Protein AF-0000000081815401 (afdb_homodimer)

Nearest PDB structures (foldseek):
  4md8-assembly1_A  TM=9.647E-01  e=1.479E-28  Homo sapiens
  4md8-assembly2_C  TM=9.637E-01  e=6.693E-28  Homo sapiens
  3eed-assembly1_A  TM=9.705E-01  e=3.605E-27  Homo sapiens
  4md9-assembly1_A  TM=9.638E-01  e=4.049E-27  Homo sapiens
  2r6m-assembly1_B-2  TM=9.805E-01  e=1.025E-26  Rattus norvegicus

Radius of gyration: 31.46 Å; Cα contacts (8 Å, |Δi|>4): 644; chains: 2; bounding box: 138×84×77 Å

InterPro domains:
  IPR000704 Casein kinase II, regulatory subunit [PF01214] (8-193)
  IPR000704 Casein kinase II, regulatory subunit [PR00472] (8-24)
  IPR000704 Casein kinase II, regulatory subunit [PR00472] (25-39)
  IPR000704 Casein kinase II, regulatory subunit [PR00472] (82-103)
  IPR000704 Casein kinase II, regulatory subunit [PR00472] (107-128)
  IPR000704 Casein kinase II, regulatory subunit [PR00472] (129-150)
  IPR000704 Casein kinase II, regulatory subunit [PR00472] (157-174)
  IPR000704 Casein kinase II, regulatory subunit [PS01101] (111-142)
  IPR000704 Casein kinase II, regulatory subunit [PTHR11740] (3-205)
  IPR000704 Casein kinase II, regulatory subunit [SM01085] (8-193)
  IPR016149 Casein kinase II, regulatory subunit, N-terminal [G3DSA:1.10.1820.10] (1-107)
  IPR035991 Casein kinase II subunit beta-like [SSF57798] (7-201)

Foldseek 3Di:
DPPPPDQAPQNVQCVDQQNVQFDRDDPVLLPDVVLQPPVCVQLDDLQVVLSCSNNVNPDPPPPDPPDPVVVVSNPVSNLVSLLLSRQSRCLDDVNVVVSVVCQVVLSQWFDPDVQLPGARWHWAAPALRWPPAFIWTAGLQQRDTHHRPDPSNRPHTRNSNYHCNVVSSCVVVVVSRDYHGPDDDFDDDPRHTDDPCNVVVVVVVVVPPPPVVPDDPPVPPPPDPDDD/DPPPPDQQPQNVQCVDQQNVQFDRDDPVLLPDVVLQPPVCVQLDDLQVVLSCSNNVNPPPPPPDPPPPVVVVSNPVSNLVSLLLSRQSRCLDDVNVVVSVVCQVVLSQWFDPDVQLPGARWHWAAPALRWPPAFIWTAGLQQRDIHHRPDPSNRPHTRNSNYHCNVVSSCVVVVVSRDYHGPDDDFDDDPRHTDDPCNVVVVVVVVVPPDPVPPDDPPVPPPPPPPDD

pLDDT: mean 85.78, std 21.87, range [18.64, 98.88]

Solvent-accessible surface area (backbone atoms only — not comparable to full-atom values): 26194 Å² total; per-residue (Å²): 128,84,74,78,76,70,79,48,47,52,59,47,54,40,65,34,93,50,28,68,80,53,75,84,74,54,64,71,57,70,68,36,62,77,73,48,66,74,47,53,74,75,60,39,92,40,35,68,62,12,51,31,50,56,66,63,44,74,75,65,79,76,65,72,78,62,50,71,64,55,49,51,52,32,52,51,39,25,51,51,49,50,29,50,45,42,25,54,40,41,72,35,74,69,36,35,51,56,49,49,55,39,40,76,68,37,67,65,33,54,38,52,42,52,59,48,70,60,36,54,23,35,62,27,10,88,39,69,51,78,86,73,42,46,35,30,30,35,25,66,41,77,63,41,50,27,54,61,82,53,72,61,42,60,75,38,53,3,20,33,36,16,50,24,37,55,57,51,50,40,67,77,38,49,86,75,57,55,71,62,56,89,59,74,81,76,63,29,50,90,85,36,74,59,57,86,58,52,60,58,50,48,44,52,50,58,69,61,49,73,81,62,84,67,70,73,86,65,78,78,77,82,83,82,81,77,95,126,129,83,75,78,76,72,78,47,49,51,58,46,54,40,66,34,92,50,28,68,81,53,74,81,73,56,64,71,58,70,68,35,63,76,72,48,65,74,46,53,74,75,60,38,92,42,35,68,62,12,50,31,49,57,68,63,44,76,75,65,79,78,65,71,78,63,51,70,64,56,51,50,52,33,51,51,39,26,53,52,50,50,28,50,45,42,26,53,41,42,71,35,73,69,38,35,50,54,49,47,54,38,39,75,68,36,67,66,34,54,37,51,43,53,57,49,70,59,35,53,22,36,61,25,10,87,41,69,50,80,87,73,44,46,35,28,29,34,26,66,40,78,62,42,50,27,52,62,83,54,72,61,40,59,75,39,53,4,21,32,37,16,51,26,37,55,56,51,50,41,67,77,38,50,86,75,58,56,69,62,55,87,58,73,80,76,63,30,49,90,86,36,74,59,57,86,57,51,59,59,51,48,46,54,49,59,70,62,50,72,80,65,83,68,68,73,85,62,79,72,76,77,76,81,82,69,88,124

Organism: Hyalella azteca (NCBI:txid294128)

Secondary structure (DSSP, 8-state):
--------HHHHHHHSTT-TT--PPPHHHHH-GGGGTTHHHHH-TTHHHHHHHHTTPPP-S------HHHHHHHHHHHHHHHHHHHHHHTTSHHHHHHHHHHHHTTTT-B--BGGGTT-B-EEE-S-SSTTS-B-EEEETTTTEEE--SSGGGGGSBGGGTTTTHHHHHHHH-GGGPPPPPS-----EETTEEPPTTHHHHHHHHHHHS--GGG--------------/--------HHHHHHHSTT-TT--PPPHHHHH-GGGGTTHHHHH-TTHHHHHHHHTTPPP-S------HHHHHHHHHHHHHHHHHHHHHHTTSHHHHHHHHHHHHTTTT-B--BGGGTT-B-EEE-S-SSTTS-B-EEEETTTTEEE--SSGGGGGSBGGGTTTTHHHHHHHH-GGGPPPPPS-----EETTEEPPTTHHHHHHHHHHHS--GGG--------------

Sequence (456 aa):
MSSSEGVSWISWFCGARGNEFFCEVDEEYIQDKFNLTGLSEIIGCHYRKALEIILDMEPDDTEGSEDKQQGAMIEKAAVMLYGLIHARYILASKGILEMSVKFNKADFGTCPRVFCDGQHVLPIGLLDVPGEAMVKLYCPKCCDVYTPKSTRHHHIDGSYFGTSFPHMFFMVFPEHRPKPPEKQFVATLYGFKIHPSAYNRQLAAAAALPNNRTSNCRPSISTNSNIAMSSSEGVSWISWFCGARGNEFFCEVDEEYIQDKFNLTGLSEIIGCHYRKALEIILDMEPDDTEGSEDKQQGAMIEKAAVMLYGLIHARYILASKGILEMSVKFNKADFGTCPRVFCDGQHVLPIGLLDVPGEAMVKLYCPKCCDVYTPKSTRHHHIDGSYFGTSFPHMFFMVFPEHRPKPPEKQFVATLYGFKIHPSAYNRQLAAAAALPNNRTSNCRPSISTNSNIA

Structure (mmCIF, N/CA/C/O backbone):
data_AF-0000000081815401-model_v1
#
loop_
_entity.id
_entity.type
_entity.pdbx_description
1 polymer 'Casein kinase II subunit beta'
#
loop_
_atom_site.group_PDB
_atom_site.id
_atom_site.type_symbol
_atom_site.label_atom_id
_atom_site.label_alt_id
_atom_site.label_comp_id
_atom_site.label_asym_id
_atom_site.label_entity_id
_atom_site.label_seq_id
_atom_site.pdbx_PDB_ins_code
_atom_site.Cartn_x
_atom_site.Cartn_y
_atom_site.Cartn_z
_atom_site.occupancy
_atom_site.B_iso_or_equiv
_atom_site.auth_seq_id
_atom_site.auth_comp_id
_atom_site.auth_asym_id
_atom_site.auth_atom_id
_atom_site.pdbx_PDB_model_num
ATOM 1 N N . MET A 1 1 ? -23.109 43.188 -14 1 25.3 1 MET A N 1
ATOM 2 C CA . MET A 1 1 ? -21.703 42.75 -14.078 1 25.3 1 MET A CA 1
ATOM 3 C C . MET A 1 1 ? -21.469 41.5 -13.25 1 25.3 1 MET A C 1
ATOM 5 O O . MET A 1 1 ? -21.688 41.5 -12.039 1 25.3 1 MET A O 1
ATOM 9 N N . SER A 1 2 ? -21.922 40.344 -13.68 1 34.34 2 SER A N 1
ATOM 10 C CA . SER A 1 2 ? -21.734 39.031 -13.062 1 34.34 2 SER A CA 1
ATOM 11 C C . SER A 1 2 ? -20.312 38.844 -12.539 1 34.34 2 SER A C 1
ATOM 13 O O . SER A 1 2 ? -19.359 38.906 -13.312 1 34.34 2 SER A O 1
ATOM 15 N N . SER A 1 3 ? -19.828 39.594 -11.516 1 38.31 3 SER A N 1
ATOM 16 C CA . SER A 1 3 ? -18.531 39.5 -10.836 1 38.31 3 SER A CA 1
ATOM 17 C C . SER A 1 3 ? -17.984 38.094 -10.836 1 38.31 3 SER A C 1
ATOM 19 O O . SER A 1 3 ? -18.609 37.188 -10.266 1 38.31 3 SER A O 1
ATOM 21 N N . SER A 1 4 ? -17.469 37.469 -11.828 1 44.75 4 SER A N 1
ATOM 22 C CA . SER A 1 4 ? -16.828 36.188 -12.047 1 44.75 4 SER A CA 1
ATOM 23 C C . SER A 1 4 ? -15.953 35.781 -10.867 1 44.75 4 SER A C 1
ATOM 25 O O . SER A 1 4 ? -14.883 36.375 -10.656 1 44.75 4 SER A O 1
ATOM 27 N N . GLU A 1 5 ? -16.281 35.812 -9.594 1 54.06 5 GLU A N 1
ATOM 28 C CA . GLU A 1 5 ? -15.727 35.5 -8.273 1 54.06 5 GLU A CA 1
ATOM 29 C C . GLU A 1 5 ? -14.703 34.375 -8.336 1 54.06 5 GLU A C 1
ATOM 31 O O . GLU A 1 5 ? -15.039 33.25 -8.672 1 54.06 5 GLU A O 1
ATOM 36 N N . GLY A 1 6 ? -13.461 34.656 -8.844 1 73.75 6 GLY A N 1
ATOM 37 C CA . GLY A 1 6 ? -12.344 33.75 -9.031 1 73.75 6 GLY A CA 1
ATOM 38 C C . GLY A 1 6 ? -12.188 32.75 -7.898 1 73.75 6 GLY A C 1
ATOM 39 O O . GLY A 1 6 ? -12.734 32.938 -6.809 1 73.75 6 GLY A O 1
ATOM 40 N N . VAL A 1 7 ? -11.719 31.5 -8.188 1 89.75 7 VAL A N 1
ATOM 41 C CA . VAL A 1 7 ? -11.438 30.422 -7.23 1 89.75 7 VAL A CA 1
ATOM 42 C C . VAL A 1 7 ? -10.406 30.906 -6.207 1 89.75 7 VAL A C 1
ATOM 44 O O . VAL A 1 7 ? -9.414 31.547 -6.566 1 89.75 7 VAL A O 1
ATOM 47 N N . SER A 1 8 ? -10.828 30.938 -4.945 1 95.56 8 SER A N 1
ATOM 48 C CA . SER A 1 8 ? -9.906 31.344 -3.885 1 95.56 8 SER A CA 1
ATOM 49 C C . SER A 1 8 ? -8.617 30.531 -3.932 1 95.56 8 SER A C 1
ATOM 51 O O . SER A 1 8 ? -8.578 29.453 -4.508 1 95.56 8 SER A O 1
ATOM 53 N N . TRP A 1 9 ? -7.582 31.141 -3.42 1 97 9 TRP A N 1
ATOM 54 C CA . TRP A 1 9 ? -6.312 30.422 -3.346 1 97 9 TRP A CA 1
ATOM 55 C C . TRP A 1 9 ? -6.484 29.094 -2.613 1 97 9 TRP A C 1
ATOM 57 O O . TRP A 1 9 ? -5.945 28.062 -3.039 1 97 9 TRP A O 1
ATOM 67 N N . ILE A 1 10 ? -7.234 29.141 -1.526 1 98.25 10 ILE A N 1
ATOM 68 C CA . ILE A 1 10 ? -7.445 27.938 -0.714 1 98.25 10 ILE A CA 1
ATOM 69 C C . ILE A 1 10 ? -8.133 26.859 -1.548 1 98.25 10 ILE A C 1
ATOM 71 O O . ILE A 1 10 ? -7.691 25.703 -1.565 1 98.25 10 ILE A O 1
ATOM 75 N N . SER A 1 11 ? -9.18 27.25 -2.195 1 97.69 11 SER A N 1
ATOM 76 C CA . SER A 1 11 ? -9.922 26.297 -3.029 1 97.69 11 SER A CA 1
ATOM 77 C C . SER A 1 11 ? -9.055 25.766 -4.168 1 97.69 11 SER A C 1
ATOM 79 O O . SER A 1 11 ? -9.109 24.594 -4.5 1 97.69 11 SER A O 1
ATOM 81 N N . TRP A 1 12 ? -8.32 26.625 -4.695 1 97.25 12 TRP A N 1
ATOM 82 C CA . TRP A 1 12 ? -7.398 26.234 -5.754 1 97.25 12 TRP A CA 1
ATOM 83 C C . TRP A 1 12 ? -6.383 25.219 -5.238 1 97.25 12 TRP A C 1
ATOM 85 O O . TRP A 1 12 ? -6.18 24.156 -5.855 1 97.25 12 TRP A O 1
ATOM 95 N N . PHE A 1 13 ? -5.754 25.578 -4.168 1 97.75 13 PHE A N 1
ATOM 96 C CA . PHE A 1 13 ? -4.727 24.734 -3.58 1 97.75 13 PHE A CA 1
ATOM 97 C C . PHE A 1 13 ? -5.293 23.359 -3.225 1 97.75 13 PHE A C 1
ATOM 99 O O . PHE A 1 13 ? -4.719 22.328 -3.58 1 97.75 13 PHE A O 1
ATOM 106 N N . CYS A 1 14 ? -6.445 23.328 -2.541 1 97.75 14 CYS A N 1
ATOM 107 C CA . CYS A 1 14 ? -7.035 22.078 -2.066 1 97.75 14 CYS A CA 1
ATOM 108 C C . CYS A 1 14 ? -7.59 21.266 -3.229 1 97.75 14 CYS A C 1
ATOM 110 O O . CYS A 1 14 ? -7.742 20.047 -3.121 1 97.75 14 CYS A O 1
ATOM 112 N N . GLY A 1 15 ? -7.887 21.922 -4.273 1 96.69 15 GLY A N 1
ATOM 113 C CA . GLY A 1 15 ? -8.43 21.234 -5.441 1 96.69 15 GLY A CA 1
ATOM 114 C C . GLY A 1 15 ? -7.363 20.703 -6.375 1 96.69 15 GLY A C 1
ATOM 115 O O . GLY A 1 15 ? -7.664 19.953 -7.301 1 96.69 15 GLY A O 1
ATOM 116 N N . ALA A 1 16 ? -6.129 21.078 -6.129 1 96.31 16 ALA A N 1
ATOM 117 C CA . ALA A 1 16 ? -5.023 20.641 -6.98 1 96.31 16 ALA A CA 1
ATOM 118 C C . ALA A 1 16 ? -4.77 19.141 -6.82 1 96.31 16 ALA A C 1
ATOM 120 O O . ALA A 1 16 ? -4.902 18.594 -5.719 1 96.31 16 ALA A O 1
ATOM 121 N N . ARG A 1 17 ? -4.355 18.469 -7.965 1 96 17 ARG A N 1
ATOM 122 C CA . ARG A 1 17 ? -4.016 17.047 -7.914 1 96 17 ARG A CA 1
ATOM 123 C C . ARG A 1 17 ? -2.912 16.781 -6.895 1 96 17 ARG A C 1
ATOM 125 O O . ARG A 1 17 ? -1.883 17.469 -6.898 1 96 17 ARG A O 1
ATOM 132 N N . GLY A 1 18 ? -3.176 15.891 -5.996 1 96.81 18 GLY A N 1
ATOM 133 C CA . GLY A 1 18 ? -2.201 15.57 -4.965 1 96.81 18 GLY A CA 1
ATOM 134 C C . GLY A 1 18 ? -2.543 16.172 -3.615 1 96.81 18 GLY A C 1
ATOM 135 O O . GLY A 1 18 ? -1.973 15.781 -2.594 1 96.81 18 GLY A O 1
ATOM 136 N N . ASN A 1 19 ? -3.432 17.109 -3.637 1 97.75 19 ASN A N 1
ATOM 137 C CA . ASN A 1 19 ? -3.787 17.797 -2.396 1 97.75 19 ASN A CA 1
ATOM 138 C C . ASN A 1 19 ? -5.148 17.344 -1.877 1 97.75 19 ASN A C 1
ATOM 140 O O . ASN A 1 19 ? -5.777 18.047 -1.079 1 97.75 19 ASN A O 1
ATOM 144 N N . GLU A 1 20 ? -5.547 16.156 -2.318 1 97 20 GLU A N 1
ATOM 145 C CA . GLU A 1 20 ? -6.883 15.641 -2.023 1 97 20 GLU A CA 1
ATOM 146 C C . GLU A 1 20 ? -7.059 15.391 -0.53 1 97 20 GLU A C 1
ATOM 148 O O . GLU A 1 20 ? -8.188 15.352 -0.03 1 97 20 GLU A O 1
ATOM 153 N N . PHE A 1 21 ? -5.953 15.281 0.18 1 98.56 21 PHE A N 1
ATOM 154 C CA . PHE A 1 21 ? -6.047 14.953 1.598 1 98.56 21 PHE A CA 1
ATOM 155 C C . PHE A 1 21 ? -6.445 16.188 2.41 1 98.56 21 PHE A C 1
ATOM 157 O O . PHE A 1 21 ? -6.926 16.062 3.539 1 98.56 21 PHE A O 1
ATOM 164 N N . PHE A 1 22 ? -6.242 17.375 1.886 1 98.81 22 PHE A N 1
ATOM 165 C CA . PHE A 1 22 ? -6.496 18.609 2.625 1 98.81 22 PHE A CA 1
ATOM 166 C C . PHE A 1 22 ? -7.988 18.906 2.688 1 98.81 22 PHE A C 1
ATOM 168 O O . PHE A 1 22 ? -8.742 18.5 1.801 1 98.81 22 PHE A O 1
ATOM 175 N N . CYS A 1 23 ? -8.391 19.453 3.691 1 98.62 23 CYS A N 1
ATOM 176 C CA . CYS A 1 23 ? -9.664 20.156 3.707 1 98.62 23 CYS A CA 1
ATOM 177 C C . CYS A 1 23 ? -9.461 21.672 3.68 1 98.62 23 CYS A C 1
ATOM 179 O O . CYS A 1 23 ? -8.344 22.141 3.867 1 98.62 23 CYS A O 1
ATOM 181 N N . GLU A 1 24 ? -10.477 22.359 3.354 1 98.69 24 GLU A N 1
ATOM 182 C CA . GLU A 1 24 ? -10.383 23.812 3.275 1 98.69 24 GLU A CA 1
ATOM 183 C C . GLU A 1 24 ? -10.523 24.438 4.656 1 98.69 24 GLU A C 1
ATOM 185 O O . GLU A 1 24 ? -11.523 24.234 5.34 1 98.69 24 GLU A O 1
ATOM 190 N N . VAL A 1 25 ? -9.492 25.188 5.016 1 98.75 25 VAL A N 1
ATOM 191 C CA . VAL A 1 25 ? -9.547 25.906 6.285 1 98.75 25 VAL A CA 1
ATOM 192 C C . VAL A 1 25 ? -10.422 27.141 6.145 1 98.75 25 VAL A C 1
ATOM 194 O O . VAL A 1 25 ? -10.281 27.906 5.18 1 98.75 25 VAL A O 1
ATOM 197 N N . ASP A 1 26 ? -11.25 27.344 7.148 1 97.88 26 ASP A N 1
ATOM 198 C CA . ASP A 1 26 ? -12.078 28.547 7.152 1 97.88 26 ASP A CA 1
ATOM 199 C C . ASP A 1 26 ? -11.219 29.812 7.246 1 97.88 26 ASP A C 1
ATOM 201 O O . ASP A 1 26 ? -10.312 29.891 8.07 1 97.88 26 ASP A O 1
ATOM 205 N N . GLU A 1 27 ? -11.633 30.75 6.48 1 96.69 27 GLU A N 1
ATOM 206 C CA . GLU A 1 27 ? -10.883 32 6.512 1 96.69 27 GLU A CA 1
ATOM 207 C C . GLU A 1 27 ? -10.93 32.625 7.898 1 96.69 27 GLU A C 1
ATOM 209 O O . GLU A 1 27 ? -9.961 33.25 8.336 1 96.69 27 GLU A O 1
ATOM 214 N N . GLU A 1 28 ? -12.078 32.531 8.5 1 97.38 28 GLU A N 1
ATOM 215 C CA . GLU A 1 28 ? -12.219 33.094 9.836 1 97.38 28 GLU A CA 1
ATOM 216 C C . GLU A 1 28 ? -11.203 32.469 10.797 1 97.38 28 GLU A C 1
ATOM 218 O O . GLU A 1 28 ? -10.688 33.156 11.688 1 97.38 28 GLU A O 1
ATOM 223 N N . TYR A 1 29 ? -10.953 31.266 10.625 1 98.44 29 TYR A N 1
ATOM 224 C CA . TYR A 1 29 ? -9.969 30.578 11.453 1 98.44 29 TYR A CA 1
ATOM 225 C C . TYR A 1 29 ? -8.57 31.141 11.227 1 98.44 29 TYR A C 1
ATOM 227 O O . TYR A 1 29 ? -7.812 31.359 12.172 1 98.44 29 TYR A O 1
ATOM 235 N N . ILE A 1 30 ? -8.258 31.438 10 1 98.38 30 ILE A N 1
ATOM 236 C CA . ILE A 1 30 ? -6.934 31.906 9.617 1 98.38 30 ILE A CA 1
ATOM 237 C C . ILE A 1 30 ? -6.766 33.375 10.055 1 98.38 30 ILE A C 1
ATOM 239 O O . ILE A 1 30 ? -5.66 33.781 10.383 1 98.38 30 ILE A O 1
ATOM 243 N N . GLN A 1 31 ? -7.828 34.062 10.133 1 97.19 31 GLN A N 1
ATOM 244 C CA . GLN A 1 31 ? -7.762 35.469 10.492 1 97.19 31 GLN A CA 1
ATOM 245 C C . GLN A 1 31 ? -7.574 35.656 11.992 1 97.19 31 GLN A C 1
ATOM 247 O O . GLN A 1 31 ? -7.199 36.719 12.453 1 97.19 31 GLN A O 1
ATOM 252 N N . ASP A 1 32 ? -7.875 34.625 12.742 1 97.31 32 ASP A N 1
ATOM 253 C CA . ASP A 1 32 ? -7.66 34.688 14.188 1 97.31 32 ASP A CA 1
ATOM 254 C C . ASP A 1 32 ? -6.184 34.5 14.523 1 97.31 32 ASP A C 1
ATOM 256 O O . ASP A 1 32 ? -5.656 33.375 14.422 1 97.31 32 ASP A O 1
ATOM 260 N N . LYS A 1 33 ? -5.559 35.469 15.055 1 95.81 33 LYS A N 1
ATOM 261 C CA . LYS A 1 33 ? -4.129 35.5 15.344 1 95.81 33 LYS A CA 1
ATOM 262 C C . LYS A 1 33 ? -3.764 34.406 16.375 1 95.81 33 LYS A C 1
ATOM 264 O O . LYS A 1 33 ? -2.646 33.906 16.359 1 95.81 33 LYS A O 1
ATOM 269 N N . PHE A 1 34 ? -4.707 34.094 17.156 1 97 34 PHE A N 1
ATOM 270 C CA . PHE A 1 34 ? -4.461 33.094 18.188 1 97 34 PHE A CA 1
ATOM 271 C C . PHE A 1 34 ? -4.125 31.75 17.547 1 97 34 PHE A C 1
ATOM 273 O O . PHE A 1 34 ? -3.244 31.031 18.016 1 97 34 PHE A O 1
ATOM 280 N N . ASN A 1 35 ? -4.824 31.5 16.5 1 97.56 35 ASN A N 1
ATOM 281 C CA . ASN A 1 35 ? -4.637 30.219 15.828 1 97.56 35 ASN A CA 1
ATOM 282 C C . ASN A 1 35 ? -3.312 30.172 15.078 1 97.56 35 ASN A C 1
ATOM 284 O O . ASN A 1 35 ? -2.865 29.094 14.672 1 97.56 35 ASN A O 1
ATOM 288 N N . LEU A 1 36 ? -2.594 31.281 14.922 1 98.12 36 LEU A N 1
ATOM 289 C CA . LEU A 1 36 ? -1.387 31.344 14.102 1 98.12 36 LEU A CA 1
ATOM 290 C C . LEU A 1 36 ? -0.152 31.547 14.977 1 98.12 36 LEU A C 1
ATOM 292 O O . LEU A 1 36 ? 0.959 31.688 14.461 1 98.12 36 LEU A O 1
ATOM 296 N N . THR A 1 37 ? -0.371 31.531 16.219 1 97.62 37 THR A N 1
ATOM 297 C CA . THR A 1 37 ? 0.715 31.797 17.156 1 97.62 37 THR A CA 1
ATOM 298 C C . THR A 1 37 ? 1.912 30.906 16.875 1 97.62 37 THR A C 1
ATOM 300 O O . THR A 1 37 ? 1.756 29.688 16.688 1 97.62 37 THR A O 1
ATOM 303 N N . GLY A 1 38 ? 3.117 31.547 16.797 1 97.12 38 GLY A N 1
ATOM 304 C CA . GLY A 1 38 ? 4.363 30.812 16.641 1 97.12 38 GLY A CA 1
ATOM 305 C C . GLY A 1 38 ? 4.691 30.484 15.195 1 97.12 38 GLY A C 1
ATOM 306 O O . GLY A 1 38 ? 5.816 30.078 14.891 1 97.12 38 GLY A O 1
ATOM 307 N N . LEU A 1 39 ? 3.797 30.625 14.227 1 98.12 39 LEU A N 1
ATOM 308 C CA . LEU A 1 39 ? 4.008 30.219 12.844 1 98.12 39 LEU A CA 1
ATOM 309 C C . LEU A 1 39 ? 4.883 31.219 12.102 1 98.12 39 LEU A C 1
ATOM 311 O O . LEU A 1 39 ? 5.602 30.844 11.164 1 98.12 39 LEU A O 1
ATOM 315 N N . SER A 1 40 ? 4.84 32.469 12.555 1 97.62 40 SER A N 1
ATOM 316 C CA . SER A 1 40 ? 5.676 33.5 11.922 1 97.62 40 SER A CA 1
ATOM 317 C C . SER A 1 40 ? 7.156 33.156 12.047 1 97.62 40 SER A C 1
ATOM 319 O O . SER A 1 40 ? 7.934 33.375 11.117 1 97.62 40 SER A O 1
ATOM 321 N N . GLU A 1 41 ? 7.512 32.594 13.188 1 97.06 41 GLU A N 1
ATOM 322 C CA . GLU A 1 41 ? 8.906 32.219 13.414 1 97.06 41 GLU A CA 1
ATOM 323 C C . GLU A 1 41 ? 9.305 31.047 12.523 1 97.06 41 GLU A C 1
ATOM 325 O O . GLU A 1 41 ? 10.445 30.969 12.062 1 97.06 41 GLU A O 1
ATOM 330 N N . ILE A 1 42 ? 8.453 30.141 12.281 1 97 42 ILE A N 1
ATOM 331 C CA . ILE A 1 42 ? 8.727 28.953 11.492 1 97 42 ILE A CA 1
ATOM 332 C C . ILE A 1 42 ? 8.828 29.328 10.008 1 97 42 ILE A C 1
ATOM 334 O O . ILE A 1 42 ? 9.734 28.875 9.312 1 97 42 ILE A O 1
ATOM 338 N N . ILE A 1 43 ? 7.988 30.219 9.539 1 97.75 43 ILE A N 1
ATOM 339 C CA . ILE A 1 43 ? 7.887 30.562 8.125 1 97.75 43 ILE A CA 1
ATOM 340 C C . ILE A 1 43 ? 8.984 31.562 7.762 1 97.75 43 ILE A C 1
ATOM 342 O O . ILE A 1 43 ? 9.562 31.484 6.672 1 97.75 43 ILE A O 1
ATOM 346 N N . GLY A 1 44 ? 9.188 32.469 8.594 1 95.31 44 GLY A N 1
ATOM 347 C CA . GLY A 1 44 ? 10.258 33.406 8.367 1 95.31 44 GLY A CA 1
ATOM 348 C C . GLY A 1 44 ? 9.797 34.656 7.637 1 95.31 44 GLY A C 1
ATOM 349 O O . GLY A 1 44 ? 8.695 35.156 7.875 1 95.31 44 GLY A O 1
ATOM 350 N N . CYS A 1 45 ? 10.625 35.156 6.738 1 93.19 45 CYS A N 1
ATOM 351 C CA . CYS A 1 45 ? 10.523 36.531 6.238 1 93.19 45 CYS A CA 1
ATOM 352 C C . CYS A 1 45 ? 9.344 36.688 5.285 1 93.19 45 CYS A C 1
ATOM 354 O O . CYS A 1 45 ? 8.812 37.781 5.109 1 93.19 45 CYS A O 1
ATOM 356 N N . HIS A 1 46 ? 8.906 35.594 4.844 1 94.81 46 HIS A N 1
ATOM 357 C CA . HIS A 1 46 ? 7.84 35.719 3.848 1 94.81 46 HIS A CA 1
ATOM 358 C C . HIS A 1 46 ? 6.473 35.469 4.473 1 94.81 46 HIS A C 1
ATOM 360 O O . HIS A 1 46 ? 5.48 35.281 3.76 1 94.81 46 HIS A O 1
ATOM 366 N N . TYR A 1 47 ? 6.398 35.5 5.773 1 97.25 47 TYR A N 1
ATOM 367 C CA . TYR A 1 47 ? 5.176 35.188 6.5 1 97.25 47 TYR A CA 1
ATOM 368 C C . TYR A 1 47 ? 4.027 36.094 6.074 1 97.25 47 TYR A C 1
ATOM 370 O O . TYR A 1 47 ? 2.949 35.594 5.715 1 97.25 47 TYR A O 1
ATOM 378 N N . ARG A 1 48 ? 4.207 37.375 6.098 1 95.81 48 ARG A N 1
ATOM 379 C CA . ARG A 1 48 ? 3.148 38.312 5.809 1 95.81 48 ARG A CA 1
ATOM 380 C C . ARG A 1 48 ? 2.643 38.156 4.379 1 95.81 48 ARG A C 1
ATOM 382 O O . ARG A 1 48 ? 1.433 38.125 4.145 1 95.81 48 ARG A O 1
ATOM 389 N N . LYS A 1 49 ? 3.557 38.062 3.465 1 95.31 49 LYS A N 1
ATOM 390 C CA . LYS A 1 49 ? 3.174 37.906 2.062 1 95.31 49 LYS A CA 1
ATOM 391 C C . LYS A 1 49 ? 2.455 36.594 1.825 1 95.31 49 LYS A C 1
ATOM 393 O O . LYS A 1 49 ? 1.498 36.531 1.052 1 95.31 49 LYS A O 1
ATOM 398 N N . ALA A 1 50 ? 2.898 35.562 2.475 1 97.31 50 ALA A N 1
ATOM 399 C CA . ALA A 1 50 ? 2.258 34.281 2.375 1 97.31 50 ALA A CA 1
ATOM 400 C C . ALA A 1 50 ? 0.818 34.312 2.877 1 97.31 50 ALA A C 1
ATOM 402 O O . ALA A 1 50 ? -0.091 33.781 2.229 1 97.31 50 ALA A O 1
ATOM 403 N N . LEU A 1 51 ? 0.679 34.969 3.988 1 97.69 51 LEU A N 1
ATOM 404 C CA . LEU A 1 51 ? -0.653 35.094 4.574 1 97.69 51 LEU A CA 1
ATOM 405 C C . LEU A 1 51 ? -1.584 35.875 3.648 1 97.69 51 LEU A C 1
ATOM 407 O O . LEU A 1 51 ? -2.752 35.5 3.492 1 97.69 51 LEU A O 1
ATOM 411 N N . GLU A 1 52 ? -1.087 36.875 3.014 1 95.88 52 GLU A N 1
ATOM 412 C CA . GLU A 1 52 ? -1.869 37.656 2.078 1 95.88 52 GLU A CA 1
ATOM 413 C C . GLU A 1 52 ? -2.324 36.844 0.884 1 95.88 52 GLU A C 1
ATOM 415 O O . GLU A 1 52 ? -3.465 36.969 0.432 1 95.88 52 GLU A O 1
ATOM 420 N N . ILE A 1 53 ? -1.439 36 0.416 1 95.56 53 ILE A N 1
ATOM 421 C CA . ILE A 1 53 ? -1.757 35.125 -0.711 1 95.56 53 ILE A CA 1
ATOM 422 C C . ILE A 1 53 ? -2.873 34.156 -0.32 1 95.56 53 ILE A C 1
ATOM 424 O O . ILE A 1 53 ? -3.844 33.969 -1.062 1 95.56 53 ILE A O 1
ATOM 428 N N . ILE A 1 54 ? -2.777 33.594 0.866 1 97.56 54 ILE A N 1
ATOM 429 C CA . ILE A 1 54 ? -3.736 32.625 1.333 1 97.56 54 ILE A CA 1
ATOM 430 C C . ILE A 1 54 ? -5.117 33.25 1.477 1 97.56 54 ILE A C 1
ATOM 432 O O . ILE A 1 54 ? -6.129 32.625 1.147 1 97.56 54 ILE A O 1
ATOM 436 N N . LEU A 1 55 ? -5.094 34.469 1.906 1 96.81 55 LEU A N 1
ATOM 437 C CA . LEU A 1 55 ? -6.352 35.156 2.189 1 96.81 55 LEU A CA 1
ATOM 438 C C . LEU A 1 55 ? -6.812 35.969 0.985 1 96.81 55 LEU A C 1
ATOM 440 O O . LEU A 1 55 ? -7.777 36.719 1.079 1 96.81 55 LEU A O 1
ATOM 444 N N . ASP A 1 56 ? -6.145 35.781 -0.157 1 94.25 56 ASP A N 1
ATOM 445 C CA . ASP A 1 56 ? -6.477 36.438 -1.416 1 94.25 56 ASP A CA 1
ATOM 446 C C . ASP A 1 56 ? -6.484 37.938 -1.254 1 94.25 56 ASP A C 1
ATOM 448 O O . ASP A 1 56 ? -7.402 38.625 -1.727 1 94.25 56 ASP A O 1
ATOM 452 N N . MET A 1 57 ? -5.555 38.375 -0.5 1 85.38 57 MET A N 1
ATOM 453 C CA . MET A 1 57 ? -5.449 39.812 -0.338 1 85.38 57 MET A CA 1
ATOM 454 C C . MET A 1 57 ? -4.586 40.438 -1.439 1 85.38 57 MET A C 1
ATOM 456 O O . MET A 1 57 ? -3.611 39.812 -1.88 1 85.38 57 MET A O 1
ATOM 460 N N . GLU A 1 58 ? -5.133 41.344 -2.102 1 72.19 58 GLU A N 1
ATOM 461 C CA . GLU A 1 58 ? -4.41 42.031 -3.168 1 72.19 58 GLU A CA 1
ATOM 462 C C . GLU A 1 58 ? -3.084 42.594 -2.662 1 72.19 58 GLU A C 1
ATOM 464 O O . GLU A 1 58 ? -3.016 43.156 -1.559 1 72.19 58 GLU A O 1
ATOM 469 N N . PRO A 1 59 ? -1.986 42.094 -3.389 1 63.5 59 PRO A N 1
ATOM 470 C CA . PRO A 1 59 ? -0.713 42.656 -2.955 1 63.5 59 PRO A CA 1
ATOM 471 C C . PRO A 1 59 ? -0.76 44.188 -2.865 1 63.5 59 PRO A C 1
ATOM 473 O O . PRO A 1 59 ? -1.492 44.844 -3.621 1 63.5 59 PRO A O 1
ATOM 476 N N . ASP A 1 60 ? -0.548 44.75 -1.706 1 58.12 60 ASP A N 1
ATOM 477 C CA . ASP A 1 60 ? -0.352 46.219 -1.742 1 58.12 60 ASP A CA 1
ATOM 478 C C . ASP A 1 60 ? 0.485 46.625 -2.953 1 58.12 60 ASP A C 1
ATOM 480 O O . ASP A 1 60 ? 1.265 45.812 -3.475 1 58.12 60 ASP A O 1
ATOM 484 N N . ASP A 1 61 ? 0.112 47.719 -3.615 1 51.34 61 ASP A N 1
ATOM 485 C CA . ASP A 1 61 ? 0.74 48.375 -4.754 1 51.34 61 ASP A CA 1
ATOM 486 C C . ASP A 1 61 ? 2.248 48.125 -4.77 1 51.34 61 ASP A C 1
ATOM 488 O O . ASP A 1 61 ? 2.98 48.781 -5.504 1 51.34 61 ASP A O 1
ATOM 492 N N . THR A 1 62 ? 2.779 47.656 -3.66 1 50.28 62 THR A N 1
ATOM 493 C CA . THR A 1 62 ? 4.223 47.688 -3.879 1 50.28 62 THR A CA 1
ATOM 494 C C . THR A 1 62 ? 4.602 46.781 -5.047 1 50.28 62 THR A C 1
ATOM 496 O O . THR A 1 62 ? 4.465 45.562 -4.965 1 50.28 62 THR A O 1
ATOM 499 N N . GLU A 1 63 ? 4.355 47.219 -6.246 1 46.53 63 GLU A N 1
ATOM 500 C CA . GLU A 1 63 ? 4.539 46.938 -7.664 1 46.53 63 GLU A CA 1
ATOM 501 C C . GLU A 1 63 ? 5.746 46.031 -7.887 1 46.53 63 GLU A C 1
ATOM 503 O O . GLU A 1 63 ? 6.121 45.75 -9.031 1 46.53 63 GLU A O 1
ATOM 508 N N . GLY A 1 64 ? 6.883 46.094 -7.094 1 48.78 64 GLY A N 1
ATOM 509 C CA . GLY A 1 64 ? 8.047 45.688 -7.859 1 48.78 64 GLY A CA 1
ATOM 510 C C . GLY A 1 64 ? 7.93 44.281 -8.414 1 48.78 64 GLY A C 1
ATOM 511 O O . GLY A 1 64 ? 7.121 43.5 -7.93 1 48.78 64 GLY A O 1
ATOM 512 N N . SER A 1 65 ? 8.102 44.062 -9.703 1 53.94 65 SER A N 1
ATOM 513 C CA . SER A 1 65 ? 8.391 42.844 -10.445 1 53.94 65 SER A CA 1
ATOM 514 C C . SER A 1 65 ? 9.078 41.812 -9.555 1 53.94 65 SER A C 1
ATOM 516 O O . SER A 1 65 ? 10.281 41.875 -9.32 1 53.94 65 SER A O 1
ATOM 518 N N . GLU A 1 66 ? 8.359 41.375 -8.492 1 62.03 66 GLU A N 1
ATOM 519 C CA . GLU A 1 66 ? 9.094 40.281 -7.828 1 62.03 66 GLU A CA 1
ATOM 520 C C . GLU A 1 66 ? 9.734 39.344 -8.844 1 62.03 66 GLU A C 1
ATOM 522 O O . GLU A 1 66 ? 9.102 38.969 -9.828 1 62.03 66 GLU A O 1
ATOM 527 N N . ASP A 1 67 ? 10.992 39.375 -8.781 1 78.25 67 ASP A N 1
ATOM 528 C CA . ASP A 1 67 ? 11.719 38.406 -9.602 1 78.25 67 ASP A CA 1
ATOM 529 C C . ASP A 1 67 ? 11.117 37 -9.469 1 78.25 67 ASP A C 1
ATOM 531 O O . ASP A 1 67 ? 10.484 36.688 -8.461 1 78.25 67 ASP A O 1
ATOM 535 N N . LYS A 1 68 ? 10.852 36.531 -10.43 1 82.5 68 LYS A N 1
ATOM 536 C CA . LYS A 1 68 ? 10.32 35.156 -10.555 1 82.5 68 LYS A CA 1
ATOM 537 C C . LYS A 1 68 ? 10.797 34.281 -9.398 1 82.5 68 LYS A C 1
ATOM 539 O O . LYS A 1 68 ? 10.031 33.469 -8.867 1 82.5 68 LYS A O 1
ATOM 544 N N . GLN A 1 69 ? 11.961 34.625 -8.938 1 88.69 69 GLN A N 1
ATOM 545 C CA . GLN A 1 69 ? 12.531 33.812 -7.887 1 88.69 69 GLN A CA 1
ATOM 546 C C . GLN A 1 69 ? 11.875 34.094 -6.539 1 88.69 69 GLN A C 1
ATOM 548 O O . GLN A 1 69 ? 11.555 33.156 -5.793 1 88.69 69 GLN A O 1
ATOM 553 N N . GLN A 1 70 ? 11.664 35.281 -6.289 1 88.5 70 GLN A N 1
ATOM 554 C CA . GLN A 1 70 ? 11.023 35.656 -5.031 1 88.5 70 GLN A CA 1
ATOM 555 C C . GLN A 1 70 ? 9.578 35.188 -4.984 1 88.5 70 GLN A C 1
ATOM 557 O O . GLN A 1 70 ? 9.094 34.75 -3.936 1 88.5 70 GLN A O 1
ATOM 562 N N . GLY A 1 71 ? 8.945 35.25 -6.055 1 89.75 71 GLY A N 1
ATOM 563 C CA . GLY A 1 71 ? 7.582 34.75 -6.156 1 89.75 71 GLY A CA 1
ATOM 564 C C . GLY A 1 71 ? 7.457 33.281 -5.824 1 89.75 71 GLY A C 1
ATOM 565 O O . GLY A 1 71 ? 6.531 32.875 -5.125 1 89.75 71 GLY A O 1
ATOM 566 N N . ALA A 1 72 ? 8.461 32.625 -6.301 1 93.44 72 ALA A N 1
ATOM 567 C CA . ALA A 1 72 ? 8.461 31.188 -6.035 1 93.44 72 ALA A CA 1
ATOM 568 C C . ALA A 1 72 ? 8.672 30.906 -4.547 1 93.44 72 ALA A C 1
ATOM 570 O O . ALA A 1 72 ? 8.055 29.984 -3.99 1 93.44 72 ALA A O 1
ATOM 571 N N . MET A 1 73 ? 9.453 31.672 -3.977 1 94.56 73 MET A N 1
ATOM 572 C CA . MET A 1 73 ? 9.727 31.5 -2.553 1 94.56 73 MET A CA 1
ATOM 573 C C . MET A 1 73 ? 8.492 31.828 -1.717 1 94.56 73 MET A C 1
ATOM 575 O O . MET A 1 73 ? 8.203 31.141 -0.735 1 94.56 73 MET A O 1
ATOM 579 N N . ILE A 1 74 ? 7.832 32.812 -2.115 1 94.69 74 ILE A N 1
ATOM 580 C CA . ILE A 1 74 ? 6.637 33.25 -1.396 1 94.69 74 ILE A CA 1
ATOM 581 C C . ILE A 1 74 ? 5.543 32.188 -1.541 1 94.69 74 ILE A C 1
ATOM 583 O O . ILE A 1 74 ? 4.82 31.906 -0.583 1 94.69 74 ILE A O 1
ATOM 587 N N . GLU A 1 75 ? 5.453 31.672 -2.727 1 95.19 75 GLU A N 1
ATOM 588 C CA . GLU A 1 75 ? 4.473 30.609 -2.947 1 95.19 75 GLU A CA 1
ATOM 589 C C . GLU A 1 75 ? 4.77 29.391 -2.074 1 95.19 75 GLU A C 1
ATOM 591 O O . GLU A 1 75 ? 3.857 28.797 -1.496 1 95.19 75 GLU A O 1
ATOM 596 N N . LYS A 1 76 ? 5.992 29.109 -1.99 1 96.38 76 LYS A N 1
ATOM 597 C CA . LYS A 1 76 ? 6.402 28 -1.132 1 96.38 76 LYS A CA 1
ATOM 598 C C . LYS A 1 76 ? 6.07 28.281 0.33 1 96.38 76 LYS A C 1
ATOM 600 O O . LYS A 1 76 ? 5.617 27.391 1.055 1 96.38 76 LYS A O 1
ATOM 605 N N . ALA A 1 77 ? 6.301 29.453 0.689 1 97.56 77 ALA A N 1
ATOM 606 C CA . ALA A 1 77 ? 5.984 29.875 2.053 1 97.56 77 ALA A CA 1
ATOM 607 C C . ALA A 1 77 ? 4.48 29.797 2.314 1 97.56 77 ALA A C 1
ATOM 609 O O . ALA A 1 77 ? 4.055 29.406 3.404 1 97.56 77 ALA A O 1
ATOM 610 N N . ALA A 1 78 ? 3.723 30.188 1.34 1 98 78 ALA A N 1
ATOM 611 C CA . ALA A 1 78 ? 2.27 30.125 1.478 1 98 78 ALA A CA 1
ATOM 612 C C . ALA A 1 78 ? 1.79 28.688 1.666 1 98 78 ALA A C 1
ATOM 614 O O . ALA A 1 78 ? 0.933 28.422 2.51 1 98 78 ALA A O 1
ATOM 615 N N . VAL A 1 79 ? 2.363 27.828 0.931 1 98.19 79 VAL A N 1
ATOM 616 C CA . VAL A 1 79 ? 2.01 26.422 1.029 1 98.19 79 VAL A CA 1
ATOM 617 C C . VAL A 1 79 ? 2.359 25.891 2.42 1 98.19 79 VAL A C 1
ATOM 619 O O . VAL A 1 79 ? 1.539 25.234 3.068 1 98.19 79 VAL A O 1
ATOM 622 N N . MET A 1 80 ? 3.504 26.219 2.84 1 98.56 80 MET A N 1
ATOM 623 C CA . MET A 1 80 ? 3.945 25.766 4.152 1 98.56 80 MET A CA 1
ATOM 624 C C . MET A 1 80 ? 3.064 26.344 5.254 1 98.56 80 MET A C 1
ATOM 626 O O . MET A 1 80 ? 2.648 25.625 6.164 1 98.56 80 MET A O 1
ATOM 630 N N . LEU A 1 81 ? 2.826 27.594 5.148 1 98.69 81 LEU A N 1
ATOM 631 C CA . LEU A 1 81 ? 1.989 28.25 6.148 1 98.69 81 LEU A CA 1
ATOM 632 C C . LEU A 1 81 ? 0.597 27.625 6.18 1 98.69 81 LEU A C 1
ATOM 634 O O . LEU A 1 81 ? 0.085 27.297 7.25 1 98.69 81 LEU A O 1
ATOM 638 N N . TYR A 1 82 ? 0.023 27.5 5.031 1 98.81 82 TYR A N 1
ATOM 639 C CA . TYR A 1 82 ? -1.302 26.891 4.977 1 98.81 82 TYR A CA 1
ATOM 640 C C . TYR A 1 82 ? -1.285 25.484 5.582 1 98.81 82 TYR A C 1
ATOM 642 O O . TYR A 1 82 ? -2.195 25.125 6.328 1 98.81 82 TYR A O 1
ATOM 650 N N . GLY A 1 83 ? -0.26 24.719 5.25 1 98.88 83 GLY A N 1
ATOM 651 C CA . GLY A 1 83 ? -0.124 23.375 5.797 1 98.88 83 GLY A CA 1
ATOM 652 C C . GLY A 1 83 ? -0.096 23.359 7.312 1 98.88 83 GLY A C 1
ATOM 653 O O . GLY A 1 83 ? -0.791 22.547 7.938 1 98.88 83 GLY A O 1
ATOM 654 N N . LEU A 1 84 ? 0.664 24.203 7.836 1 98.81 84 LEU A N 1
ATOM 655 C CA . LEU A 1 84 ? 0.814 24.234 9.289 1 98.81 84 LEU A CA 1
ATOM 656 C C . LEU A 1 84 ? -0.464 24.734 9.953 1 98.81 84 LEU A C 1
ATOM 658 O O . LEU A 1 84 ? -0.823 24.266 11.039 1 98.81 84 LEU A O 1
ATOM 662 N N . ILE A 1 85 ? -1.153 25.641 9.297 1 98.81 85 ILE A N 1
ATOM 663 C CA . ILE A 1 85 ? -2.451 26.078 9.797 1 98.81 85 ILE A CA 1
ATOM 664 C C . ILE A 1 85 ? -3.449 24.922 9.727 1 98.81 85 ILE A C 1
ATOM 666 O O . ILE A 1 85 ? -4.219 24.703 10.672 1 98.81 85 ILE A O 1
ATOM 670 N N . HIS A 1 86 ? -3.4 24.281 8.625 1 98.88 86 HIS A N 1
ATOM 671 C CA . HIS A 1 86 ? -4.277 23.125 8.398 1 98.88 86 HIS A CA 1
ATOM 672 C C . HIS A 1 86 ? -4.121 22.094 9.492 1 98.88 86 HIS A C 1
ATOM 674 O O . HIS A 1 86 ? -5.113 21.547 9.992 1 98.88 86 HIS A O 1
ATOM 680 N N . ALA A 1 87 ? -2.932 21.812 9.922 1 98.81 87 ALA A N 1
ATOM 681 C CA . ALA A 1 87 ? -2.633 20.828 10.961 1 98.81 87 ALA A CA 1
ATOM 682 C C . ALA A 1 87 ? -3.328 21.188 12.273 1 98.81 87 ALA A C 1
ATOM 684 O O . ALA A 1 87 ? -3.758 20.297 13.016 1 98.81 87 ALA A O 1
ATOM 685 N N . ARG A 1 88 ? -3.396 22.391 12.516 1 98.62 88 ARG A N 1
ATOM 686 C CA . ARG A 1 88 ? -4.078 22.844 13.727 1 98.62 88 ARG A CA 1
ATOM 687 C C . ARG A 1 88 ? -5.59 22.812 13.539 1 98.62 88 ARG A C 1
ATOM 689 O O . ARG A 1 88 ? -6.324 22.422 14.453 1 98.62 88 ARG A O 1
ATOM 696 N N . TYR A 1 89 ? -6.004 23.234 12.422 1 98.88 89 TYR A N 1
ATOM 697 C CA . TYR A 1 89 ? -7.422 23.375 12.117 1 98.88 89 TYR A CA 1
ATOM 698 C C . TYR A 1 89 ? -8.141 22.031 12.227 1 98.88 89 TYR A C 1
ATOM 700 O O . TYR A 1 89 ? -9.258 21.953 12.734 1 98.88 89 TYR A O 1
ATOM 708 N N . ILE A 1 90 ? -7.508 20.938 11.828 1 98.75 90 ILE A N 1
ATOM 709 C CA . ILE A 1 90 ? -8.164 19.641 11.781 1 98.75 90 ILE A CA 1
ATOM 710 C C . ILE A 1 90 ? -8.25 19.047 13.188 1 98.75 90 ILE A C 1
ATOM 712 O O . ILE A 1 90 ? -8.859 18 13.391 1 98.75 90 ILE A O 1
ATOM 716 N N . LEU A 1 91 ? -7.652 19.688 14.148 1 98.12 91 LEU A N 1
ATOM 717 C CA . LEU A 1 91 ? -7.82 19.297 15.539 1 98.12 91 LEU A CA 1
ATOM 718 C C . LEU A 1 91 ? -8.953 20.078 16.188 1 98.12 91 LEU A C 1
ATOM 720 O O . LEU A 1 91 ? -9.398 19.734 17.297 1 98.12 91 LEU A O 1
ATOM 724 N N . ALA A 1 92 ? -9.398 21.094 15.508 1 97.62 92 ALA A N 1
ATOM 725 C CA . ALA A 1 92 ? -10.539 21.859 15.984 1 97.62 92 ALA A CA 1
ATOM 726 C C . ALA A 1 92 ? -11.859 21.234 15.547 1 97.62 92 ALA A C 1
ATOM 728 O O . ALA A 1 92 ? -11.867 20.312 14.734 1 97.62 92 ALA A O 1
ATOM 729 N N . SER A 1 93 ? -12.898 21.781 16.047 1 97.56 93 SER A N 1
ATOM 730 C CA . SER A 1 93 ? -14.219 21.156 15.906 1 97.56 93 SER A CA 1
ATOM 731 C C . SER A 1 93 ? -14.648 21.109 14.445 1 97.56 93 SER A C 1
ATOM 733 O O . SER A 1 93 ? -15.055 20.062 13.953 1 97.56 93 SER A O 1
ATOM 735 N N . LYS A 1 94 ? -14.57 22.234 13.828 1 98.06 94 LYS A N 1
ATOM 736 C CA . LYS A 1 94 ? -15.055 22.281 12.445 1 98.06 94 LYS A CA 1
ATOM 737 C C . LYS A 1 94 ? -14.148 21.469 11.523 1 98.06 94 LYS A C 1
ATOM 739 O O . LYS A 1 94 ? -14.641 20.703 10.68 1 98.06 94 LYS A O 1
ATOM 744 N N . GLY A 1 95 ? -12.859 21.625 11.664 1 98.62 95 GLY A N 1
ATOM 745 C CA . GLY A 1 95 ? -11.906 20.922 10.828 1 98.62 95 GLY A CA 1
ATOM 746 C C . GLY A 1 95 ? -12 19.406 10.969 1 98.62 95 GLY A C 1
ATOM 747 O O . GLY A 1 95 ? -11.969 18.688 9.969 1 98.62 95 GLY A O 1
ATOM 748 N N . ILE A 1 96 ? -12.102 18.938 12.18 1 98.56 96 ILE A N 1
ATOM 749 C CA . ILE A 1 96 ? -12.125 17.5 12.414 1 98.56 96 ILE A CA 1
ATOM 750 C C . ILE A 1 96 ? -13.414 16.906 11.859 1 98.56 96 ILE A C 1
ATOM 752 O O . ILE A 1 96 ? -13.43 15.773 11.367 1 98.56 96 ILE A O 1
ATOM 756 N N . LEU A 1 97 ? -14.484 17.688 11.938 1 98.5 97 LEU A N 1
ATOM 757 C CA . LEU A 1 97 ? -15.75 17.25 11.359 1 98.5 97 LEU A CA 1
ATOM 758 C C . LEU A 1 97 ? -15.633 17.125 9.844 1 98.5 97 LEU A C 1
ATOM 760 O O . LEU A 1 97 ? -16.125 16.156 9.258 1 98.5 97 LEU A O 1
ATOM 764 N N . GLU A 1 98 ? -14.992 18.062 9.234 1 98.56 98 GLU A N 1
ATOM 765 C CA . GLU A 1 98 ? -14.781 17.984 7.789 1 98.56 98 GLU A CA 1
ATOM 766 C C . GLU A 1 98 ? -13.945 16.766 7.41 1 98.56 98 GLU A C 1
ATOM 768 O O . GLU A 1 98 ? -14.227 16.109 6.402 1 98.56 98 GLU A O 1
ATOM 773 N N . MET A 1 99 ? -12.984 16.453 8.203 1 98.69 99 MET A N 1
ATOM 774 C CA . MET A 1 99 ? -12.125 15.305 7.953 1 98.69 99 MET A CA 1
ATOM 775 C C . MET A 1 99 ? -12.891 14 8.164 1 98.69 99 MET A C 1
ATOM 777 O O . MET A 1 99 ? -12.586 12.992 7.52 1 98.69 99 MET A O 1
ATOM 781 N N . SER A 1 100 ? -13.898 14.055 9.062 1 98.56 100 SER A N 1
ATOM 782 C CA . SER A 1 100 ? -14.727 12.867 9.273 1 98.56 100 SER A CA 1
ATOM 783 C C . SER A 1 100 ? -15.523 12.523 8.023 1 98.56 100 SER A C 1
ATOM 785 O O . SER A 1 100 ? -15.711 11.352 7.703 1 98.56 100 SER A O 1
ATOM 787 N N . VAL A 1 101 ? -15.977 13.508 7.332 1 98.5 101 VAL A N 1
ATOM 788 C CA . VAL A 1 101 ? -16.703 13.297 6.082 1 98.5 101 VAL A CA 1
ATOM 789 C C . VAL A 1 101 ? -15.781 12.641 5.055 1 98.5 101 VAL A C 1
ATOM 791 O O . VAL A 1 101 ? -16.156 11.664 4.402 1 98.5 101 VAL A O 1
ATOM 794 N N . LYS A 1 102 ? -14.594 13.117 4.965 1 98.56 102 LYS A N 1
ATOM 795 C CA . LYS A 1 102 ? -13.617 12.555 4.039 1 98.56 102 LYS A CA 1
ATOM 796 C C . LYS A 1 102 ? -13.273 11.117 4.398 1 98.56 102 LYS A C 1
ATOM 798 O O . LYS A 1 102 ? -13.148 10.258 3.52 1 98.56 102 LYS A O 1
ATOM 803 N N . PHE A 1 103 ? -13.117 10.859 5.68 1 98.69 103 PHE A N 1
ATOM 804 C CA . PHE A 1 103 ? -12.82 9.523 6.176 1 98.69 103 PHE A CA 1
ATOM 805 C C . PHE A 1 103 ? -13.922 8.547 5.781 1 98.69 103 PHE A C 1
ATOM 807 O O . PHE A 1 103 ? -13.641 7.449 5.289 1 98.69 103 PHE A O 1
ATOM 814 N N . ASN A 1 104 ? -15.109 8.961 5.957 1 98.38 104 ASN A N 1
ATOM 815 C CA . ASN A 1 104 ? -16.25 8.102 5.695 1 98.38 104 ASN A CA 1
ATOM 816 C C . ASN A 1 104 ? -16.406 7.809 4.207 1 98.38 104 ASN A C 1
ATOM 818 O O . ASN A 1 104 ? -16.891 6.742 3.826 1 98.38 104 ASN A O 1
ATOM 822 N N . LYS A 1 105 ? -15.914 8.727 3.408 1 98.12 105 LYS A N 1
ATOM 823 C CA . LYS A 1 105 ? -15.977 8.547 1.961 1 98.12 105 LYS A CA 1
ATOM 824 C C . LYS A 1 105 ? -14.75 7.797 1.448 1 98.12 105 LYS A C 1
ATOM 826 O O . LYS A 1 105 ? -14.609 7.57 0.245 1 98.12 105 LYS A O 1
ATOM 831 N N . ALA A 1 106 ? -13.812 7.473 2.334 1 98.06 106 ALA A N 1
ATOM 832 C CA . ALA A 1 106 ? -12.555 6.805 1.994 1 98.06 106 ALA A CA 1
ATOM 833 C C . ALA A 1 106 ? -11.719 7.66 1.053 1 98.06 106 ALA A C 1
ATOM 835 O O . ALA A 1 106 ? -11.039 7.133 0.166 1 98.06 106 ALA A O 1
ATOM 836 N N . ASP A 1 107 ? -11.82 8.992 1.265 1 97.94 107 ASP A N 1
ATOM 837 C CA . ASP A 1 107 ? -11.055 9.906 0.427 1 97.94 107 ASP A CA 1
ATOM 838 C C . ASP A 1 107 ? -9.555 9.703 0.628 1 97.94 107 ASP A C 1
ATOM 840 O O . ASP A 1 107 ? -8.75 10.023 -0.256 1 97.94 107 ASP A O 1
ATOM 844 N N . PHE A 1 108 ? -9.133 9.141 1.741 1 98.44 108 PHE A N 1
ATOM 845 C CA . PHE A 1 108 ? -7.723 8.977 2.053 1 98.44 108 PHE A CA 1
ATOM 846 C C . PHE A 1 108 ? -7.227 7.605 1.615 1 98.44 108 PHE A C 1
ATOM 848 O O . PHE A 1 108 ? -6.027 7.324 1.678 1 98.44 108 PHE A O 1
ATOM 855 N N . GLY A 1 109 ? -8.195 6.766 1.291 1 97.75 109 GLY A N 1
ATOM 856 C CA . GLY A 1 109 ? -7.836 5.426 0.857 1 97.75 109 GLY A CA 1
ATOM 857 C C . GLY A 1 109 ? -8.141 4.359 1.895 1 97.75 109 GLY A C 1
ATOM 858 O O . GLY A 1 109 ? -8.883 4.609 2.85 1 97.75 109 GLY A O 1
ATOM 859 N N . THR A 1 110 ? -7.578 3.16 1.586 1 98.12 110 THR A N 1
ATOM 860 C CA . THR A 1 110 ? -7.812 2.01 2.453 1 98.12 110 THR A CA 1
ATOM 861 C C . THR A 1 110 ? -6.496 1.338 2.828 1 98.12 110 THR A C 1
ATOM 863 O O . THR A 1 110 ? -5.488 1.503 2.137 1 98.12 110 THR A O 1
ATOM 866 N N . CYS A 1 111 ? -6.516 0.622 3.932 1 98.25 111 CYS A N 1
ATOM 867 C CA . CYS A 1 111 ? -5.336 -0.085 4.414 1 98.25 111 CYS A CA 1
ATOM 868 C C . CYS A 1 111 ? -4.906 -1.163 3.424 1 98.25 111 CYS A C 1
ATOM 870 O O . CYS A 1 111 ? -5.73 -1.953 2.963 1 98.25 111 CYS A O 1
ATOM 872 N N . PRO A 1 112 ? -3.615 -1.18 3.07 1 97.94 112 PRO A N 1
ATOM 873 C CA . PRO A 1 112 ? -3.133 -2.191 2.127 1 97.94 112 PRO A CA 1
ATOM 874 C C . PRO A 1 112 ? -3.02 -3.578 2.756 1 97.94 112 PRO A C 1
ATOM 876 O O . PRO A 1 112 ? -2.857 -4.574 2.045 1 97.94 112 PRO A O 1
ATOM 879 N N . ARG A 1 113 ? -2.98 -3.668 4.055 1 97.56 113 ARG A N 1
ATOM 880 C CA . ARG A 1 113 ? -2.879 -4.953 4.738 1 97.56 113 ARG A CA 1
ATOM 881 C C . ARG A 1 113 ? -4.102 -5.82 4.457 1 97.56 113 ARG A C 1
ATOM 883 O O . ARG A 1 113 ? -5.234 -5.406 4.715 1 97.56 113 ARG A O 1
ATOM 890 N N . VAL A 1 114 ? -3.922 -7.027 4.035 1 97.75 114 VAL A N 1
ATOM 891 C CA . VAL A 1 114 ? -4.996 -7.902 3.574 1 97.75 114 VAL A CA 1
ATOM 892 C C . VAL A 1 114 ? -6.02 -8.094 4.691 1 97.75 114 VAL A C 1
ATOM 894 O O . VAL A 1 114 ? -7.227 -7.977 4.465 1 97.75 114 VAL A O 1
ATOM 897 N N . PHE A 1 115 ? -5.617 -8.266 5.832 1 96.5 115 PHE A N 1
ATOM 898 C CA . PHE A 1 115 ? -6.523 -8.703 6.883 1 96.5 115 PHE A CA 1
ATOM 899 C C . PHE A 1 115 ? -7.141 -7.512 7.605 1 96.5 115 PHE A C 1
ATOM 901 O O . PHE A 1 115 ? -7.852 -7.68 8.594 1 96.5 115 PHE A O 1
ATOM 908 N N . CYS A 1 116 ? -6.855 -6.32 7.16 1 97.06 116 CYS A N 1
ATOM 909 C CA . CYS A 1 116 ? -7.594 -5.141 7.605 1 97.06 116 CYS A CA 1
ATOM 910 C C . CYS A 1 116 ? -8.852 -4.934 6.77 1 97.06 116 CYS A C 1
ATOM 912 O O . CYS A 1 116 ? -9.656 -4.055 7.066 1 97.06 116 CYS A O 1
ATOM 914 N N . ASP A 1 117 ? -8.93 -5.738 5.742 1 95.62 117 ASP A N 1
ATOM 915 C CA . ASP A 1 117 ? -10.156 -5.883 4.965 1 95.62 117 ASP A CA 1
ATOM 916 C C . ASP A 1 117 ? -10.656 -4.527 4.465 1 95.62 117 ASP A C 1
ATOM 918 O O . ASP A 1 117 ? -11.82 -4.172 4.668 1 95.62 117 ASP A O 1
ATOM 922 N N . GLY A 1 118 ? -9.797 -3.713 3.988 1 96.88 118 GLY A N 1
ATOM 923 C CA . GLY A 1 118 ? -10.172 -2.469 3.332 1 96.88 118 GLY A CA 1
ATOM 924 C C . GLY A 1 118 ? -10.562 -1.375 4.305 1 96.88 118 GLY A C 1
ATOM 925 O O . GLY A 1 118 ? -11.391 -0.518 3.982 1 96.88 118 GLY A O 1
ATOM 926 N N . GLN A 1 119 ? -9.953 -1.366 5.461 1 97.88 119 GLN A N 1
ATOM 927 C CA . GLN A 1 119 ? -10.219 -0.343 6.465 1 97.88 119 GLN A CA 1
ATOM 928 C C . GLN A 1 119 ? -9.82 1.041 5.957 1 97.88 119 GLN A C 1
ATOM 930 O O . GLN A 1 119 ? -8.742 1.216 5.391 1 97.88 119 GLN A O 1
ATOM 935 N N . HIS A 1 120 ? -10.773 2.025 6.137 1 98.62 120 HIS A N 1
ATOM 936 C CA . HIS A 1 120 ? -10.445 3.404 5.793 1 98.62 120 HIS A CA 1
ATOM 937 C C . HIS A 1 120 ? -9.305 3.932 6.66 1 98.62 120 HIS A C 1
ATOM 939 O O . HIS A 1 120 ? -9.258 3.662 7.863 1 98.62 120 HIS A O 1
ATOM 945 N N . VAL A 1 121 ? -8.43 4.734 6.043 1 98.81 121 VAL A N 1
ATOM 946 C CA . VAL A 1 121 ? -7.242 5.199 6.754 1 98.81 121 VAL A CA 1
ATOM 947 C C . VAL A 1 121 ? -7.281 6.719 6.883 1 98.81 121 VAL A C 1
ATOM 949 O O . VAL A 1 121 ? -8.133 7.379 6.285 1 98.81 121 VAL A O 1
ATOM 952 N N . LEU A 1 122 ? -6.395 7.254 7.711 1 98.88 122 LEU A N 1
ATOM 953 C CA . LEU A 1 122 ? -6.254 8.688 7.938 1 98.88 122 LEU A CA 1
ATOM 954 C C . LEU A 1 122 ? -4.82 9.141 7.672 1 98.88 122 LEU A C 1
ATOM 956 O O . LEU A 1 122 ? -3.871 8.414 7.973 1 98.88 122 LEU A O 1
ATOM 960 N N . PRO A 1 123 ? -4.68 10.375 7.094 1 98.88 123 PRO A N 1
ATOM 961 C CA . PRO A 1 123 ? -3.322 10.906 6.961 1 98.88 123 PRO A CA 1
ATOM 962 C C . PRO A 1 123 ? -2.678 11.227 8.305 1 98.88 123 PRO A C 1
ATOM 964 O O . PRO A 1 123 ? -3.371 11.617 9.25 1 98.88 123 PRO A O 1
ATOM 967 N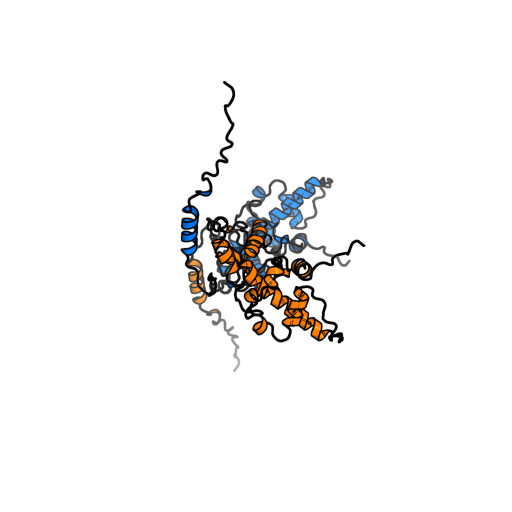 N . ILE A 1 124 ? -1.334 11.031 8.367 1 98.81 124 ILE A N 1
ATOM 968 C CA . ILE A 1 124 ? -0.604 11.289 9.602 1 98.81 124 ILE A CA 1
ATOM 969 C C . ILE A 1 124 ? 0.821 11.727 9.281 1 98.81 124 ILE A C 1
ATOM 971 O O . ILE A 1 124 ? 1.386 11.328 8.258 1 98.81 124 ILE A O 1
ATOM 975 N N . GLY A 1 125 ? 1.286 12.625 10.078 1 98.44 125 GLY A N 1
ATOM 976 C CA . GLY A 1 125 ? 2.715 12.898 10.086 1 98.44 125 GLY A CA 1
ATOM 977 C C . GLY A 1 125 ? 3.475 12.078 11.109 1 98.44 125 GLY A C 1
ATOM 978 O O . GLY A 1 125 ? 2.979 11.828 12.211 1 98.44 125 GLY A O 1
ATOM 979 N N . LEU A 1 126 ? 4.68 11.68 10.711 1 96.69 126 LEU A N 1
ATOM 980 C CA . LEU A 1 126 ? 5.535 10.984 11.664 1 96.69 126 LEU A CA 1
ATOM 981 C C . LEU A 1 126 ? 6.227 11.984 12.594 1 96.69 126 LEU A C 1
ATOM 983 O O . LEU A 1 126 ? 6.625 11.625 13.703 1 96.69 126 LEU A O 1
ATOM 987 N N . LEU A 1 127 ? 6.363 13.164 12.109 1 95.38 127 LEU A N 1
ATOM 988 C CA . LEU A 1 127 ? 6.934 14.289 12.836 1 95.38 127 LEU A CA 1
ATOM 989 C C . LEU A 1 127 ? 6.102 15.547 12.625 1 95.38 127 LEU A C 1
ATOM 991 O O . LEU A 1 127 ? 5.387 15.664 11.625 1 95.38 127 LEU A O 1
ATOM 995 N N . ASP A 1 128 ? 6.27 16.469 13.57 1 96.44 128 ASP A N 1
ATOM 996 C CA . ASP A 1 128 ? 5.512 17.719 13.469 1 96.44 128 ASP A CA 1
ATOM 997 C C . ASP A 1 128 ? 6.371 18.844 12.898 1 96.44 128 ASP A C 1
ATOM 999 O O . ASP A 1 128 ? 5.926 19.984 12.812 1 96.44 128 ASP A O 1
ATOM 1003 N N . VAL A 1 129 ? 7.547 18.531 12.461 1 95.81 129 VAL A N 1
ATOM 1004 C CA . VAL A 1 129 ? 8.484 19.516 11.93 1 95.81 129 VAL A CA 1
ATOM 1005 C C . VAL A 1 129 ? 8.43 19.5 10.406 1 95.81 129 VAL A C 1
ATOM 1007 O O . VAL A 1 129 ? 8.672 18.469 9.781 1 95.81 129 VAL A O 1
ATOM 1010 N N . PRO A 1 130 ? 8.172 20.703 9.797 1 96.81 130 PRO A N 1
ATOM 1011 C CA . PRO A 1 130 ? 8.102 20.734 8.336 1 96.81 130 PRO A CA 1
ATOM 1012 C C . PRO A 1 130 ? 9.414 20.312 7.668 1 96.81 130 PRO A C 1
ATOM 1014 O O . PRO A 1 130 ? 10.492 20.656 8.164 1 96.81 130 PRO A O 1
ATOM 1017 N N . GLY A 1 131 ? 9.305 19.609 6.59 1 96.44 131 GLY A N 1
ATOM 1018 C CA . GLY A 1 131 ? 10.453 19.266 5.773 1 96.44 131 GLY A CA 1
ATOM 1019 C C . GLY A 1 131 ? 11.148 18 6.238 1 96.44 131 GLY A C 1
ATOM 1020 O O . GLY A 1 131 ? 12.133 17.562 5.637 1 96.44 131 GLY A O 1
ATOM 1021 N N . GLU A 1 132 ? 10.672 17.344 7.242 1 96.12 132 GLU A N 1
ATOM 1022 C CA . GLU A 1 132 ? 11.391 16.219 7.84 1 96.12 132 GLU A CA 1
ATOM 1023 C C . GLU A 1 132 ? 10.867 14.891 7.309 1 96.12 132 GLU A C 1
ATOM 1025 O O . GLU A 1 132 ? 11.641 13.945 7.105 1 96.12 132 GLU A O 1
ATOM 1030 N N . ALA A 1 133 ? 9.578 14.781 7.188 1 97.56 133 ALA A N 1
ATOM 1031 C CA . ALA A 1 133 ? 8.945 13.547 6.727 1 97.56 133 ALA A CA 1
ATOM 1032 C C . ALA A 1 133 ? 7.691 13.844 5.914 1 97.56 133 ALA A C 1
ATOM 1034 O O . ALA A 1 133 ? 7.008 14.836 6.164 1 97.56 133 ALA A O 1
ATOM 1035 N N . MET A 1 134 ? 7.426 12.992 4.984 1 98.5 134 MET A N 1
ATOM 1036 C CA . MET A 1 134 ? 6.219 13.133 4.168 1 98.5 134 MET A CA 1
ATOM 1037 C C . MET A 1 134 ? 5.039 12.422 4.816 1 98.5 134 MET A C 1
ATOM 1039 O O . MET A 1 134 ? 5.219 11.648 5.762 1 98.5 134 MET A O 1
ATOM 1043 N N . VAL A 1 135 ? 3.922 12.695 4.273 1 98.81 135 VAL A N 1
ATOM 1044 C CA . VAL A 1 135 ? 2.68 12.211 4.867 1 98.81 135 VAL A CA 1
ATOM 1045 C C . VAL A 1 135 ? 2.607 10.688 4.746 1 98.81 135 VAL A C 1
ATOM 1047 O O . VAL A 1 135 ? 3.061 10.117 3.754 1 98.81 135 VAL A O 1
ATOM 1050 N N . LYS A 1 136 ? 2.105 10.047 5.762 1 98.75 136 LYS A N 1
ATOM 1051 C CA . LYS A 1 136 ? 1.785 8.617 5.785 1 98.75 136 LYS A CA 1
ATOM 1052 C C . LYS A 1 136 ? 0.306 8.391 6.086 1 98.75 136 LYS A C 1
ATOM 1054 O O . LYS A 1 136 ? -0.46 9.352 6.215 1 98.75 136 LYS A O 1
ATOM 1059 N N . LEU A 1 137 ? -0.084 7.168 6.031 1 98.81 137 LEU A N 1
ATOM 1060 C CA . LEU A 1 137 ? -1.471 6.797 6.289 1 98.81 137 LEU A CA 1
ATOM 1061 C C . LEU A 1 137 ? -1.573 5.902 7.523 1 98.81 137 LEU A C 1
ATOM 1063 O O . LEU A 1 137 ? -0.823 4.934 7.656 1 98.81 137 LEU A O 1
ATOM 1067 N N . TYR A 1 138 ? -2.424 6.27 8.438 1 98.69 138 TYR A N 1
ATOM 1068 C CA . TYR A 1 138 ? -2.664 5.52 9.664 1 98.69 138 TYR A CA 1
ATOM 1069 C C . TYR A 1 138 ? -3.895 4.629 9.531 1 98.69 138 TYR A C 1
ATOM 1071 O O . TYR A 1 138 ? -4.973 5.105 9.156 1 98.69 138 TYR A O 1
ATOM 1079 N N . CYS A 1 139 ? -3.736 3.316 9.797 1 98.25 139 CYS A N 1
ATOM 1080 C CA . CYS A 1 139 ? -4.871 2.402 9.859 1 98.25 139 CYS A CA 1
ATOM 1081 C C . CYS A 1 139 ? -5.324 2.189 11.297 1 98.25 139 CYS A C 1
ATOM 1083 O O . CYS A 1 139 ? -4.566 1.675 12.125 1 98.25 139 CYS A O 1
ATOM 1085 N N . PRO A 1 140 ? -6.543 2.525 11.578 1 96.69 140 PRO A N 1
ATOM 1086 C CA . PRO A 1 140 ? -7.031 2.359 12.953 1 96.69 140 PRO A CA 1
ATOM 1087 C C . PRO A 1 140 ? -7.336 0.904 13.297 1 96.69 140 PRO A C 1
ATOM 1089 O O . PRO A 1 140 ? -7.555 0.576 14.469 1 96.69 140 PRO A O 1
ATOM 1092 N N . LYS A 1 141 ? -7.395 0.042 12.336 1 96.06 141 LYS A N 1
ATOM 1093 C CA . LYS A 1 141 ? -7.695 -1.364 12.586 1 96.06 141 LYS A CA 1
ATOM 1094 C C . LYS A 1 141 ? -6.453 -2.111 13.07 1 96.06 141 LYS A C 1
ATOM 1096 O O . LYS A 1 141 ? -6.496 -2.805 14.094 1 96.06 141 LYS A O 1
ATOM 1101 N N . CYS A 1 142 ? -5.406 -1.938 12.352 1 95.19 142 CYS A N 1
ATOM 1102 C CA . CYS A 1 142 ? -4.176 -2.611 12.758 1 95.19 142 CYS A CA 1
ATOM 1103 C C . CYS A 1 142 ? -3.273 -1.671 13.547 1 95.19 142 CYS A C 1
ATOM 1105 O O . CYS A 1 142 ? -2.23 -2.086 14.055 1 95.19 142 CYS A O 1
ATOM 1107 N N . CYS A 1 143 ? -3.586 -0.4 13.625 1 94.75 143 CYS A N 1
ATOM 1108 C CA . CYS A 1 143 ? -2.869 0.623 14.383 1 94.75 143 CYS A CA 1
ATOM 1109 C C . CYS A 1 143 ? -1.431 0.751 13.898 1 94.75 143 CYS A C 1
ATOM 1111 O O . CYS A 1 143 ? -0.5 0.789 14.703 1 94.75 143 CYS A O 1
ATOM 1113 N N . ASP A 1 144 ? -1.317 0.771 12.633 1 96.75 144 ASP A N 1
ATOM 1114 C CA . ASP A 1 144 ? -0.013 0.918 12 1 96.75 144 ASP A CA 1
ATOM 1115 C C . ASP A 1 144 ? -0.054 1.984 10.906 1 96.75 144 ASP A C 1
ATOM 1117 O O . ASP A 1 144 ? -1.103 2.58 10.648 1 96.75 144 ASP A O 1
ATOM 1121 N N . VAL A 1 145 ? 1.192 2.307 10.336 1 98.38 145 VAL A N 1
ATOM 1122 C CA . VAL A 1 145 ? 1.281 3.402 9.375 1 98.38 145 VAL A CA 1
ATOM 1123 C C . VAL A 1 145 ? 1.854 2.889 8.062 1 98.38 145 VAL A C 1
ATOM 1125 O O . VAL A 1 145 ? 2.762 2.051 8.055 1 98.38 145 VAL A O 1
ATOM 1128 N N . TYR A 1 146 ? 1.339 3.443 6.957 1 98.56 146 TYR A N 1
ATOM 1129 C CA . TYR A 1 146 ? 1.674 2.963 5.621 1 98.56 146 TYR A CA 1
ATOM 1130 C C . TYR A 1 146 ? 1.979 4.125 4.688 1 98.56 146 TYR A C 1
ATOM 1132 O O . TYR A 1 146 ? 1.5 5.242 4.898 1 98.56 146 TYR A O 1
ATOM 1140 N N . THR A 1 147 ? 2.775 3.834 3.678 1 98.12 147 THR A N 1
ATOM 1141 C CA . THR A 1 147 ? 3.035 4.793 2.609 1 98.12 147 THR A CA 1
ATOM 1142 C C . THR A 1 147 ? 1.843 4.883 1.661 1 98.12 147 THR A C 1
ATOM 1144 O O . THR A 1 147 ? 1.27 3.859 1.28 1 98.12 147 THR A O 1
ATOM 1147 N N . PRO A 1 148 ? 1.469 6.109 1.3 1 97.44 148 PRO A N 1
ATOM 1148 C CA . PRO A 1 148 ? 0.345 6.246 0.371 1 97.44 148 PRO A CA 1
ATOM 1149 C C . PRO A 1 148 ? 0.56 5.48 -0.933 1 97.44 148 PRO A C 1
ATOM 1151 O O . PRO A 1 148 ? 1.679 5.438 -1.45 1 97.44 148 PRO A O 1
ATOM 1154 N N . LYS A 1 149 ? -0.553 4.973 -1.404 1 95.06 149 LYS A N 1
ATOM 1155 C CA . LYS A 1 149 ? -0.521 4.18 -2.629 1 95.06 149 LYS A CA 1
ATOM 1156 C C . LYS A 1 149 ? -0.127 5.035 -3.83 1 95.06 149 LYS A C 1
ATOM 1158 O O . LYS A 1 149 ? 0.75 4.652 -4.609 1 95.06 149 LYS A O 1
ATOM 1163 N N . SER A 1 150 ? -0.78 6.172 -3.939 1 93.94 150 SER A N 1
ATOM 1164 C CA . SER A 1 150 ? -0.519 7.059 -5.07 1 93.94 150 SER A CA 1
ATOM 1165 C C . SER A 1 150 ? 0.752 7.871 -4.852 1 93.94 150 SER A C 1
ATOM 1167 O O . SER A 1 150 ? 0.937 8.469 -3.791 1 93.94 150 SER A O 1
ATOM 1169 N N . THR A 1 151 ? 1.548 8 -5.863 1 94.06 151 THR A N 1
ATOM 1170 C CA . THR A 1 151 ? 2.781 8.773 -5.789 1 94.06 151 THR A CA 1
ATOM 1171 C C . THR A 1 151 ? 2.479 10.266 -5.68 1 94.06 151 THR A C 1
ATOM 1173 O O . THR A 1 151 ? 3.328 11.047 -5.25 1 94.06 151 THR A O 1
ATOM 1176 N N . ARG A 1 152 ? 1.321 10.625 -6.098 1 95.31 152 ARG A N 1
ATOM 1177 C CA . ARG A 1 152 ? 0.922 12.023 -6.051 1 95.31 152 ARG A CA 1
ATOM 1178 C C . ARG A 1 152 ? 0.931 12.547 -4.621 1 95.31 152 ARG A C 1
ATOM 1180 O O . ARG A 1 152 ? 1.168 13.734 -4.391 1 95.31 152 ARG A O 1
ATOM 1187 N N . HIS A 1 153 ? 0.747 11.664 -3.729 1 96.69 153 HIS A N 1
ATOM 1188 C CA . HIS A 1 153 ? 0.628 12.078 -2.334 1 96.69 153 HIS A CA 1
ATOM 1189 C C . HIS A 1 153 ? 1.979 12.031 -1.629 1 96.69 153 HIS A C 1
ATOM 1191 O O . HIS A 1 153 ? 2.098 12.453 -0.478 1 96.69 153 HIS A O 1
ATOM 1197 N N . HIS A 1 154 ? 3.008 11.57 -2.266 1 95.5 154 HIS A N 1
ATOM 1198 C CA . HIS A 1 154 ? 4.316 11.359 -1.656 1 95.5 154 HIS A CA 1
ATOM 1199 C C . HIS A 1 154 ? 5.012 12.688 -1.386 1 95.5 154 HIS A C 1
ATOM 1201 O O . HIS A 1 154 ? 6.012 12.734 -0.667 1 95.5 154 HIS A O 1
ATOM 1207 N N . HIS A 1 155 ? 4.5 13.734 -1.845 1 94.88 155 HIS A N 1
ATOM 1208 C CA . HIS A 1 155 ? 5.188 15.016 -1.727 1 94.88 155 HIS A CA 1
ATOM 1209 C C . HIS A 1 155 ? 4.508 15.906 -0.697 1 94.88 155 HIS A C 1
ATOM 1211 O O . HIS A 1 155 ? 4.945 17.047 -0.467 1 94.88 155 HIS A O 1
ATOM 1217 N N . ILE A 1 156 ? 3.496 15.422 -0.167 1 97.94 156 ILE A N 1
ATOM 1218 C CA . ILE A 1 156 ? 2.805 16.172 0.876 1 97.94 156 ILE A CA 1
ATOM 1219 C C . ILE A 1 156 ? 3.572 16.062 2.191 1 97.94 156 ILE A C 1
ATOM 1221 O O . ILE A 1 156 ? 3.896 14.953 2.631 1 97.94 156 ILE A O 1
ATOM 1225 N N . ASP A 1 157 ? 3.863 17.219 2.809 1 98.62 157 ASP A N 1
ATOM 1226 C CA . ASP A 1 157 ? 4.555 17.219 4.094 1 98.62 157 ASP A CA 1
ATOM 1227 C C . ASP A 1 157 ? 3.656 16.656 5.199 1 98.62 157 ASP A C 1
ATOM 1229 O O . ASP A 1 157 ? 2.51 17.094 5.344 1 98.62 157 ASP A O 1
ATOM 1233 N N . GLY A 1 158 ? 4.203 15.734 5.98 1 98.75 158 GLY A N 1
ATOM 1234 C CA . GLY A 1 158 ? 3.424 15.094 7.027 1 98.75 158 GLY A CA 1
ATOM 1235 C C . GLY A 1 158 ? 3.023 16.047 8.141 1 98.75 158 GLY A C 1
ATOM 1236 O O . GLY A 1 158 ? 1.993 15.852 8.789 1 98.75 158 GLY A O 1
ATOM 1237 N N . SER A 1 159 ? 3.809 17.109 8.352 1 98.62 159 SER A N 1
ATOM 1238 C CA . SER A 1 159 ? 3.529 18.062 9.422 1 98.62 159 SER A CA 1
ATOM 1239 C C . SER A 1 159 ? 2.246 18.844 9.156 1 98.62 159 SER A C 1
ATOM 1241 O O . SER A 1 159 ? 1.708 19.484 10.055 1 98.62 159 SER A O 1
ATOM 1243 N N . TYR A 1 160 ? 1.74 18.766 7.953 1 98.81 160 TYR A N 1
ATOM 1244 C CA . TYR A 1 160 ? 0.507 19.469 7.602 1 98.81 160 TYR A CA 1
ATOM 1245 C C . TYR A 1 160 ? -0.709 18.734 8.156 1 98.81 160 TYR A C 1
ATOM 1247 O O . TYR A 1 160 ? -1.823 19.266 8.133 1 98.81 160 TYR A O 1
ATOM 1255 N N . PHE A 1 161 ? -0.504 17.547 8.688 1 98.75 161 PHE A N 1
ATOM 1256 C CA . PHE A 1 161 ? -1.543 16.781 9.352 1 98.75 161 PHE A CA 1
ATOM 1257 C C . PHE A 1 161 ? -1.169 16.516 10.805 1 98.75 161 PHE A C 1
ATOM 1259 O O . PHE A 1 161 ? -2.045 16.375 11.664 1 98.75 161 PHE A O 1
ATOM 1266 N N . GLY A 1 162 ? 0.151 16.5 11.023 1 98.06 162 GLY A N 1
ATOM 1267 C CA . GLY A 1 162 ? 0.648 16.328 12.383 1 98.06 162 GLY A CA 1
ATOM 1268 C C . GLY A 1 162 ? 0.611 14.891 12.852 1 98.06 162 GLY A C 1
ATOM 1269 O O . GLY A 1 162 ? 0.042 14.023 12.188 1 98.06 162 GLY A O 1
ATOM 1270 N N . THR A 1 163 ? 1.169 14.633 14.023 1 97.88 163 THR A N 1
ATOM 1271 C CA . THR A 1 163 ? 1.268 13.297 14.617 1 97.88 163 THR A CA 1
ATOM 1272 C C . THR A 1 163 ? 0.021 12.977 15.438 1 97.88 163 THR A C 1
ATOM 1274 O O . THR A 1 163 ? -0.208 11.828 15.805 1 97.88 163 THR A O 1
ATOM 1277 N N . SER A 1 164 ? -0.88 13.93 15.625 1 97.81 164 SER A N 1
ATOM 1278 C CA . SER A 1 164 ? -1.962 13.789 16.594 1 97.81 164 SER A CA 1
ATOM 1279 C C . SER A 1 164 ? -3.291 13.5 15.906 1 97.81 164 SER A C 1
ATOM 1281 O O . SER A 1 164 ? -4.199 12.922 16.5 1 97.81 164 SER A O 1
ATOM 1283 N N . PHE A 1 165 ? -3.439 13.828 14.656 1 98.38 165 PHE A N 1
ATOM 1284 C CA . PHE A 1 165 ? -4.73 13.977 13.992 1 98.38 165 PHE A CA 1
ATOM 1285 C C . PHE A 1 165 ? -5.531 12.68 14.078 1 98.38 165 PHE A C 1
ATOM 1287 O O . PHE A 1 165 ? -6.66 12.672 14.562 1 98.38 165 PHE A O 1
ATOM 1294 N N . PRO A 1 166 ? -4.926 11.547 13.68 1 97.94 166 PRO A N 1
ATOM 1295 C CA . PRO A 1 166 ? -5.754 10.344 13.727 1 97.94 166 PRO A CA 1
ATOM 1296 C C . PRO A 1 166 ? -6.223 10 15.141 1 97.94 166 PRO A C 1
ATOM 1298 O O . PRO A 1 166 ? -7.352 9.539 15.32 1 97.94 166 PRO A O 1
ATOM 1301 N N . HIS A 1 167 ? -5.402 10.242 16 1 96.12 167 HIS A N 1
ATOM 1302 C CA . HIS A 1 167 ? -5.727 9.883 17.375 1 96.12 167 HIS A CA 1
ATOM 1303 C C . HIS A 1 167 ? -6.785 10.82 17.953 1 96.12 167 HIS A C 1
ATOM 1305 O O . HIS A 1 167 ? -7.691 10.367 18.656 1 96.12 167 HIS A O 1
ATOM 1311 N N . MET A 1 168 ? -6.668 12.078 17.688 1 96.75 168 MET A N 1
ATOM 1312 C CA . MET A 1 168 ? -7.715 13.016 18.062 1 96.75 168 MET A CA 1
ATOM 1313 C C . MET A 1 168 ? -9.031 12.672 17.375 1 96.75 168 MET A C 1
ATOM 1315 O O . MET A 1 168 ? -10.094 12.758 18 1 96.75 168 MET A O 1
ATOM 1319 N N . PHE A 1 169 ? -8.922 12.297 16.156 1 97.56 169 PHE A N 1
ATOM 1320 C CA . PHE A 1 169 ? -10.086 11.914 15.367 1 97.56 169 PHE A CA 1
ATOM 1321 C C . PHE A 1 169 ? -10.898 10.852 16.078 1 97.56 169 PHE A C 1
ATOM 1323 O O . PHE A 1 169 ? -12.117 10.992 16.25 1 97.56 169 PHE A O 1
ATOM 1330 N N . PHE A 1 170 ? -10.289 9.836 16.625 1 95.38 170 PHE A N 1
ATOM 1331 C CA . PHE A 1 170 ? -11 8.719 17.219 1 95.38 170 PHE A CA 1
ATOM 1332 C C . PHE A 1 170 ? -11.359 9.016 18.672 1 95.38 170 PHE A C 1
ATOM 1334 O O . PHE A 1 170 ? -12.18 8.32 19.266 1 95.38 170 PHE A O 1
ATOM 1341 N N . MET A 1 171 ? -10.727 9.984 19.188 1 92.69 171 MET A N 1
ATOM 1342 C CA . MET A 1 171 ? -11.18 10.469 20.484 1 92.69 171 MET A CA 1
ATOM 1343 C C . MET A 1 171 ? -12.508 11.211 20.359 1 92.69 171 MET A C 1
ATOM 1345 O O . MET A 1 171 ? -13.383 11.094 21.219 1 92.69 171 MET A O 1
ATOM 1349 N N . VAL A 1 172 ? -12.602 12.023 19.328 1 95 172 VAL A N 1
ATOM 1350 C CA . VAL A 1 172 ? -13.797 12.82 19.078 1 95 172 VAL A CA 1
ATOM 1351 C C . VAL A 1 172 ? -14.906 11.922 18.531 1 95 172 VAL A C 1
ATOM 1353 O O . VAL A 1 172 ? -16.078 12.102 18.875 1 95 172 VAL A O 1
ATOM 1356 N N . PHE A 1 173 ? -14.508 10.961 17.734 1 95.12 173 PHE A N 1
ATOM 1357 C CA . PHE A 1 173 ? -15.469 10.047 17.125 1 95.12 173 PHE A CA 1
ATOM 1358 C C . PHE A 1 173 ? -15.156 8.602 17.5 1 95.12 173 PHE A C 1
ATOM 1360 O O . PHE A 1 173 ? -14.781 7.797 16.641 1 95.12 173 PHE A O 1
ATOM 1367 N N . PRO A 1 174 ? -15.383 8.148 18.672 1 91.75 174 PRO A N 1
ATOM 1368 C CA . PRO A 1 174 ? -15.047 6.789 19.094 1 91.75 174 PRO A CA 1
ATOM 1369 C C . PRO A 1 174 ? -15.828 5.715 18.344 1 91.75 174 PRO A C 1
ATOM 1371 O O . PRO A 1 174 ? -15.344 4.59 18.188 1 91.75 174 PRO A O 1
ATOM 1374 N N . GLU A 1 175 ? -16.984 6.055 17.797 1 91.31 175 GLU A N 1
ATOM 1375 C CA . GLU A 1 175 ? -17.812 5.098 17.078 1 91.31 175 GLU A CA 1
ATOM 1376 C C . GLU A 1 175 ? -17.172 4.676 15.766 1 91.31 175 GLU A C 1
ATOM 1378 O O . GLU A 1 175 ? -17.531 3.646 15.195 1 91.31 175 GLU A O 1
ATOM 1383 N N . HIS A 1 176 ? -16.297 5.465 15.312 1 92.81 176 HIS A N 1
ATOM 1384 C CA . HIS A 1 176 ? -15.625 5.176 14.039 1 92.81 176 HIS A CA 1
ATOM 1385 C C . HIS A 1 176 ? -14.461 4.215 14.242 1 92.81 176 HIS A C 1
ATOM 1387 O O . HIS A 1 176 ? -13.867 3.746 13.266 1 92.81 176 HIS A O 1
ATOM 1393 N N . ARG A 1 177 ? -14.133 3.832 15.453 1 92.06 177 ARG A N 1
ATOM 1394 C CA . ARG A 1 177 ? -13.008 2.943 15.703 1 92.06 177 ARG A CA 1
ATOM 1395 C C . ARG A 1 177 ? -13.367 1.498 15.367 1 92.06 177 ARG A C 1
ATOM 1397 O O . ARG A 1 177 ? -14.289 0.935 15.953 1 92.06 177 ARG A O 1
ATOM 1404 N N . PRO A 1 178 ? -12.555 0.972 14.523 1 93.56 178 PRO A N 1
ATOM 1405 C CA . PRO A 1 178 ? -12.867 -0.41 14.156 1 93.56 178 PRO A CA 1
ATOM 1406 C C . PRO A 1 178 ? -12.375 -1.424 15.188 1 93.56 178 PRO A C 1
ATOM 1408 O O . PRO A 1 178 ? -11.508 -1.104 16 1 93.56 178 PRO A O 1
ATOM 1411 N N . LYS A 1 179 ? -12.977 -2.627 15.117 1 90.06 179 LYS A N 1
ATOM 1412 C CA . LYS A 1 179 ? -12.445 -3.744 15.891 1 90.06 179 LYS A CA 1
ATOM 1413 C C . LYS A 1 179 ? -11.156 -4.285 15.273 1 90.06 179 LYS A C 1
ATOM 1415 O O . LYS A 1 179 ? -10.984 -4.242 14.055 1 90.06 179 LYS A O 1
ATOM 1420 N N . PRO A 1 180 ? -10.352 -4.68 16.188 1 88.06 180 PRO A N 1
ATOM 1421 C CA . PRO A 1 180 ? -9.117 -5.262 15.656 1 88.06 180 PRO A CA 1
ATOM 1422 C C . PRO A 1 180 ? -9.375 -6.41 14.688 1 88.06 180 PRO A C 1
ATOM 1424 O O . PRO A 1 180 ? -10.43 -7.051 14.75 1 88.06 180 PRO A O 1
ATOM 1427 N N . PRO A 1 181 ? -8.375 -6.547 13.812 1 85.81 181 PRO A N 1
ATOM 1428 C CA . PRO A 1 181 ? -8.562 -7.637 12.852 1 85.81 181 PRO A CA 1
ATOM 1429 C C . PRO A 1 181 ? -8.711 -9 13.531 1 85.81 181 PRO A C 1
ATOM 1431 O O . PRO A 1 181 ? -8.023 -9.281 14.516 1 85.81 181 PRO A O 1
ATOM 1434 N N . GLU A 1 182 ? -9.594 -9.797 13.031 1 86 182 GLU A N 1
ATOM 1435 C CA . GLU A 1 182 ? -9.867 -11.117 13.586 1 86 182 GLU A CA 1
ATOM 1436 C C . GLU A 1 182 ? -8.914 -12.164 13.016 1 86 182 GLU A C 1
ATOM 1438 O O . GLU A 1 182 ? -8.578 -13.141 13.688 1 86 182 GLU A O 1
ATOM 1443 N N . LYS A 1 183 ? -8.484 -11.922 11.82 1 89 183 LYS A N 1
ATOM 1444 C CA . LYS A 1 183 ? -7.637 -12.891 11.133 1 89 183 LYS A CA 1
ATOM 1445 C C . LYS A 1 183 ? -6.207 -12.375 11 1 89 183 LYS A C 1
ATOM 1447 O O . LYS A 1 183 ? -5.973 -11.164 11 1 89 183 LYS A O 1
ATOM 1452 N N . GLN A 1 184 ? -5.316 -13.227 11.211 1 89.88 184 GLN A N 1
ATOM 1453 C CA . GLN A 1 184 ? -3.902 -12.945 10.984 1 89.88 184 GLN A CA 1
ATOM 1454 C C . GLN A 1 184 ? -3.314 -13.891 9.938 1 89.88 184 GLN A C 1
ATOM 1456 O O . GLN A 1 184 ? -3.822 -14.992 9.742 1 89.88 184 GLN A O 1
ATOM 1461 N N . PHE A 1 185 ? -2.352 -13.445 9.32 1 94.44 185 PHE A N 1
ATOM 1462 C CA . PHE A 1 185 ? -1.688 -14.289 8.328 1 94.44 185 PHE A CA 1
ATOM 1463 C C . PHE A 1 185 ? -0.929 -15.422 9 1 94.44 185 PHE A C 1
ATOM 1465 O O . PHE A 1 185 ? -0.25 -15.211 10.008 1 94.44 185 PHE A O 1
ATOM 1472 N N . VAL A 1 186 ? -1.125 -16.594 8.422 1 91.75 186 VAL A N 1
ATOM 1473 C CA . VAL A 1 186 ? -0.399 -17.766 8.891 1 91.75 186 VAL A CA 1
ATOM 1474 C C . VAL A 1 186 ? 0.419 -18.359 7.75 1 91.75 186 VAL A C 1
ATOM 1476 O O . VAL A 1 186 ? -0.138 -18.781 6.734 1 91.75 186 VAL A O 1
ATOM 1479 N N . ALA A 1 187 ? 1.689 -18.391 7.973 1 91.56 187 ALA A N 1
ATOM 1480 C CA . ALA A 1 187 ? 2.588 -18.938 6.961 1 91.56 187 ALA A CA 1
ATOM 1481 C C . ALA A 1 187 ? 2.439 -20.453 6.855 1 91.56 187 ALA A C 1
ATOM 1483 O O . ALA A 1 187 ? 2.455 -21.156 7.867 1 91.56 187 ALA A O 1
ATOM 1484 N N . THR A 1 188 ? 2.266 -20.906 5.668 1 92.12 188 THR A N 1
ATOM 1485 C CA . THR A 1 188 ? 2.15 -22.344 5.441 1 92.12 188 THR A CA 1
ATOM 1486 C C . THR A 1 188 ? 3.062 -22.781 4.301 1 92.12 188 THR A C 1
ATOM 1488 O O . THR A 1 188 ? 3.344 -22.016 3.385 1 92.12 188 THR A O 1
ATOM 1491 N N . LEU A 1 189 ? 3.604 -23.969 4.441 1 91.81 189 LEU A N 1
ATOM 1492 C CA . LEU A 1 189 ? 4.367 -24.656 3.398 1 91.81 189 LEU A CA 1
ATOM 1493 C C . LEU A 1 189 ? 3.756 -26 3.068 1 91.81 189 LEU A C 1
ATOM 1495 O O . LEU A 1 189 ? 3.723 -26.906 3.918 1 91.81 189 LEU A O 1
ATOM 1499 N N . TYR A 1 190 ? 3.336 -26.172 1.848 1 91.12 190 TYR A N 1
ATOM 1500 C CA . TYR A 1 190 ? 2.646 -27.375 1.407 1 91.12 190 TYR A CA 1
ATOM 1501 C C . TYR A 1 190 ? 1.493 -27.719 2.344 1 91.12 190 TYR A C 1
ATOM 1503 O O . TYR A 1 190 ? 1.308 -28.875 2.711 1 91.12 190 TYR A O 1
ATOM 1511 N N . GLY A 1 191 ? 0.799 -26.672 2.824 1 88.69 191 GLY A N 1
ATOM 1512 C CA . GLY A 1 191 ? -0.38 -26.859 3.652 1 88.69 191 GLY A CA 1
ATOM 1513 C C . GLY A 1 191 ? -0.058 -26.984 5.129 1 88.69 191 GLY A C 1
ATOM 1514 O O . GLY A 1 191 ? -0.963 -27.047 5.965 1 88.69 191 GLY A O 1
ATOM 1515 N N . PHE A 1 192 ? 1.209 -26.922 5.535 1 89.81 192 PHE A N 1
ATOM 1516 C CA . PHE A 1 192 ? 1.613 -27.062 6.93 1 89.81 192 PHE A CA 1
ATOM 1517 C C . PHE A 1 192 ? 2.072 -25.719 7.496 1 89.81 192 PHE A C 1
ATOM 1519 O O . PHE A 1 192 ? 2.852 -25 6.863 1 89.81 192 PHE A O 1
ATOM 1526 N N . LYS A 1 193 ? 1.568 -25.469 8.664 1 90.94 193 LYS A N 1
ATOM 1527 C CA . LYS A 1 193 ? 1.981 -24.234 9.328 1 90.94 193 LYS A CA 1
ATOM 1528 C C . LYS A 1 193 ? 3.477 -24.25 9.633 1 90.94 193 LYS A C 1
ATOM 1530 O O . LYS A 1 193 ? 4.016 -25.266 10.07 1 90.94 193 LYS A O 1
ATOM 1535 N N . ILE A 1 194 ? 4.066 -23.203 9.328 1 89.31 194 ILE A N 1
ATOM 1536 C CA . ILE A 1 194 ? 5.496 -23.109 9.586 1 89.31 194 ILE A CA 1
ATOM 1537 C C . ILE A 1 194 ? 5.73 -22.641 11.023 1 89.31 194 ILE A C 1
ATOM 1539 O O . ILE A 1 194 ? 5.152 -21.641 11.469 1 89.31 194 ILE A O 1
ATOM 1543 N N . HIS A 1 195 ? 6.551 -23.312 11.664 1 85.81 195 HIS A N 1
ATOM 1544 C CA . HIS A 1 195 ? 6.875 -22.922 13.031 1 85.81 195 HIS A CA 1
ATOM 1545 C C . HIS A 1 195 ? 7.734 -21.672 13.062 1 85.81 195 HIS A C 1
ATOM 1547 O O . HIS A 1 195 ? 8.633 -21.5 12.242 1 85.81 195 HIS A O 1
ATOM 1553 N N . PRO A 1 196 ? 7.508 -20.844 14.094 1 77.12 196 PRO A N 1
ATOM 1554 C CA . PRO A 1 196 ? 8.25 -19.578 14.172 1 77.12 196 PRO A CA 1
ATOM 1555 C C . PRO A 1 196 ? 9.758 -19.781 14.234 1 77.12 196 PRO A C 1
ATOM 1557 O O . PRO A 1 196 ? 10.523 -18.953 13.742 1 77.12 196 PRO A O 1
ATOM 1560 N N . SER A 1 197 ? 10.188 -20.922 14.758 1 77.44 197 SER A N 1
ATOM 1561 C CA . SER A 1 197 ? 11.617 -21.172 14.922 1 77.44 197 SER A CA 1
ATOM 1562 C C . SER A 1 197 ? 12.219 -21.812 13.68 1 77.44 197 SER A C 1
ATOM 1564 O O . SER A 1 197 ? 13.438 -22 13.602 1 77.44 197 SER A O 1
ATOM 1566 N N . ALA A 1 198 ? 11.414 -22.125 12.805 1 77.75 198 ALA A N 1
ATOM 1567 C CA . ALA A 1 198 ? 11.883 -22.859 11.641 1 77.75 198 ALA A CA 1
ATOM 1568 C C . ALA A 1 198 ? 12.961 -22.078 10.898 1 77.75 198 ALA A C 1
ATOM 1570 O O . ALA A 1 198 ? 14 -22.641 10.523 1 77.75 198 ALA A O 1
ATOM 1571 N N . TYR A 1 199 ? 12.727 -20.828 10.844 1 69.94 199 TYR A N 1
ATOM 1572 C CA . TYR A 1 199 ? 13.672 -20.016 10.086 1 69.94 199 TYR A CA 1
ATOM 1573 C C . TYR A 1 199 ? 14.984 -19.859 10.844 1 69.94 199 TYR A C 1
ATOM 1575 O O . TYR A 1 199 ? 16.062 -19.875 10.242 1 69.94 199 TYR A O 1
ATOM 1583 N N . ASN A 1 200 ? 14.805 -19.719 12.141 1 71.06 200 ASN A N 1
ATOM 1584 C CA . ASN A 1 200 ? 16 -19.594 12.961 1 71.06 200 ASN A CA 1
ATOM 1585 C C . ASN A 1 200 ? 16.859 -20.859 12.891 1 71.06 200 ASN A C 1
ATOM 1587 O O . ASN A 1 200 ? 18.094 -20.766 12.836 1 71.06 200 ASN A O 1
ATOM 1591 N N . ARG A 1 201 ? 16.312 -21.938 12.758 1 72 201 ARG A N 1
ATOM 1592 C CA . ARG A 1 201 ? 17.031 -23.203 12.695 1 72 201 ARG A CA 1
ATOM 1593 C C . ARG A 1 201 ? 17.75 -23.359 11.367 1 72 201 ARG A C 1
ATOM 1595 O O . ARG A 1 201 ? 18.891 -23.859 11.312 1 72 201 ARG A O 1
ATOM 1602 N N . GLN A 1 202 ? 17.109 -22.891 10.453 1 70.5 202 GLN A N 1
ATOM 1603 C CA . GLN A 1 202 ? 17.672 -22.984 9.117 1 70.5 202 GLN A CA 1
ATOM 1604 C C . GLN A 1 202 ? 18.891 -22.078 8.977 1 70.5 202 GLN A C 1
ATOM 1606 O O . GLN A 1 202 ? 19.906 -22.469 8.383 1 70.5 202 GLN A O 1
ATOM 1611 N N . LEU A 1 203 ? 18.688 -20.906 9.594 1 66.44 203 LEU A N 1
ATOM 1612 C CA . LEU A 1 203 ? 19.828 -20 9.57 1 66.44 203 LEU A CA 1
ATOM 1613 C C . LEU A 1 203 ? 21.016 -20.594 10.328 1 66.44 203 LEU A C 1
ATOM 1615 O O . LEU A 1 203 ? 22.156 -20.5 9.867 1 66.44 203 LEU A O 1
ATOM 1619 N N . ALA A 1 204 ? 20.688 -21.141 11.398 1 68.12 204 ALA A N 1
ATOM 1620 C CA . ALA A 1 204 ? 21.734 -21.766 12.195 1 68.12 204 ALA A CA 1
ATOM 1621 C C . ALA A 1 204 ? 22.359 -22.953 11.453 1 68.12 204 ALA A C 1
ATOM 1623 O O . ALA A 1 204 ? 23.578 -23.141 11.5 1 68.12 204 ALA A O 1
ATOM 1624 N N . ALA A 1 205 ? 21.578 -23.609 10.727 1 63.31 205 ALA A N 1
ATOM 1625 C CA . ALA A 1 205 ? 22.062 -24.75 9.953 1 63.31 205 ALA A CA 1
ATOM 1626 C C . ALA A 1 205 ? 22.891 -24.297 8.758 1 63.31 205 ALA A C 1
ATOM 1628 O O . ALA A 1 205 ? 23.938 -24.875 8.461 1 63.31 205 ALA A O 1
ATOM 1629 N N . ALA A 1 206 ? 22.484 -23.266 8.188 1 62.91 206 ALA A N 1
ATOM 1630 C CA . ALA A 1 206 ? 23.203 -22.703 7.051 1 62.91 206 ALA A CA 1
ATOM 1631 C C . ALA A 1 206 ? 24.531 -22.062 7.496 1 62.91 206 ALA A C 1
ATOM 1633 O O . ALA A 1 206 ? 25.531 -22.141 6.781 1 62.91 206 ALA A O 1
ATOM 1634 N N . ALA A 1 207 ? 24.484 -21.453 8.641 1 60.97 207 ALA A N 1
ATOM 1635 C CA . ALA A 1 207 ? 25.688 -20.828 9.203 1 60.97 207 ALA A CA 1
ATOM 1636 C C . ALA A 1 207 ? 26.688 -21.875 9.664 1 60.97 207 ALA A C 1
ATOM 1638 O O . ALA A 1 207 ? 27.891 -21.609 9.703 1 60.97 207 ALA A O 1
ATOM 1639 N N . ALA A 1 208 ? 26.125 -23.016 10.039 1 55.06 208 ALA A N 1
ATOM 1640 C CA . ALA A 1 208 ? 26.984 -24.094 10.523 1 55.06 208 ALA A CA 1
ATOM 1641 C C . ALA A 1 208 ? 27.594 -24.875 9.359 1 55.06 208 ALA A C 1
ATOM 1643 O O . ALA A 1 208 ? 28.438 -25.75 9.57 1 55.06 208 ALA A O 1
ATOM 1644 N N . LEU A 1 209 ? 26.969 -24.766 8.266 1 50.69 209 LEU A N 1
ATOM 1645 C CA . LEU A 1 209 ? 27.578 -25.469 7.148 1 50.69 209 LEU A CA 1
ATOM 1646 C C . LEU A 1 209 ? 28.984 -24.953 6.887 1 50.69 209 LEU A C 1
ATOM 1648 O O . LEU A 1 209 ? 29.188 -23.75 6.734 1 50.69 209 LEU A O 1
ATOM 1652 N N . PRO A 1 210 ? 30.016 -25.672 7.211 1 46.44 210 PRO A N 1
ATOM 1653 C CA . PRO A 1 210 ? 31.438 -25.344 6.996 1 46.44 210 PRO A CA 1
ATOM 1654 C C . PRO A 1 210 ? 31.719 -24.828 5.586 1 46.44 210 PRO A C 1
ATOM 1656 O O . PRO A 1 210 ? 31.031 -25.219 4.633 1 46.44 210 PRO A O 1
ATOM 1659 N N . ASN A 1 211 ? 32.094 -23.516 5.34 1 42.66 211 ASN A N 1
ATOM 1660 C CA . ASN A 1 211 ? 32.781 -23.047 4.148 1 42.66 211 ASN A CA 1
ATOM 1661 C C . ASN A 1 211 ? 33.719 -24.125 3.586 1 42.66 211 ASN A C 1
ATOM 1663 O O . ASN A 1 211 ? 34.938 -23.969 3.643 1 42.66 211 ASN A O 1
ATOM 1667 N N . ASN A 1 212 ? 33.625 -25.328 3.912 1 36.12 212 ASN A N 1
ATOM 1668 C CA . ASN A 1 212 ? 34.688 -26.234 3.461 1 36.12 212 ASN A CA 1
ATOM 1669 C C . ASN A 1 212 ? 34.75 -26.281 1.938 1 36.12 212 ASN A C 1
ATOM 1671 O O . ASN A 1 212 ? 35.156 -27.297 1.362 1 36.12 212 ASN A O 1
ATOM 1675 N N . ARG A 1 213 ? 33.969 -25.547 1.076 1 37.31 213 ARG A N 1
ATOM 1676 C CA . ARG A 1 213 ? 34.312 -25.625 -0.344 1 37.31 213 ARG A CA 1
ATOM 1677 C C . ARG A 1 213 ? 35.719 -25.094 -0.613 1 37.31 213 ARG A C 1
ATOM 1679 O O . ARG A 1 213 ? 36.062 -24.859 -1.764 1 37.31 213 ARG A O 1
ATOM 1686 N N . THR A 1 214 ? 36.5 -24.688 0.424 1 31.28 214 THR A N 1
ATOM 1687 C CA . THR A 1 214 ? 37.875 -24.328 0.072 1 31.28 214 THR A CA 1
ATOM 1688 C C . THR A 1 214 ? 38.688 -25.562 -0.269 1 31.28 214 THR A C 1
ATOM 1690 O O . THR A 1 214 ? 39.906 -25.469 -0.45 1 31.28 214 THR A O 1
ATOM 1693 N N . SER A 1 215 ? 38.344 -26.797 -0.039 1 27.2 215 SER A N 1
ATOM 1694 C CA . SER A 1 215 ? 39.469 -27.703 -0.059 1 27.2 215 SER A CA 1
ATOM 1695 C C . SER A 1 215 ? 40.281 -27.562 -1.356 1 27.2 215 SER A C 1
ATOM 1697 O O . SER A 1 215 ? 39.781 -26.953 -2.32 1 27.2 215 SER A O 1
ATOM 1699 N N . ASN A 1 216 ? 41.125 -28.734 -1.821 1 27.58 216 ASN A N 1
ATOM 1700 C CA . ASN A 1 216 ? 42.438 -29.203 -2.199 1 27.58 216 ASN A CA 1
ATOM 1701 C C . ASN A 1 216 ? 42.656 -29.156 -3.711 1 27.58 216 ASN A C 1
ATOM 1703 O O . ASN A 1 216 ? 43.594 -29.719 -4.23 1 27.58 216 ASN A O 1
ATOM 1707 N N . CYS A 1 217 ? 41.656 -29.047 -4.625 1 25.38 217 CYS A N 1
ATOM 1708 C CA . CYS A 1 217 ? 42.219 -29.516 -5.898 1 25.38 217 CYS A CA 1
ATOM 1709 C C . CYS A 1 217 ? 43.344 -28.609 -6.383 1 25.38 217 CYS A C 1
ATOM 1711 O O . CYS A 1 217 ? 43.062 -27.531 -6.938 1 25.38 217 CYS A O 1
ATOM 1713 N N . ARG A 1 218 ? 44.438 -28.469 -5.441 1 27.89 218 ARG A N 1
ATOM 1714 C CA . ARG A 1 218 ? 45.688 -27.875 -5.91 1 27.89 218 ARG A CA 1
ATOM 1715 C C . ARG A 1 218 ? 46.125 -28.531 -7.211 1 27.89 218 ARG A C 1
ATOM 1717 O O . ARG A 1 218 ? 46.344 -29.734 -7.273 1 27.89 218 ARG A O 1
ATOM 1724 N N . PRO A 1 219 ? 45.688 -28.078 -8.445 1 24.02 219 PRO A N 1
ATOM 1725 C CA . PRO A 1 219 ? 46.344 -28.703 -9.586 1 24.02 219 PRO A CA 1
ATOM 1726 C C . PRO A 1 219 ? 47.875 -28.734 -9.445 1 24.02 219 PRO A C 1
ATOM 1728 O O . PRO A 1 219 ? 48.469 -27.75 -8.992 1 24.02 219 PRO A O 1
ATOM 1731 N N . SER A 1 220 ? 48.531 -29.812 -8.867 1 25.98 220 SER A N 1
ATOM 1732 C CA . SER A 1 220 ? 49.969 -30.125 -8.852 1 25.98 220 SER A CA 1
ATOM 1733 C C . SER A 1 220 ? 50.594 -29.891 -10.219 1 25.98 220 SER A C 1
ATOM 1735 O O . SER A 1 220 ? 50.25 -30.562 -11.188 1 25.98 220 SER A O 1
ATOM 1737 N N . ILE A 1 221 ? 50.75 -28.641 -10.688 1 24.39 221 ILE A N 1
ATOM 1738 C CA . ILE A 1 221 ? 51.656 -28.453 -11.828 1 24.39 221 ILE A CA 1
ATOM 1739 C C . ILE A 1 221 ? 53.062 -28.922 -11.461 1 24.39 221 ILE A C 1
ATOM 1741 O O . ILE A 1 221 ? 53.656 -28.438 -10.5 1 24.39 221 ILE A O 1
ATOM 1745 N N . SER A 1 222 ? 53.562 -30.203 -11.719 1 25.09 222 SER A N 1
ATOM 1746 C CA . SER A 1 222 ? 54.844 -30.922 -11.742 1 25.09 222 SER A CA 1
ATOM 1747 C C . SER A 1 222 ? 55.875 -30.141 -12.531 1 25.09 222 SER A C 1
ATOM 1749 O O . SER A 1 222 ? 55.719 -29.906 -13.734 1 25.09 222 SER A O 1
ATOM 1751 N N . THR A 1 223 ? 56.344 -28.922 -12.164 1 23.8 223 THR A N 1
ATOM 1752 C CA . THR A 1 223 ? 57.562 -28.469 -12.836 1 23.8 223 THR A CA 1
ATOM 1753 C C . THR A 1 223 ? 58.719 -29.406 -12.539 1 23.8 223 THR A C 1
ATOM 1755 O O . THR A 1 223 ? 59.062 -29.656 -11.375 1 23.8 223 THR A O 1
ATOM 1758 N N . ASN A 1 224 ? 59.344 -30.344 -13.523 1 23.19 224 ASN A N 1
ATOM 1759 C CA . ASN A 1 224 ? 60.406 -31.297 -13.852 1 23.19 224 ASN A CA 1
ATOM 1760 C C . ASN A 1 224 ? 61.781 -30.656 -13.719 1 23.19 224 ASN A C 1
ATOM 1762 O O . ASN A 1 224 ? 62.094 -29.672 -14.391 1 23.19 224 ASN A O 1
ATOM 1766 N N . SER A 1 225 ? 62.656 -30.781 -12.625 1 26.16 225 SER A N 1
ATOM 1767 C CA . SER A 1 225 ? 64.062 -30.469 -12.391 1 26.16 225 SER A CA 1
ATOM 1768 C C . SER A 1 225 ? 64.938 -31.359 -13.242 1 26.16 225 SER A C 1
ATOM 1770 O O . SER A 1 225 ? 66.188 -31.328 -13.07 1 26.16 225 SER A O 1
ATOM 1772 N N . ASN A 1 226 ? 65 -31.641 -14.539 1 22.59 226 ASN A N 1
ATOM 1773 C CA . ASN A 1 226 ? 66 -32.625 -15.031 1 22.59 226 ASN A CA 1
ATOM 1774 C C . ASN A 1 226 ? 67.438 -32.156 -14.812 1 22.59 226 ASN A C 1
ATOM 1776 O O . ASN A 1 226 ? 68.25 -32.938 -14.328 1 22.59 226 ASN A O 1
ATOM 1780 N N . ILE A 1 227 ? 68.25 -31.297 -15.68 1 25.52 227 ILE A N 1
ATOM 1781 C CA . ILE A 1 227 ? 69.5 -31.562 -16.328 1 25.52 227 ILE A CA 1
ATOM 1782 C C . ILE A 1 227 ? 70.688 -31.141 -15.398 1 25.52 227 ILE A C 1
ATOM 1784 O O . ILE A 1 227 ? 70.812 -29.953 -15.078 1 25.52 227 ILE A O 1
ATOM 1788 N N . ALA A 1 228 ? 71.125 -32.094 -14.516 1 20.05 228 ALA A N 1
ATOM 1789 C CA . ALA A 1 228 ? 72.5 -32.062 -14.023 1 20.05 228 ALA A CA 1
ATOM 1790 C C . ALA A 1 228 ? 73.438 -32.781 -14.992 1 20.05 228 ALA A C 1
ATOM 1792 O O . ALA A 1 228 ? 73.062 -33.844 -15.547 1 20.05 228 ALA A O 1
ATOM 1793 N N . MET B 1 1 ? 16.953 -16.422 -45.594 1 26.16 1 MET B N 1
ATOM 1794 C CA . MET B 1 1 ? 15.586 -16.266 -45.125 1 26.16 1 MET B CA 1
ATOM 1795 C C . MET B 1 1 ? 15.531 -16.125 -43.594 1 26.16 1 MET B C 1
ATOM 1797 O O . MET B 1 1 ? 15.938 -17.031 -42.875 1 26.16 1 MET B O 1
ATOM 1801 N N . SER B 1 2 ? 15.953 -15.023 -43.031 1 34.22 2 SER B N 1
ATOM 1802 C CA . SER B 1 2 ? 15.977 -14.672 -41.625 1 34.22 2 SER B CA 1
ATOM 1803 C C . SER B 1 2 ? 14.688 -15.086 -40.906 1 34.22 2 SER B C 1
ATOM 1805 O O . SER B 1 2 ? 13.602 -14.625 -41.281 1 34.22 2 SER B O 1
ATOM 1807 N N . SER B 1 3 ? 14.305 -16.391 -40.781 1 38.59 3 SER B N 1
ATOM 1808 C CA . SER B 1 3 ? 13.156 -16.984 -40.094 1 38.59 3 SER B CA 1
ATOM 1809 C C . SER B 1 3 ? 12.703 -16.141 -38.906 1 38.59 3 SER B C 1
ATOM 1811 O O . SER B 1 3 ? 13.461 -15.938 -37.969 1 38.59 3 SER B O 1
ATOM 1813 N N . SER B 1 4 ? 12.008 -15.062 -38.969 1 44.84 4 SER B N 1
ATOM 1814 C CA . SER B 1 4 ? 11.422 -14.125 -38.031 1 44.84 4 SER B CA 1
ATOM 1815 C C . SER B 1 4 ? 10.812 -14.852 -36.844 1 44.84 4 SER B C 1
ATOM 1817 O O . SER B 1 4 ? 9.758 -15.477 -36.969 1 44.84 4 SER B O 1
ATOM 1819 N N . GLU B 1 5 ? 11.359 -15.797 -36.094 1 54.12 5 GLU B N 1
ATOM 1820 C CA . GLU B 1 5 ? 11.078 -16.656 -34.969 1 54.12 5 GLU B CA 1
ATOM 1821 C C . GLU B 1 5 ? 10.148 -15.977 -33.969 1 54.12 5 GLU B C 1
ATOM 1823 O O . GLU B 1 5 ? 10.5 -14.945 -33.406 1 54.12 5 GLU B O 1
ATOM 1828 N N . GLY B 1 6 ? 8.805 -15.898 -34.25 1 73.62 6 GLY B N 1
ATOM 1829 C CA . GLY B 1 6 ? 7.746 -15.258 -33.5 1 73.62 6 GLY B CA 1
ATOM 1830 C C . GLY B 1 6 ? 7.898 -15.445 -32 1 73.62 6 GLY B C 1
ATOM 1831 O O . GLY B 1 6 ? 8.617 -16.344 -31.547 1 73.62 6 GLY B O 1
ATOM 1832 N N . VAL B 1 7 ? 7.473 -14.445 -31.156 1 89.62 7 VAL B N 1
ATOM 1833 C CA . VAL B 1 7 ? 7.469 -14.469 -29.688 1 89.62 7 VAL B CA 1
ATOM 1834 C C . VAL B 1 7 ? 6.625 -15.648 -29.203 1 89.62 7 VAL B C 1
ATOM 1836 O O . VAL B 1 7 ? 5.531 -15.891 -29.719 1 89.62 7 VAL B O 1
ATOM 1839 N N . SER B 1 8 ? 7.273 -16.578 -28.5 1 95.5 8 SER B N 1
ATOM 1840 C CA . SER B 1 8 ? 6.547 -17.703 -27.953 1 95.5 8 SER B CA 1
ATOM 1841 C C . SER B 1 8 ? 5.344 -17.25 -27.125 1 95.5 8 SER B C 1
ATOM 1843 O O . SER B 1 8 ? 5.293 -16.094 -26.688 1 95.5 8 SER B O 1
ATOM 1845 N N . TRP B 1 9 ? 4.375 -18.109 -27.047 1 96.94 9 TRP B N 1
ATOM 1846 C CA . TRP B 1 9 ? 3.213 -17.797 -26.219 1 96.94 9 TRP B CA 1
ATOM 1847 C C . TRP B 1 9 ? 3.633 -17.438 -24.797 1 96.94 9 TRP B C 1
ATOM 1849 O O . TRP B 1 9 ? 3.109 -16.5 -24.203 1 96.94 9 TRP B O 1
ATOM 1859 N N . ILE B 1 10 ? 4.566 -18.219 -24.266 1 98.31 10 ILE B N 1
ATOM 1860 C CA . ILE B 1 10 ? 5.031 -18.016 -22.906 1 98.31 10 ILE B CA 1
ATOM 1861 C C . ILE B 1 10 ? 5.637 -16.609 -22.766 1 98.31 10 ILE B C 1
ATOM 1863 O O . ILE B 1 10 ? 5.301 -15.875 -21.844 1 98.31 10 ILE B O 1
ATOM 1867 N N . SER B 1 11 ? 6.508 -16.297 -23.672 1 97.75 11 SER B N 1
ATOM 1868 C CA . SER B 1 11 ? 7.152 -14.992 -23.656 1 97.75 11 SER B CA 1
ATOM 1869 C C . SER B 1 11 ? 6.137 -13.867 -23.828 1 97.75 11 SER B C 1
ATOM 1871 O O . SER B 1 11 ? 6.227 -12.828 -23.172 1 97.75 11 SER B O 1
ATOM 1873 N N . TRP B 1 12 ? 5.242 -14.109 -24.656 1 97.31 12 TRP B N 1
ATOM 1874 C CA . TRP B 1 12 ? 4.176 -13.133 -24.875 1 97.31 12 TRP B CA 1
ATOM 1875 C C . TRP B 1 12 ? 3.371 -12.93 -23.594 1 97.31 12 TRP B C 1
ATOM 1877 O O . TRP B 1 12 ? 3.148 -11.797 -23.172 1 97.31 12 TRP B O 1
ATOM 1887 N N . PHE B 1 13 ? 2.922 -14.031 -23.062 1 97.75 13 PHE B N 1
ATOM 1888 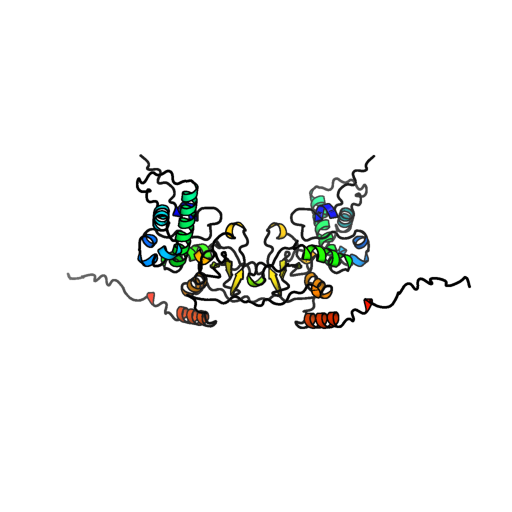C CA . PHE B 1 13 ? 2.098 -13.992 -21.859 1 97.75 13 PHE B CA 1
ATOM 1889 C C . PHE B 1 13 ? 2.836 -13.297 -20.719 1 97.75 13 PHE B C 1
ATOM 1891 O O . PHE B 1 13 ? 2.291 -12.398 -20.078 1 97.75 13 PHE B O 1
ATOM 1898 N N . CYS B 1 14 ? 4.105 -13.672 -20.469 1 97.75 14 CYS B N 1
ATOM 1899 C CA . CYS B 1 14 ? 4.879 -13.148 -19.359 1 97.75 14 CYS B CA 1
ATOM 1900 C C . CYS B 1 14 ? 5.273 -11.695 -19.594 1 97.75 14 CYS B C 1
ATOM 1902 O O . CYS B 1 14 ? 5.547 -10.953 -18.656 1 97.75 14 CYS B O 1
ATOM 1904 N N . GLY B 1 15 ? 5.301 -11.32 -20.812 1 96.62 15 GLY B N 1
ATOM 1905 C CA . GLY B 1 15 ? 5.672 -9.953 -21.156 1 96.62 15 GLY B CA 1
ATOM 1906 C C . GLY B 1 15 ? 4.492 -9 -21.156 1 96.62 15 GLY B C 1
ATOM 1907 O O . GLY B 1 15 ? 4.676 -7.781 -21.25 1 96.62 15 GLY B O 1
ATOM 1908 N N . ALA B 1 16 ? 3.301 -9.539 -21.047 1 96.31 16 ALA B N 1
ATOM 1909 C CA . ALA B 1 16 ? 2.098 -8.711 -21.047 1 96.31 16 ALA B CA 1
ATOM 1910 C C . ALA B 1 16 ? 2.006 -7.859 -19.797 1 96.31 16 ALA B C 1
ATOM 1912 O O . ALA B 1 16 ? 2.387 -8.305 -18.703 1 96.31 16 ALA B O 1
ATOM 1913 N N . ARG B 1 17 ? 1.442 -6.594 -19.953 1 96 17 ARG B N 1
ATOM 1914 C CA . ARG B 1 17 ? 1.239 -5.719 -18.797 1 96 17 ARG B CA 1
ATOM 1915 C C . ARG B 1 17 ? 0.373 -6.398 -17.734 1 96 17 ARG B C 1
ATOM 1917 O O . ARG B 1 17 ? -0.689 -6.941 -18.062 1 96 17 ARG B O 1
ATOM 1924 N N . GLY B 1 18 ? 0.883 -6.441 -16.562 1 96.81 18 GLY B N 1
ATOM 1925 C CA . GLY B 1 18 ? 0.149 -7.082 -15.477 1 96.81 18 GLY B CA 1
ATOM 1926 C C . GLY B 1 18 ? 0.688 -8.453 -15.125 1 96.81 18 GLY B C 1
ATOM 1927 O O . GLY B 1 18 ? 0.353 -9.008 -14.07 1 96.81 18 GLY B O 1
ATOM 1928 N N . ASN B 1 19 ? 1.474 -8.984 -16 1 97.75 19 ASN B N 1
ATOM 1929 C CA . ASN B 1 19 ? 1.997 -10.328 -15.781 1 97.75 19 ASN B CA 1
ATOM 1930 C C . ASN B 1 19 ? 3.467 -10.297 -15.375 1 97.75 19 ASN B C 1
ATOM 1932 O O . ASN B 1 19 ? 4.172 -11.297 -15.5 1 97.75 19 ASN B O 1
ATOM 1936 N N . GLU B 1 20 ? 3.867 -9.141 -14.844 1 97 20 GLU B N 1
ATOM 1937 C CA . GLU B 1 20 ? 5.277 -8.906 -14.539 1 97 20 GLU B CA 1
ATOM 1938 C C . GLU B 1 20 ? 5.754 -9.828 -13.414 1 97 20 GLU B C 1
ATOM 1940 O O . GLU B 1 20 ? 6.953 -10.086 -13.281 1 97 20 GLU B O 1
ATOM 1945 N N . PHE B 1 21 ? 4.82 -10.383 -12.664 1 98.56 21 PHE B N 1
ATOM 1946 C CA . PHE B 1 21 ? 5.211 -11.211 -11.523 1 98.56 21 PHE B CA 1
ATOM 1947 C C . PHE B 1 21 ? 5.652 -12.594 -11.984 1 98.56 21 PHE B C 1
ATOM 1949 O O . PHE B 1 21 ? 6.344 -13.305 -11.258 1 98.56 21 PHE B O 1
ATOM 1956 N N . PHE B 1 22 ? 5.25 -13.008 -13.172 1 98.81 22 PHE B N 1
ATOM 1957 C CA . PHE B 1 22 ? 5.531 -14.352 -13.656 1 98.81 22 PHE B CA 1
ATOM 1958 C C . PHE B 1 22 ? 6.98 -14.469 -14.117 1 98.81 22 PHE B C 1
ATOM 1960 O O . PHE B 1 22 ? 7.582 -13.484 -14.539 1 98.81 22 PHE B O 1
ATOM 1967 N N . CYS B 1 23 ? 7.516 -15.547 -13.953 1 98.69 23 CYS B N 1
ATOM 1968 C CA . CYS B 1 23 ? 8.711 -15.914 -14.711 1 98.69 23 CYS B CA 1
ATOM 1969 C C . CYS B 1 23 ? 8.367 -16.906 -15.812 1 98.69 23 CYS B C 1
ATOM 1971 O O . CYS B 1 23 ? 7.27 -17.469 -15.836 1 98.69 23 CYS B O 1
ATOM 1973 N N . GLU B 1 24 ? 9.25 -17.047 -16.719 1 98.69 24 GLU B N 1
ATOM 1974 C CA . GLU B 1 24 ? 9.016 -17.953 -17.828 1 98.69 24 GLU B CA 1
ATOM 1975 C C . GLU B 1 24 ? 9.367 -19.391 -17.438 1 98.69 24 GLU B C 1
ATOM 1977 O O . GLU B 1 24 ? 10.492 -19.672 -17.016 1 98.69 24 GLU B O 1
ATOM 1982 N N . VAL B 1 25 ? 8.359 -20.25 -17.562 1 98.81 25 VAL B N 1
ATOM 1983 C CA . VAL B 1 25 ? 8.594 -21.656 -17.297 1 98.81 25 VAL B CA 1
ATOM 1984 C C . VAL B 1 25 ? 9.312 -22.312 -18.469 1 98.81 25 VAL B C 1
ATOM 1986 O O . VAL B 1 25 ? 8.93 -22.109 -19.625 1 98.81 25 VAL B O 1
ATOM 1989 N N . ASP B 1 26 ? 10.305 -23.109 -18.125 1 97.94 26 ASP B N 1
ATOM 1990 C CA . ASP B 1 26 ? 11.016 -23.844 -19.172 1 97.94 26 ASP B CA 1
ATOM 1991 C C . ASP B 1 26 ? 10.086 -24.828 -19.891 1 97.94 26 ASP B C 1
ATOM 1993 O O . ASP B 1 26 ? 9.352 -25.562 -19.25 1 97.94 26 ASP B O 1
ATOM 1997 N N . GLU B 1 27 ? 10.258 -24.859 -21.172 1 96.81 27 GLU B N 1
ATOM 1998 C CA . GLU B 1 27 ? 9.422 -25.781 -21.938 1 96.81 27 GLU B CA 1
ATOM 1999 C C . GLU B 1 27 ? 9.688 -27.219 -21.531 1 96.81 27 GLU B C 1
ATOM 2001 O O . GLU B 1 27 ? 8.766 -28.047 -21.516 1 96.81 27 GLU B O 1
ATOM 2006 N N . GLU B 1 28 ? 10.93 -27.516 -21.266 1 97.44 28 GLU B N 1
ATOM 2007 C CA . GLU B 1 28 ? 11.281 -28.859 -20.844 1 97.44 28 GLU B CA 1
ATOM 2008 C C . GLU B 1 28 ? 10.523 -29.25 -19.578 1 97.44 28 GLU B C 1
ATOM 2010 O O . GLU B 1 28 ? 10.141 -30.422 -19.406 1 97.44 28 GLU B O 1
ATOM 2015 N N . TYR B 1 29 ? 10.344 -28.344 -18.719 1 98.44 29 TYR B N 1
ATOM 2016 C CA . TYR B 1 29 ? 9.594 -28.594 -17.5 1 98.44 29 TYR B CA 1
ATOM 2017 C C . TYR B 1 29 ? 8.133 -28.906 -17.797 1 98.44 29 TYR B C 1
ATOM 2019 O O . TYR B 1 29 ? 7.559 -29.828 -17.203 1 98.44 29 TYR B O 1
ATOM 2027 N N . ILE B 1 30 ? 7.57 -28.219 -18.75 1 98.38 30 ILE B N 1
ATOM 2028 C CA . ILE B 1 30 ? 6.164 -28.375 -19.094 1 98.38 30 ILE B CA 1
ATOM 2029 C C . ILE B 1 30 ? 5.961 -29.688 -19.859 1 98.38 30 ILE B C 1
ATOM 2031 O O . ILE B 1 30 ? 4.902 -30.312 -19.766 1 98.38 30 ILE B O 1
ATOM 2035 N N . GLN B 1 31 ? 6.965 -30.094 -20.531 1 97.25 31 GLN B N 1
ATOM 2036 C CA . GLN B 1 31 ? 6.848 -31.312 -21.344 1 97.25 31 GLN B CA 1
ATOM 2037 C C . GLN B 1 31 ? 6.934 -32.562 -20.469 1 97.25 31 GLN B C 1
ATOM 2039 O O . GLN B 1 31 ? 6.562 -33.656 -20.906 1 97.25 31 GLN B O 1
ATOM 2044 N N . ASP B 1 32 ? 7.461 -32.406 -19.281 1 97.38 32 ASP B N 1
ATOM 2045 C CA . ASP B 1 32 ? 7.523 -33.531 -18.344 1 97.38 32 ASP B CA 1
ATOM 2046 C C . ASP B 1 32 ? 6.16 -33.781 -17.703 1 97.38 32 ASP B C 1
ATOM 2048 O O . ASP B 1 32 ? 5.715 -33.031 -16.859 1 97.38 32 ASP B O 1
ATOM 2052 N N . LYS B 1 33 ? 5.559 -34.906 -17.984 1 95.81 33 LYS B N 1
ATOM 2053 C CA . LYS B 1 33 ? 4.215 -35.25 -17.531 1 95.81 33 LYS B CA 1
ATOM 2054 C C . LYS B 1 33 ? 4.145 -35.312 -16.016 1 95.81 33 LYS B C 1
ATOM 2056 O O . LYS B 1 33 ? 3.098 -35.062 -15.414 1 95.81 33 LYS B O 1
ATOM 2061 N N . PHE B 1 34 ? 5.246 -35.594 -15.445 1 97 34 PHE B N 1
ATOM 2062 C CA . PHE B 1 34 ? 5.293 -35.719 -13.984 1 97 34 PHE B CA 1
ATOM 2063 C C . PHE B 1 34 ? 4.953 -34.375 -13.344 1 97 34 PHE B C 1
ATOM 2065 O O . PHE B 1 34 ? 4.25 -34.312 -12.336 1 97 34 PHE B O 1
ATOM 2072 N N . ASN B 1 35 ? 5.461 -33.375 -13.969 1 97.56 35 ASN B N 1
ATOM 2073 C CA . ASN B 1 35 ? 5.262 -32.031 -13.422 1 97.56 35 ASN B CA 1
ATOM 2074 C C . ASN B 1 35 ? 3.824 -31.578 -13.609 1 97.56 35 ASN B C 1
ATOM 2076 O O . ASN B 1 35 ? 3.402 -30.594 -13 1 97.56 35 ASN B O 1
ATOM 2080 N N . LEU B 1 36 ? 2.986 -32.25 -14.398 1 98.12 36 LEU B N 1
ATOM 2081 C CA . LEU B 1 36 ? 1.645 -31.797 -14.734 1 98.12 36 LEU B CA 1
ATOM 2082 C C . LEU B 1 36 ? 0.586 -32.688 -14.094 1 98.12 36 LEU B C 1
ATOM 2084 O O . LEU B 1 36 ? -0.612 -32.5 -14.32 1 98.12 36 LEU B O 1
ATOM 2088 N N . THR B 1 37 ? 1.056 -33.594 -13.32 1 97.62 37 THR B N 1
ATOM 2089 C CA . THR B 1 37 ? 0.151 -34.562 -12.711 1 97.62 37 THR B CA 1
ATOM 2090 C C . THR B 1 37 ? -0.998 -33.844 -12 1 97.62 37 THR B C 1
ATOM 2092 O O . THR B 1 37 ? -0.778 -32.906 -11.25 1 97.62 37 THR B O 1
ATOM 2095 N N . GLY B 1 38 ? -2.264 -34.312 -12.289 1 97.12 38 GLY B N 1
ATOM 2096 C CA . GLY B 1 38 ? -3.447 -33.812 -11.609 1 97.12 38 GLY B CA 1
ATOM 2097 C C . GLY B 1 38 ? -4.02 -32.562 -12.234 1 97.12 38 GLY B C 1
ATOM 2098 O O . GLY B 1 38 ? -5.145 -32.156 -11.922 1 97.12 38 GLY B O 1
ATOM 2099 N N . LEU B 1 39 ? -3.34 -31.875 -13.148 1 98.12 39 LEU B N 1
ATOM 2100 C CA . LEU B 1 39 ? -3.773 -30.594 -13.688 1 98.12 39 LEU B CA 1
ATOM 2101 C C . LEU B 1 39 ? -4.859 -30.781 -14.742 1 98.12 39 LEU B C 1
ATOM 2103 O O . LEU B 1 39 ? -5.707 -29.906 -14.93 1 98.12 39 LEU B O 1
ATOM 2107 N N . SER B 1 40 ? -4.836 -31.953 -15.383 1 97.69 40 SER B N 1
ATOM 2108 C CA . SER B 1 40 ? -5.859 -32.25 -16.391 1 97.69 40 SER B CA 1
ATOM 2109 C C . SER B 1 40 ? -7.254 -32.219 -15.773 1 97.69 40 SER B C 1
ATOM 2111 O O . SER B 1 40 ? -8.211 -31.766 -16.406 1 97.69 40 SER B O 1
ATOM 2113 N N . GLU B 1 41 ? -7.348 -32.75 -14.555 1 97.06 41 GLU B N 1
ATOM 2114 C CA . GLU B 1 41 ? -8.633 -32.781 -13.859 1 97.06 41 GLU B CA 1
ATOM 2115 C C . GLU B 1 41 ? -9.094 -31.359 -13.492 1 97.06 41 GLU B C 1
ATOM 2117 O O . GLU B 1 41 ? -10.289 -31.078 -13.523 1 97.06 41 GLU B O 1
ATOM 2122 N N . ILE B 1 42 ? -8.227 -30.516 -13.148 1 97 42 ILE B N 1
ATOM 2123 C CA . ILE B 1 42 ? -8.539 -29.156 -12.719 1 97 42 ILE B CA 1
ATOM 2124 C C . ILE B 1 42 ? -8.953 -28.312 -13.922 1 97 42 ILE B C 1
ATOM 2126 O O . ILE B 1 42 ? -9.938 -27.562 -13.867 1 97 42 ILE B O 1
ATOM 2130 N N . ILE B 1 43 ? -8.305 -28.484 -15.062 1 97.75 43 ILE B N 1
ATOM 2131 C CA . ILE B 1 43 ? -8.508 -27.656 -16.25 1 97.75 43 ILE B CA 1
ATOM 2132 C C . ILE B 1 43 ? -9.734 -28.141 -17.016 1 97.75 43 ILE B C 1
ATOM 2134 O O . ILE B 1 43 ? -10.508 -27.344 -17.547 1 97.75 43 ILE B O 1
ATOM 2138 N N . GLY B 1 44 ? -9.852 -29.391 -17.109 1 95.31 44 GLY B N 1
ATOM 2139 C CA . GLY B 1 44 ? -11.023 -29.953 -17.766 1 95.31 44 GLY B CA 1
ATOM 2140 C C . GLY B 1 44 ? -10.82 -30.203 -19.25 1 95.31 44 GLY B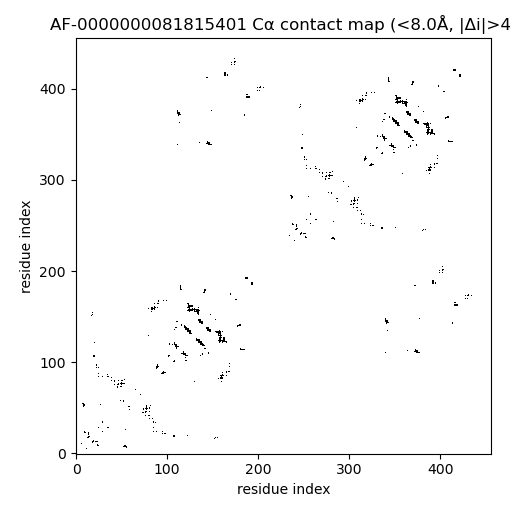 C 1
ATOM 2141 O O . GLY B 1 44 ? -9.742 -30.609 -19.672 1 95.31 44 GLY B O 1
ATOM 2142 N N . CYS B 1 45 ? -11.844 -29.922 -20.031 1 93.12 45 CYS B N 1
ATOM 2143 C CA . CYS B 1 45 ? -11.953 -30.453 -21.391 1 93.12 45 CYS B CA 1
ATOM 2144 C C . CYS B 1 45 ? -10.992 -29.75 -22.328 1 93.12 45 CYS B C 1
ATOM 2146 O O . CYS B 1 45 ? -10.609 -30.297 -23.375 1 93.12 45 CYS B O 1
ATOM 2148 N N . HIS B 1 46 ? -10.547 -28.656 -21.906 1 94.81 46 HIS B N 1
ATOM 2149 C CA . HIS B 1 46 ? -9.711 -27.906 -22.828 1 94.81 46 HIS B CA 1
ATOM 2150 C C . HIS B 1 46 ? -8.234 -28.094 -22.5 1 94.81 46 HIS B C 1
ATOM 2152 O O . HIS B 1 46 ? -7.383 -27.359 -23.016 1 94.81 46 HIS B O 1
ATOM 2158 N N . TYR B 1 47 ? -7.914 -29.078 -21.719 1 97.25 47 TYR B N 1
ATOM 2159 C CA . TYR B 1 47 ? -6.555 -29.281 -21.234 1 97.25 47 TYR B CA 1
ATOM 2160 C C . TYR B 1 47 ? -5.586 -29.469 -22.391 1 97.25 47 TYR B C 1
ATOM 2162 O O . TYR B 1 47 ? -4.562 -28.797 -22.469 1 97.25 47 TYR B O 1
ATOM 2170 N N . ARG B 1 48 ? -5.863 -30.359 -23.281 1 95.81 48 ARG B N 1
ATOM 2171 C CA . ARG B 1 48 ? -4.965 -30.688 -24.375 1 95.81 48 ARG B CA 1
ATOM 2172 C C . ARG B 1 48 ? -4.73 -29.484 -25.281 1 95.81 48 ARG B C 1
ATOM 2174 O O . ARG B 1 48 ? -3.588 -29.172 -25.625 1 95.81 48 ARG B O 1
ATOM 2181 N N . LYS B 1 49 ? -5.797 -28.812 -25.625 1 95.25 49 LYS B N 1
ATOM 2182 C CA . LYS B 1 49 ? -5.68 -27.641 -26.5 1 95.25 49 LYS B CA 1
ATOM 2183 C C . LYS B 1 49 ? -4.91 -26.516 -25.797 1 95.25 49 LYS B C 1
ATOM 2185 O O . LYS B 1 49 ? -4.121 -25.812 -26.438 1 95.25 49 LYS B O 1
ATOM 2190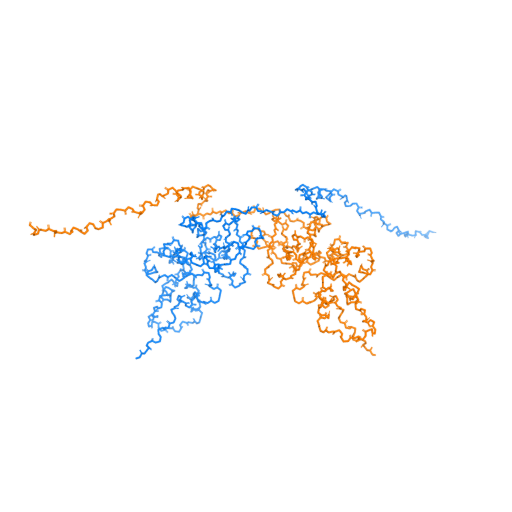 N N . ALA B 1 50 ? -5.125 -26.359 -24.531 1 97.31 50 ALA B N 1
ATOM 2191 C CA . ALA B 1 50 ? -4.406 -25.359 -23.75 1 97.31 50 ALA B CA 1
ATOM 2192 C C . ALA B 1 50 ? -2.906 -25.641 -23.75 1 97.31 50 ALA B C 1
ATOM 2194 O O . ALA B 1 50 ? -2.098 -24.734 -23.938 1 97.31 50 ALA B O 1
ATOM 2195 N N . LEU B 1 51 ? -2.617 -26.891 -23.547 1 97.69 51 LEU B N 1
ATOM 2196 C CA . LEU B 1 51 ? -1.213 -27.281 -23.516 1 97.69 51 LEU B CA 1
ATOM 2197 C C . LEU B 1 51 ? -0.545 -27.031 -24.859 1 97.69 51 LEU B C 1
ATOM 2199 O O . 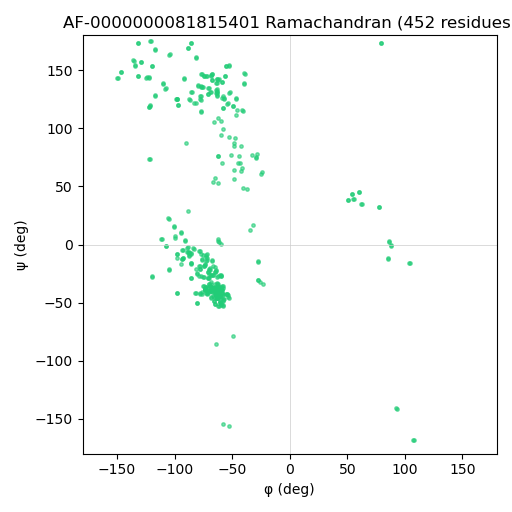LEU B 1 51 ? 0.598 -26.578 -24.922 1 97.69 51 LEU B O 1
ATOM 2203 N N . GLU B 1 52 ? -1.235 -27.281 -25.906 1 95.94 52 GLU B N 1
ATOM 2204 C CA . GLU B 1 52 ? -0.719 -27.047 -27.25 1 95.94 52 GLU B CA 1
ATOM 2205 C C . GLU B 1 52 ? -0.428 -25.562 -27.5 1 95.94 52 GLU B C 1
ATOM 2207 O O . GLU B 1 52 ? 0.59 -25.219 -28.094 1 95.94 52 GLU B O 1
ATOM 2212 N N . ILE B 1 53 ? -1.307 -24.734 -27 1 95.56 53 ILE B N 1
ATOM 2213 C CA . ILE B 1 53 ? -1.138 -23.297 -27.141 1 95.56 53 ILE B CA 1
ATOM 2214 C C . ILE B 1 53 ? 0.11 -22.844 -26.391 1 95.56 53 ILE B C 1
ATOM 2216 O O . ILE B 1 53 ? 0.931 -22.094 -26.922 1 95.56 53 ILE B O 1
ATOM 2220 N N . ILE B 1 54 ? 0.288 -23.359 -25.203 1 97.56 54 ILE B N 1
ATOM 2221 C CA . ILE B 1 54 ? 1.398 -22.969 -24.344 1 97.56 54 ILE B CA 1
ATOM 2222 C C . ILE B 1 54 ? 2.721 -23.375 -24.984 1 97.56 54 ILE B C 1
ATOM 2224 O O . ILE B 1 54 ? 3.703 -22.625 -24.938 1 97.56 54 ILE B O 1
ATOM 2228 N N . LEU B 1 55 ? 2.678 -24.516 -25.625 1 96.81 55 LEU B N 1
ATOM 2229 C CA . LEU B 1 55 ? 3.904 -25.062 -26.188 1 96.81 55 LEU B CA 1
ATOM 2230 C C . LEU B 1 55 ? 4.055 -24.672 -27.656 1 96.81 55 LEU B C 1
ATOM 2232 O O . LEU B 1 55 ? 4.949 -25.172 -28.344 1 96.81 55 LEU B O 1
ATOM 2236 N N . ASP B 1 56 ? 3.213 -23.75 -28.109 1 94.31 56 ASP B N 1
ATOM 2237 C CA . ASP B 1 56 ? 3.24 -23.234 -29.469 1 94.31 56 ASP B CA 1
ATOM 2238 C C . ASP B 1 56 ? 3.15 -24.359 -30.484 1 94.31 56 ASP B C 1
ATOM 2240 O O . ASP B 1 56 ? 3.896 -24.375 -31.469 1 94.31 56 ASP B O 1
ATOM 2244 N N . MET B 1 57 ? 2.344 -25.281 -30.141 1 85.5 57 MET B N 1
ATOM 2245 C CA . MET B 1 57 ? 2.148 -26.375 -31.094 1 85.5 57 MET B CA 1
ATOM 2246 C C . MET B 1 57 ? 1.046 -26.047 -32.094 1 85.5 57 MET B C 1
ATOM 2248 O O . MET B 1 57 ? 0.062 -25.391 -31.734 1 85.5 57 MET B O 1
ATOM 2252 N N . GLU B 1 58 ? 1.367 -26.125 -33.312 1 71.94 58 GLU B N 1
ATOM 2253 C CA . GLU B 1 58 ? 0.399 -25.859 -34.375 1 71.94 58 GLU B CA 1
ATOM 2254 C C . GLU B 1 58 ? -0.852 -26.719 -34.219 1 71.94 58 GLU B C 1
ATOM 2256 O O . GLU B 1 58 ? -0.759 -27.891 -33.875 1 71.94 58 GLU B O 1
ATOM 2261 N N . PRO B 1 59 ? -2.031 -25.922 -34.094 1 63.47 59 PRO B N 1
ATOM 2262 C CA . PRO B 1 59 ? -3.246 -26.734 -34 1 63.47 59 PRO B CA 1
ATOM 2263 C C . PRO B 1 59 ? -3.316 -27.812 -35.094 1 63.47 59 PRO B C 1
ATOM 2265 O O . PRO B 1 59 ? -2.797 -27.625 -36.188 1 63.47 59 PRO B O 1
ATOM 2268 N N . ASP B 1 60 ? -3.357 -29.062 -34.688 1 57.97 60 ASP B N 1
ATOM 2269 C CA . ASP B 1 60 ? -3.682 -30.016 -35.75 1 57.97 60 ASP B CA 1
ATOM 2270 C C . ASP B 1 60 ? -4.754 -29.469 -36.688 1 57.97 60 ASP B C 1
ATOM 2272 O O . ASP B 1 60 ? -5.543 -28.609 -36.281 1 57.97 60 ASP B O 1
ATOM 2276 N N . ASP B 1 61 ? -4.594 -29.672 -38 1 51.53 61 ASP B N 1
ATOM 2277 C CA . ASP B 1 61 ? -5.48 -29.328 -39.094 1 51.53 61 ASP B CA 1
ATOM 2278 C C . ASP B 1 61 ? -6.938 -29.297 -38.656 1 51.53 61 ASP B C 1
ATOM 2280 O O . ASP B 1 61 ? -7.848 -29.234 -39.5 1 51.53 61 ASP B O 1
ATOM 2284 N N . THR B 1 62 ? -7.219 -29.844 -37.5 1 50.16 62 THR B N 1
ATOM 2285 C CA . THR B 1 62 ? -8.672 -29.828 -37.375 1 50.16 62 THR B CA 1
ATOM 2286 C C . THR B 1 62 ? -9.195 -28.391 -37.375 1 50.16 62 THR B C 1
ATOM 2288 O O . THR B 1 62 ? -8.953 -27.625 -36.438 1 50.16 62 THR B O 1
ATOM 2291 N N . GLU B 1 63 ? -9.219 -27.812 -38.531 1 46.66 63 GLU B N 1
ATOM 2292 C CA . GLU B 1 63 ? -9.656 -26.594 -39.188 1 46.66 63 GLU B CA 1
ATOM 2293 C C . GLU B 1 63 ? -10.812 -25.922 -38.469 1 46.66 63 GLU B C 1
ATOM 2295 O O . GLU B 1 63 ? -11.383 -24.953 -38.938 1 46.66 63 GLU B O 1
ATOM 2300 N N . GLY B 1 64 ? -11.758 -26.688 -37.781 1 48.97 64 GLY B N 1
ATOM 2301 C CA . GLY B 1 64 ? -13.008 -25.953 -37.75 1 48.97 64 GLY B CA 1
ATOM 2302 C C . GLY B 1 64 ? -12.891 -24.578 -37.094 1 48.97 64 GLY B C 1
ATOM 2303 O O . GLY B 1 64 ? -11.93 -24.328 -36.344 1 48.97 64 GLY B O 1
ATOM 2304 N N . SER B 1 65 ? -13.328 -23.531 -37.719 1 53.84 65 SER B N 1
ATOM 2305 C CA . SER B 1 65 ? -13.672 -22.203 -37.25 1 53.84 65 SER B CA 1
ATOM 2306 C C . SER B 1 65 ? -14.062 -22.203 -35.781 1 53.84 65 SER B C 1
ATOM 2308 O O . SER B 1 65 ? -15.195 -22.547 -35.438 1 53.84 65 SER B O 1
ATOM 2310 N N . GLU B 1 66 ? -13.094 -22.625 -34.906 1 61.88 66 GLU B N 1
ATOM 2311 C CA . GLU B 1 66 ? -13.586 -22.453 -33.531 1 61.88 66 GLU B CA 1
ATOM 2312 C C . GLU B 1 66 ? -14.32 -21.141 -33.375 1 61.88 66 GLU B C 1
ATOM 2314 O O . GLU B 1 66 ? -13.859 -20.094 -33.844 1 61.88 66 GLU B O 1
ATOM 2319 N N . ASP B 1 67 ? -15.547 -21.328 -33.094 1 78 67 ASP B N 1
ATOM 2320 C CA . ASP B 1 67 ? -16.344 -20.141 -32.781 1 78 67 ASP B CA 1
ATOM 2321 C C . ASP B 1 67 ? -15.602 -19.234 -31.781 1 78 67 ASP B C 1
ATOM 2323 O O . ASP B 1 67 ? -14.75 -19.703 -31.016 1 78 67 ASP B O 1
ATOM 2327 N N . LYS B 1 68 ? -15.453 -18.188 -32.062 1 83.31 68 LYS B N 1
ATOM 2328 C CA . LYS B 1 68 ? -14.836 -17.141 -31.266 1 83.31 68 LYS B CA 1
ATOM 2329 C C . LYS B 1 68 ? -15.008 -17.438 -29.766 1 83.31 68 LYS B C 1
ATOM 2331 O O . LYS B 1 68 ? -14.086 -17.219 -28.984 1 83.31 68 LYS B O 1
ATOM 2336 N N . GLN B 1 69 ? -16.094 -18.094 -29.5 1 88.69 69 GLN B N 1
ATOM 2337 C CA . GLN B 1 69 ? -16.375 -18.359 -28.094 1 88.69 69 GLN B CA 1
ATOM 2338 C C . GLN B 1 69 ? -15.5 -19.484 -27.547 1 88.69 69 GLN B C 1
ATOM 2340 O O . GLN B 1 69 ? -14.969 -19.391 -26.438 1 88.69 69 GLN B O 1
ATOM 2345 N N . GLN B 1 70 ? -15.336 -20.469 -28.312 1 88.62 70 GLN B N 1
ATOM 2346 C CA . GLN B 1 70 ? -14.508 -21.594 -27.906 1 88.62 70 GLN B CA 1
ATOM 2347 C C . GLN B 1 70 ? -13.039 -21.172 -27.797 1 88.62 70 GLN B C 1
ATOM 2349 O O . GLN B 1 70 ? -12.336 -21.625 -26.891 1 88.62 70 GLN B O 1
ATOM 2354 N N . GLY B 1 71 ? -12.633 -20.359 -28.672 1 89.81 71 GLY B N 1
ATOM 2355 C CA . GLY B 1 71 ? -11.273 -19.844 -28.625 1 89.81 71 GLY B CA 1
ATOM 2356 C C . GLY B 1 71 ? -10.969 -19.094 -27.344 1 89.81 71 GLY B C 1
ATOM 2357 O O . GLY B 1 71 ? -9.891 -19.25 -26.766 1 89.81 71 GLY B O 1
ATOM 2358 N N . ALA B 1 72 ? -11.984 -18.391 -26.969 1 93.5 72 ALA B N 1
ATOM 2359 C CA . ALA B 1 72 ? -11.82 -17.625 -25.734 1 93.5 72 ALA B CA 1
ATOM 2360 C C . ALA B 1 72 ? -11.711 -18.562 -24.516 1 93.5 72 ALA B C 1
ATOM 2362 O O . ALA B 1 72 ? -10.922 -18.312 -23.609 1 93.5 72 ALA B O 1
ATOM 2363 N N . MET B 1 73 ? -12.438 -19.578 -24.562 1 94.62 73 MET B N 1
ATOM 2364 C CA . MET B 1 73 ? -12.414 -20.531 -23.469 1 94.62 73 MET B CA 1
ATOM 2365 C C . MET B 1 73 ? -11.078 -21.266 -23.406 1 94.62 73 MET B C 1
ATOM 2367 O O . MET B 1 73 ? -10.547 -21.5 -22.328 1 94.62 73 MET B O 1
ATOM 2371 N N . ILE B 1 74 ? -10.586 -21.578 -24.531 1 94.75 74 ILE B N 1
ATOM 2372 C CA . ILE B 1 74 ? -9.32 -22.281 -24.609 1 94.75 74 ILE B CA 1
ATOM 2373 C C . ILE B 1 74 ? -8.188 -21.375 -24.125 1 94.75 74 ILE B C 1
ATOM 2375 O O . ILE B 1 74 ? -7.273 -21.828 -23.438 1 94.75 74 ILE B O 1
ATOM 2379 N N . GLU B 1 75 ? -8.281 -20.125 -24.516 1 95.25 75 GLU B N 1
ATOM 2380 C CA . GLU B 1 75 ? -7.273 -19.172 -24.062 1 95.25 75 GLU B CA 1
ATOM 2381 C C . GLU B 1 75 ? -7.297 -19.031 -22.547 1 95.25 75 GLU B C 1
ATOM 2383 O O . GLU B 1 75 ? -6.246 -18.984 -21.906 1 95.25 75 GLU B O 1
ATOM 2388 N N . LYS B 1 76 ? -8.453 -19.016 -22.047 1 96.38 76 LYS B N 1
ATOM 2389 C CA . LYS B 1 76 ? -8.594 -18.953 -20.594 1 96.38 76 LYS B CA 1
ATOM 2390 C C . LYS B 1 76 ? -8.016 -20.188 -19.922 1 96.38 76 LYS B C 1
ATOM 2392 O O . LYS B 1 76 ? -7.359 -20.094 -18.891 1 96.38 76 LYS B O 1
ATOM 2397 N N . ALA B 1 77 ? -8.281 -21.266 -20.516 1 97.56 77 ALA B N 1
ATOM 2398 C CA . ALA B 1 77 ? -7.742 -22.516 -20 1 97.56 77 ALA B CA 1
ATOM 2399 C C . ALA B 1 77 ? -6.219 -22.531 -20.062 1 97.56 77 ALA B C 1
ATOM 2401 O O . ALA B 1 77 ? -5.559 -23.047 -19.156 1 97.56 77 ALA B O 1
ATOM 2402 N N . ALA B 1 78 ? -5.688 -22 -21.125 1 98 78 ALA B N 1
ATOM 2403 C CA . ALA B 1 78 ? -4.234 -21.938 -21.266 1 98 78 ALA B CA 1
ATOM 2404 C C . ALA B 1 78 ? -3.611 -21.078 -20.172 1 98 78 ALA B C 1
ATOM 2406 O O . ALA B 1 78 ? -2.588 -21.438 -19.594 1 98 78 ALA B O 1
ATOM 2407 N N . VAL B 1 79 ? -4.246 -20.016 -19.906 1 98.19 79 VAL B N 1
ATOM 2408 C CA . VAL B 1 79 ? -3.764 -19.109 -18.859 1 98.19 79 VAL B CA 1
ATOM 2409 C C . VAL B 1 79 ? -3.795 -19.828 -17.5 1 98.19 79 VAL B C 1
ATOM 2411 O O . VAL B 1 79 ? -2.812 -19.797 -16.766 1 98.19 79 VAL B O 1
ATOM 2414 N N . MET B 1 80 ? -4.855 -20.453 -17.266 1 98.56 80 MET B N 1
ATOM 2415 C CA . MET B 1 80 ? -4.996 -21.156 -15.992 1 98.56 80 MET B CA 1
ATOM 2416 C C . MET B 1 80 ? -3.973 -22.281 -15.875 1 98.56 80 MET B C 1
ATOM 2418 O O . MET B 1 80 ? -3.332 -22.453 -14.836 1 98.56 80 MET B O 1
ATOM 2422 N N . LEU B 1 81 ? -3.869 -23.016 -16.922 1 98.69 81 LEU B N 1
ATOM 2423 C CA . LEU B 1 81 ? -2.914 -24.125 -16.922 1 98.69 81 LEU B CA 1
ATOM 2424 C C . LEU B 1 81 ? -1.493 -23.609 -16.703 1 98.69 81 LEU B C 1
ATOM 2426 O O . LEU B 1 81 ? -0.759 -24.141 -15.867 1 98.69 81 LEU B O 1
ATOM 2430 N N . TYR B 1 82 ? -1.14 -22.625 -17.453 1 98.81 82 TYR B N 1
ATOM 2431 C CA . TYR B 1 82 ? 0.197 -22.062 -17.297 1 98.81 82 TYR B CA 1
ATOM 2432 C C . TYR B 1 82 ? 0.415 -21.578 -15.867 1 98.81 82 TYR B C 1
ATOM 2434 O O . TYR B 1 82 ? 1.478 -21.812 -15.281 1 98.81 82 TYR B O 1
ATOM 2442 N N . GLY B 1 83 ? -0.583 -20.922 -15.312 1 98.88 83 GLY B N 1
ATOM 2443 C CA . GLY B 1 83 ? -0.497 -20.438 -13.938 1 98.88 83 GLY B CA 1
ATOM 2444 C C . GLY B 1 83 ? -0.233 -21.547 -12.938 1 98.88 83 GLY B C 1
ATOM 2445 O O . GLY B 1 83 ? 0.635 -21.422 -12.07 1 98.88 83 GLY B O 1
ATOM 2446 N N . LEU B 1 84 ? -0.953 -22.562 -13.094 1 98.81 84 LEU B N 1
ATOM 2447 C CA . LEU B 1 84 ? -0.826 -23.672 -12.156 1 98.81 84 LEU B CA 1
ATOM 2448 C C . LEU B 1 84 ? 0.51 -24.391 -12.336 1 98.81 84 LEU B C 1
ATOM 2450 O O . LEU B 1 84 ? 1.107 -24.859 -11.359 1 98.81 84 LEU B O 1
ATOM 2454 N N . ILE B 1 85 ? 0.986 -24.453 -13.555 1 98.88 85 ILE B N 1
ATOM 2455 C CA . ILE B 1 85 ? 2.314 -25 -13.805 1 98.88 85 ILE B CA 1
ATOM 2456 C C . ILE B 1 85 ? 3.373 -24.094 -13.18 1 98.88 85 ILE B C 1
ATOM 2458 O O . ILE B 1 85 ? 4.324 -24.578 -12.555 1 98.88 85 ILE B O 1
ATOM 2462 N N . HIS B 1 86 ? 3.17 -22.844 -13.406 1 98.88 86 HIS B N 1
ATOM 2463 C CA . HIS B 1 86 ? 4.082 -21.844 -12.875 1 98.88 86 HIS B CA 1
ATOM 2464 C C . HIS B 1 86 ? 4.227 -21.984 -11.359 1 98.88 86 HIS B C 1
ATOM 2466 O O . HIS B 1 86 ? 5.336 -21.906 -10.828 1 98.88 86 HIS B O 1
ATOM 2472 N N . ALA B 1 87 ? 3.158 -22.203 -10.656 1 98.81 87 ALA B N 1
ATOM 2473 C CA . ALA B 1 87 ? 3.148 -22.344 -9.203 1 98.81 87 ALA B CA 1
ATOM 2474 C C . ALA B 1 87 ? 4.047 -23.5 -8.758 1 98.81 87 ALA B C 1
ATOM 2476 O O . ALA B 1 87 ? 4.684 -23.422 -7.703 1 98.81 87 ALA B O 1
ATOM 2477 N N . ARG B 1 88 ? 4.066 -24.484 -9.5 1 98.62 88 ARG B N 1
ATOM 2478 C CA . ARG B 1 88 ? 4.926 -25.625 -9.195 1 98.62 88 ARG B CA 1
ATOM 2479 C C . ARG B 1 88 ? 6.371 -25.328 -9.578 1 98.62 88 ARG B C 1
ATOM 2481 O O . ARG B 1 88 ? 7.297 -25.688 -8.844 1 98.62 88 ARG B O 1
ATOM 2488 N N . TYR B 1 89 ? 6.512 -24.75 -10.688 1 98.88 89 TYR B N 1
ATOM 2489 C CA . TYR B 1 89 ? 7.828 -24.484 -11.258 1 98.88 89 TYR B CA 1
ATOM 2490 C C . TYR B 1 89 ? 8.664 -23.609 -10.328 1 98.88 89 TYR B C 1
ATOM 2492 O O . TYR B 1 89 ? 9.867 -23.844 -10.164 1 98.88 89 TYR B O 1
ATOM 2500 N N . ILE B 1 90 ? 8.086 -22.656 -9.656 1 98.75 90 ILE B N 1
ATOM 2501 C CA . ILE B 1 90 ? 8.828 -21.688 -8.844 1 98.75 90 ILE B CA 1
ATOM 2502 C C . ILE B 1 90 ? 9.227 -22.328 -7.52 1 98.75 90 ILE B C 1
ATOM 2504 O O . ILE B 1 90 ? 9.945 -21.734 -6.719 1 98.75 90 ILE B O 1
ATOM 2508 N N . LEU B 1 91 ? 8.773 -23.516 -7.27 1 98.19 91 LEU B N 1
ATOM 2509 C CA . LEU B 1 91 ? 9.242 -24.281 -6.113 1 98.19 91 LEU B CA 1
ATOM 2510 C C . LEU B 1 91 ? 10.414 -25.188 -6.488 1 98.19 91 LEU B C 1
ATOM 2512 O O . LEU B 1 91 ? 11.078 -25.734 -5.613 1 98.19 91 LEU B O 1
ATOM 2516 N N . ALA B 1 92 ? 10.625 -25.312 -7.758 1 97.62 92 ALA B N 1
ATOM 2517 C CA . ALA B 1 92 ? 11.766 -26.094 -8.242 1 97.62 92 ALA B CA 1
ATOM 2518 C C . ALA B 1 92 ? 13.023 -25.234 -8.305 1 97.62 92 ALA B C 1
ATOM 2520 O O . ALA B 1 92 ? 12.961 -24.016 -8.148 1 97.62 92 ALA B O 1
ATOM 2521 N N . SER B 1 93 ? 14.086 -25.875 -8.594 1 97.56 93 SER B N 1
ATOM 2522 C CA . SER B 1 93 ? 15.398 -25.25 -8.477 1 97.56 93 SER B CA 1
ATOM 2523 C C . SER B 1 93 ? 15.547 -24.094 -9.461 1 97.56 93 SER B C 1
ATOM 2525 O O . SER B 1 93 ? 15.938 -22.984 -9.078 1 97.56 93 SER B O 1
ATOM 2527 N N . LYS B 1 94 ? 15.25 -24.391 -10.68 1 98.06 94 LYS B N 1
ATOM 2528 C CA . LYS B 1 94 ? 15.453 -23.359 -11.695 1 98.06 94 LYS B CA 1
ATOM 2529 C C . LYS B 1 94 ? 14.469 -22.203 -11.516 1 98.06 94 LYS B C 1
ATOM 2531 O O . LYS B 1 94 ? 14.844 -21.031 -11.594 1 98.06 94 LYS B O 1
ATOM 2536 N N . GLY B 1 95 ? 13.219 -22.531 -11.305 1 98.69 95 GLY B N 1
ATOM 2537 C CA . GLY B 1 95 ? 12.188 -21.516 -11.133 1 98.69 95 GLY B CA 1
ATOM 2538 C C . GLY B 1 95 ? 12.438 -20.609 -9.945 1 98.69 95 GLY B C 1
ATOM 2539 O O . GLY B 1 95 ? 12.281 -19.391 -10.039 1 98.69 95 GLY B O 1
ATOM 2540 N N . ILE B 1 96 ? 12.812 -21.188 -8.82 1 98.56 96 ILE B N 1
ATOM 2541 C CA . ILE B 1 96 ? 13 -20.391 -7.613 1 98.56 96 ILE B CA 1
ATOM 2542 C C . ILE B 1 96 ? 14.219 -19.484 -7.777 1 98.56 96 ILE B C 1
ATOM 2544 O O . ILE B 1 96 ? 14.234 -18.359 -7.258 1 98.56 96 ILE B O 1
ATOM 2548 N N . LEU B 1 97 ? 15.203 -19.969 -8.516 1 98.5 97 LEU B N 1
ATOM 2549 C CA . LEU B 1 97 ? 16.359 -19.141 -8.805 1 98.5 97 LEU B CA 1
ATOM 2550 C C . LEU B 1 97 ? 15.977 -17.938 -9.664 1 98.5 97 LEU B C 1
ATOM 2552 O O . LEU B 1 97 ? 16.422 -16.812 -9.406 1 98.5 97 LEU B O 1
ATOM 2556 N N . GLU B 1 98 ? 15.148 -18.172 -10.633 1 98.56 98 GLU B N 1
ATOM 2557 C CA . GLU B 1 98 ? 14.672 -17.062 -11.469 1 98.56 98 GLU B CA 1
ATOM 2558 C C . GLU B 1 98 ? 13.891 -16.047 -10.648 1 98.56 98 GLU B C 1
ATOM 2560 O O . GLU B 1 98 ? 14.023 -14.836 -10.859 1 98.56 98 GLU B O 1
ATOM 2565 N N . MET B 1 99 ? 13.133 -16.5 -9.711 1 98.69 99 MET B N 1
ATOM 2566 C CA . MET B 1 99 ? 12.336 -15.625 -8.859 1 98.69 99 MET B CA 1
ATOM 2567 C C . MET B 1 99 ? 13.234 -14.844 -7.898 1 98.69 99 MET B C 1
ATOM 2569 O O . MET B 1 99 ? 12.906 -13.727 -7.508 1 98.69 99 MET B O 1
ATOM 2573 N N . SER B 1 100 ? 14.391 -15.469 -7.562 1 98.62 100 SER B N 1
ATOM 2574 C CA . SER B 1 100 ? 15.344 -14.766 -6.707 1 98.62 100 SER B CA 1
ATOM 2575 C C . SER B 1 100 ? 15.914 -13.539 -7.41 1 98.62 100 SER B C 1
ATOM 2577 O O . SER B 1 100 ? 16.141 -12.5 -6.777 1 98.62 100 SER B O 1
ATOM 2579 N N . VAL B 1 101 ? 16.141 -13.633 -8.664 1 98.5 101 VAL B N 1
ATOM 2580 C CA . VAL B 1 101 ? 16.625 -12.5 -9.453 1 98.5 101 VAL B CA 1
ATOM 2581 C C . VAL B 1 101 ? 15.586 -11.383 -9.445 1 98.5 101 VAL B C 1
ATOM 2583 O O . VAL B 1 101 ? 15.914 -10.219 -9.219 1 98.5 101 VAL B O 1
ATOM 2586 N N . LYS B 1 10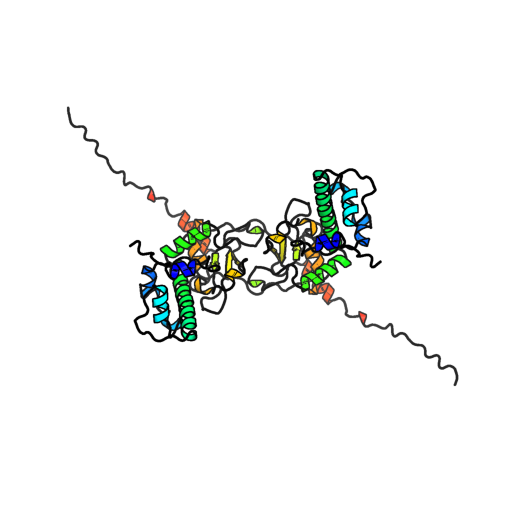2 ? 14.359 -11.734 -9.633 1 98.56 102 LYS B N 1
ATOM 2587 C CA . LYS B 1 102 ? 13.273 -10.766 -9.625 1 98.56 102 LYS B CA 1
ATOM 2588 C C . LYS B 1 102 ? 13.133 -10.102 -8.258 1 98.56 102 LYS B C 1
ATOM 2590 O O . LYS B 1 102 ? 12.914 -8.891 -8.172 1 98.56 102 LYS B O 1
ATOM 2595 N N . PHE B 1 103 ? 13.258 -10.891 -7.223 1 98.69 103 PHE B N 1
ATOM 2596 C CA . PHE B 1 103 ? 13.172 -10.398 -5.852 1 98.69 103 PHE B CA 1
ATOM 2597 C C . PHE B 1 103 ? 14.258 -9.359 -5.59 1 98.69 103 PHE B C 1
ATOM 2599 O O . PHE B 1 103 ? 13.984 -8.289 -5.043 1 98.69 103 PHE B O 1
ATOM 2606 N N . ASN B 1 104 ? 15.414 -9.664 -6.012 1 98.38 104 ASN B N 1
ATOM 2607 C CA . ASN B 1 104 ? 16.562 -8.797 -5.762 1 98.38 104 ASN B CA 1
ATOM 2608 C C . ASN B 1 104 ? 16.453 -7.484 -6.531 1 98.38 104 ASN B C 1
ATOM 2610 O O . ASN B 1 104 ? 16.953 -6.453 -6.078 1 98.38 104 ASN B O 1
ATOM 2614 N N . LYS B 1 105 ? 15.742 -7.543 -7.625 1 98.12 105 LYS B N 1
ATOM 2615 C CA . LYS B 1 105 ? 15.539 -6.344 -8.438 1 98.12 105 LYS B CA 1
ATOM 2616 C C . LYS B 1 105 ? 14.305 -5.574 -7.98 1 98.12 105 LYS B C 1
ATOM 2618 O O . LYS B 1 105 ? 13.961 -4.539 -8.562 1 98.12 105 LYS B O 1
ATOM 2623 N N . ALA B 1 106 ? 13.586 -6.102 -6.996 1 98.12 106 ALA B N 1
ATOM 2624 C CA . ALA B 1 106 ? 12.352 -5.512 -6.477 1 98.12 106 ALA B CA 1
ATOM 2625 C C . ALA B 1 106 ? 11.273 -5.453 -7.555 1 98.12 106 ALA B C 1
ATOM 2627 O O . ALA B 1 106 ? 10.492 -4.504 -7.605 1 98.12 106 ALA B O 1
ATOM 2628 N N . ASP B 1 107 ? 11.297 -6.488 -8.422 1 97.94 107 ASP B N 1
ATOM 2629 C CA . ASP B 1 107 ? 10.305 -6.543 -9.492 1 97.94 107 ASP B CA 1
ATOM 2630 C C . ASP B 1 107 ? 8.898 -6.688 -8.922 1 97.94 107 ASP B C 1
ATOM 2632 O O . ASP B 1 107 ? 7.922 -6.312 -9.578 1 97.94 107 ASP B O 1
ATOM 2636 N N . PHE B 1 108 ? 8.742 -7.18 -7.711 1 98.44 108 PHE B N 1
ATOM 2637 C CA . PHE B 1 108 ? 7.434 -7.426 -7.121 1 98.44 108 PHE B CA 1
ATOM 2638 C C . PHE B 1 108 ? 6.984 -6.23 -6.285 1 98.44 108 PHE B C 1
ATOM 2640 O O . PHE B 1 108 ? 5.848 -6.191 -5.809 1 98.44 108 PHE B O 1
ATOM 2647 N N . GLY B 1 109 ? 7.945 -5.348 -6.055 1 97.75 109 GLY B N 1
ATOM 2648 C CA . GLY B 1 109 ? 7.625 -4.168 -5.273 1 97.75 109 GLY B CA 1
ATOM 2649 C C . GLY B 1 109 ? 8.219 -4.199 -3.875 1 97.75 109 GLY B C 1
ATOM 2650 O O . GLY B 1 109 ? 9.102 -5.008 -3.588 1 97.75 109 GLY B O 1
ATOM 2651 N N . THR B 1 110 ? 7.711 -3.225 -3.078 1 98.12 110 THR B N 1
ATOM 2652 C CA . THR B 1 110 ? 8.203 -3.082 -1.713 1 98.12 110 THR B CA 1
ATOM 2653 C C . THR B 1 110 ? 7.047 -3.029 -0.72 1 98.12 110 THR B C 1
ATOM 2655 O O . THR B 1 110 ? 5.918 -2.715 -1.095 1 98.12 110 THR B O 1
ATOM 2658 N N . CYS B 1 111 ? 7.344 -3.367 0.515 1 98.25 111 CYS B N 1
ATOM 2659 C CA . CYS B 1 111 ? 6.34 -3.355 1.574 1 98.25 111 CYS B CA 1
ATOM 2660 C C . CYS B 1 111 ? 5.824 -1.943 1.823 1 98.25 111 CYS B C 1
ATOM 2662 O O . CYS B 1 111 ? 6.613 -1.005 1.955 1 98.25 111 CYS B O 1
ATOM 2664 N N . PRO B 1 112 ? 4.5 -1.788 1.858 1 98 112 PRO B N 1
ATOM 2665 C CA . PRO B 1 112 ? 3.936 -0.457 2.096 1 98 112 PRO B CA 1
ATOM 2666 C C . PRO B 1 112 ? 4.062 -0.013 3.551 1 98 112 PRO B C 1
ATOM 2668 O O . PRO B 1 112 ? 3.855 1.162 3.863 1 98 112 PRO B O 1
ATOM 2671 N N . ARG B 1 113 ? 4.285 -0.921 4.457 1 97.56 113 ARG B N 1
ATOM 2672 C CA . ARG B 1 113 ? 4.426 -0.583 5.867 1 97.56 113 ARG B CA 1
ATOM 2673 C C . ARG B 1 113 ? 5.645 0.304 6.098 1 97.56 113 ARG B C 1
ATOM 2675 O O . ARG B 1 113 ? 6.766 -0.065 5.742 1 97.56 113 ARG B O 1
ATOM 2682 N N . VAL B 1 114 ? 5.48 1.413 6.758 1 97.75 114 VAL B N 1
ATOM 2683 C CA . VAL B 1 114 ? 6.516 2.428 6.906 1 97.75 114 VAL B CA 1
ATOM 2684 C C . VAL B 1 114 ? 7.746 1.816 7.574 1 97.75 114 VAL B C 1
ATOM 2686 O O . VAL B 1 114 ? 8.875 2.012 7.113 1 97.75 114 VAL B O 1
ATOM 2689 N N . PHE B 1 115 ? 7.586 1.051 8.508 1 96.56 115 PHE B N 1
ATOM 2690 C CA . PHE B 1 115 ? 8.711 0.638 9.336 1 96.56 115 PHE B CA 1
ATOM 2691 C C . PHE B 1 115 ? 9.352 -0.634 8.789 1 96.56 115 PHE B C 1
ATOM 2693 O O . PHE B 1 115 ? 10.25 -1.196 9.414 1 96.56 115 PHE B O 1
ATOM 2700 N N . CYS B 1 116 ? 8.883 -1.13 7.68 1 97.12 116 CYS B N 1
ATOM 2701 C CA . CYS B 1 116 ? 9.586 -2.18 6.953 1 97.12 116 CYS B CA 1
ATOM 2702 C C . CYS B 1 116 ? 10.633 -1.587 6.02 1 97.12 116 CYS B C 1
ATOM 2704 O O . CYS B 1 116 ? 11.406 -2.32 5.398 1 97.12 116 CYS B O 1
ATOM 2706 N N . ASP B 1 117 ? 10.594 -0.278 5.945 1 95.56 117 ASP B N 1
ATOM 2707 C CA . ASP B 1 117 ? 11.664 0.5 5.32 1 95.56 117 ASP B CA 1
ATOM 2708 C C . ASP B 1 117 ? 11.938 0.013 3.898 1 95.56 117 ASP B C 1
ATOM 2710 O O . ASP B 1 117 ? 13.078 -0.281 3.547 1 95.56 117 ASP B O 1
ATOM 2714 N N . GLY B 1 118 ? 10.938 -0.246 3.145 1 96.88 118 GLY B N 1
ATOM 2715 C CA . GLY B 1 118 ? 11.07 -0.552 1.729 1 96.88 118 GLY B CA 1
ATOM 2716 C C . GLY B 1 118 ? 11.547 -1.968 1.469 1 96.88 118 GLY B C 1
ATOM 2717 O O . GLY B 1 118 ? 12.219 -2.229 0.465 1 96.88 118 GLY B O 1
ATOM 2718 N N . GLN B 1 119 ? 11.172 -2.877 2.32 1 97.88 119 GLN B N 1
ATOM 2719 C CA . GLN B 1 119 ? 11.531 -4.281 2.154 1 97.88 119 GLN B CA 1
ATOM 2720 C C . GLN B 1 119 ? 10.93 -4.855 0.875 1 97.88 119 GLN B C 1
ATOM 2722 O O . GLN B 1 119 ? 9.75 -4.645 0.589 1 97.88 119 GLN B O 1
ATOM 2727 N N . HIS B 1 120 ? 11.805 -5.559 0.077 1 98.62 120 HIS B N 1
ATOM 2728 C CA . HIS B 1 120 ? 11.297 -6.25 -1.103 1 98.62 120 HIS B CA 1
ATOM 2729 C C . HIS B 1 120 ? 10.305 -7.344 -0.717 1 98.62 120 HIS B C 1
ATOM 2731 O O . HIS B 1 120 ? 10.516 -8.062 0.263 1 98.62 120 HIS B O 1
ATOM 2737 N N . VAL B 1 121 ? 9.258 -7.5 -1.54 1 98.81 121 VAL B N 1
ATOM 2738 C CA . VAL B 1 121 ? 8.195 -8.438 -1.203 1 98.81 121 VAL B CA 1
ATOM 2739 C C . VAL B 1 121 ? 8.125 -9.539 -2.258 1 98.81 121 VAL B C 1
ATOM 2741 O O . VAL B 1 121 ? 8.789 -9.461 -3.293 1 98.81 121 VAL B O 1
ATOM 2744 N N . LEU B 1 122 ? 7.379 -10.594 -1.944 1 98.88 122 LEU B N 1
ATOM 2745 C CA . LEU B 1 122 ? 7.156 -11.727 -2.836 1 98.88 122 LEU B CA 1
ATOM 2746 C C . LEU B 1 122 ? 5.668 -11.953 -3.068 1 98.88 122 LEU B C 1
ATOM 2748 O O . LEU B 1 122 ? 4.859 -11.773 -2.156 1 98.88 122 LEU B O 1
ATOM 2752 N N . PRO B 1 123 ? 5.309 -12.367 -4.332 1 98.88 123 PRO B N 1
ATOM 2753 C CA . PRO B 1 123 ? 3.91 -12.734 -4.555 1 98.88 123 PRO B CA 1
ATOM 2754 C C . PRO B 1 123 ? 3.508 -14 -3.801 1 98.88 123 PRO B C 1
ATOM 2756 O O . PRO B 1 123 ? 4.332 -14.898 -3.617 1 98.88 123 PRO B O 1
ATOM 2759 N N . ILE B 1 124 ? 2.229 -14.031 -3.359 1 98.81 124 ILE B N 1
ATOM 2760 C CA . ILE B 1 124 ? 1.729 -15.18 -2.615 1 98.81 124 ILE B CA 1
ATOM 2761 C C . ILE B 1 124 ? 0.236 -15.359 -2.881 1 98.81 124 ILE B C 1
ATOM 2763 O O . ILE B 1 124 ? -0.478 -14.383 -3.125 1 98.81 124 ILE B O 1
ATOM 2767 N N . GLY B 1 125 ? -0.147 -16.594 -2.947 1 98.44 125 GLY B N 1
ATOM 2768 C CA . GLY B 1 125 ? -1.564 -16.906 -2.875 1 98.44 125 GLY B CA 1
ATOM 2769 C C . GLY B 1 125 ? -2.043 -17.188 -1.463 1 98.44 125 GLY B C 1
ATOM 2770 O O . GLY B 1 125 ? -1.322 -17.797 -0.667 1 98.44 125 GLY B O 1
ATOM 2771 N N . LEU B 1 126 ? -3.27 -16.719 -1.202 1 96.75 126 LEU B N 1
ATOM 2772 C CA . LEU B 1 126 ? -3.861 -17.047 0.09 1 96.75 126 LEU B CA 1
ATOM 2773 C C . LEU B 1 126 ? -4.449 -18.453 0.077 1 96.75 126 LEU B C 1
ATOM 2775 O O . LEU B 1 126 ? -4.602 -19.078 1.131 1 96.75 126 LEU B O 1
ATOM 2779 N N . LEU B 1 127 ? -4.777 -18.891 -1.08 1 95.44 127 LEU B N 1
ATOM 2780 C CA . LEU B 1 127 ? -5.297 -20.234 -1.344 1 95.44 127 LEU B CA 1
ATOM 2781 C C . LEU B 1 127 ? -4.629 -20.844 -2.572 1 95.44 127 LEU B C 1
ATOM 2783 O O . LEU B 1 127 ? -4.133 -20.109 -3.438 1 95.44 127 LEU B O 1
ATOM 2787 N N . ASP B 1 128 ? -4.68 -22.172 -2.613 1 96.56 128 ASP B N 1
ATOM 2788 C CA . ASP B 1 128 ? -4.059 -22.859 -3.746 1 96.56 128 ASP B CA 1
ATOM 2789 C C . ASP B 1 128 ? -5.105 -23.25 -4.789 1 96.56 128 ASP B C 1
ATOM 2791 O O . ASP B 1 128 ? -4.781 -23.906 -5.785 1 96.56 128 ASP B O 1
ATOM 2795 N N . VAL B 1 129 ? -6.32 -22.844 -4.613 1 95.94 129 VAL B N 1
ATOM 2796 C CA . VAL B 1 129 ? -7.418 -23.172 -5.512 1 95.94 129 VAL B CA 1
ATOM 2797 C C . VAL B 1 129 ? -7.656 -22.031 -6.488 1 95.94 129 VAL B C 1
ATOM 2799 O O . VAL B 1 129 ? -7.93 -20.906 -6.074 1 95.94 129 VAL B O 1
ATOM 2802 N N . PRO B 1 130 ? -7.621 -22.359 -7.82 1 96.88 130 PRO B N 1
ATOM 2803 C CA . PRO B 1 130 ? -7.836 -21.281 -8.797 1 96.88 130 PRO B CA 1
ATOM 2804 C C . PRO B 1 130 ? -9.211 -20.641 -8.672 1 96.88 130 PRO B C 1
ATOM 2806 O O . PRO B 1 130 ? -10.195 -21.312 -8.398 1 96.88 130 PRO B O 1
ATOM 2809 N N . GLY B 1 131 ? -9.242 -19.344 -8.852 1 96.5 131 GLY B N 1
ATOM 2810 C CA . GLY B 1 131 ? -10.492 -18.594 -8.898 1 96.5 131 GLY B CA 1
ATOM 2811 C C . GLY B 1 131 ? -10.984 -18.172 -7.535 1 96.5 131 GLY B C 1
ATOM 2812 O O . GLY B 1 131 ? -12.031 -17.516 -7.418 1 96.5 131 GLY B O 1
ATOM 2813 N N . GLU B 1 132 ? -10.266 -18.438 -6.488 1 96.19 132 GLU B N 1
ATOM 2814 C CA . GLU B 1 132 ? -10.758 -18.188 -5.137 1 96.19 132 GLU B CA 1
ATOM 2815 C C . GLU B 1 132 ? -10.227 -16.859 -4.59 1 96.19 132 GLU B C 1
ATOM 2817 O O . GLU B 1 132 ? -10.938 -16.156 -3.871 1 96.19 132 GLU B O 1
ATOM 2822 N N . ALA B 1 133 ? -8.984 -16.594 -4.832 1 97.62 133 ALA B N 1
ATOM 2823 C CA . ALA B 1 133 ? -8.352 -15.375 -4.332 1 97.62 133 ALA B CA 1
ATOM 2824 C C . ALA B 1 133 ? -7.305 -14.859 -5.316 1 97.62 133 ALA B C 1
ATOM 2826 O O . ALA B 1 133 ? -6.676 -15.648 -6.031 1 97.62 133 ALA B O 1
ATOM 2827 N N . MET B 1 134 ? -7.148 -13.586 -5.336 1 98.5 134 MET B N 1
ATOM 2828 C CA . MET B 1 134 ? -6.137 -12.969 -6.191 1 98.5 134 MET B CA 1
ATOM 2829 C C . MET B 1 134 ? -4.797 -12.867 -5.465 1 98.5 134 MET B C 1
ATOM 2831 O O . MET B 1 134 ? -4.73 -13.07 -4.25 1 98.5 134 MET B O 1
ATOM 2835 N N . VAL B 1 135 ? -3.828 -12.547 -6.234 1 98.81 135 VAL B N 1
ATOM 2836 C CA . VAL B 1 135 ? -2.459 -12.562 -5.73 1 98.81 135 VAL B CA 1
ATOM 2837 C C . VAL B 1 135 ? -2.279 -11.461 -4.691 1 98.81 135 VAL B C 1
ATOM 2839 O O . VAL B 1 135 ? -2.859 -10.375 -4.82 1 98.81 135 VAL B O 1
ATOM 2842 N N . LYS B 1 136 ? -1.548 -11.734 -3.654 1 98.75 136 LYS B N 1
ATOM 2843 C CA . LYS B 1 136 ? -1.107 -10.781 -2.641 1 98.75 136 LYS B CA 1
ATOM 2844 C C . LYS B 1 136 ? 0.416 -10.727 -2.564 1 98.75 136 LYS B C 1
ATOM 2846 O O . LYS B 1 136 ? 1.106 -11.391 -3.338 1 98.75 136 LYS B O 1
ATOM 2851 N N . LEU B 1 137 ? 0.891 -9.836 -1.76 1 98.81 137 LEU B N 1
ATOM 2852 C CA . LEU B 1 137 ? 2.328 -9.664 -1.582 1 98.81 137 LEU B CA 1
ATOM 2853 C C . LEU B 1 137 ? 2.74 -9.977 -0.148 1 98.81 137 LEU B C 1
ATOM 2855 O O . LEU B 1 137 ? 2.117 -9.492 0.801 1 98.81 137 LEU B O 1
ATOM 2859 N N . TYR B 1 138 ? 3.715 -10.82 0.001 1 98.69 138 TYR B N 1
ATOM 2860 C CA . TYR B 1 138 ? 4.25 -11.211 1.302 1 98.69 138 TYR B CA 1
ATOM 2861 C C . TYR B 1 138 ? 5.504 -10.414 1.638 1 98.69 138 TYR B C 1
ATOM 2863 O O . TYR B 1 138 ? 6.441 -10.359 0.842 1 98.69 138 TYR B O 1
ATOM 2871 N N . CYS B 1 139 ? 5.504 -9.75 2.822 1 98.31 139 CYS B N 1
ATOM 2872 C CA . CYS B 1 139 ? 6.703 -9.086 3.324 1 98.31 139 CYS B CA 1
ATOM 2873 C C . CYS B 1 139 ? 7.441 -9.977 4.32 1 98.31 139 CYS B C 1
ATOM 2875 O O . CYS B 1 139 ? 6.902 -10.312 5.375 1 98.31 139 CYS B O 1
ATOM 2877 N N . PRO B 1 140 ? 8.656 -10.305 4.02 1 96.75 140 PRO B N 1
ATOM 2878 C CA . PRO B 1 140 ? 9.406 -11.172 4.93 1 96.75 140 PRO B CA 1
ATOM 2879 C C . PRO B 1 140 ? 9.906 -10.438 6.172 1 96.75 140 PRO B C 1
ATOM 2881 O O . PRO B 1 140 ? 10.375 -11.062 7.121 1 96.75 140 PRO B O 1
ATOM 2884 N N . LYS B 1 141 ? 9.852 -9.141 6.188 1 96.19 141 LYS B N 1
ATOM 2885 C CA . LYS B 1 141 ? 10.312 -8.367 7.336 1 96.19 141 LYS B CA 1
ATOM 2886 C C . LYS B 1 141 ? 9.258 -8.336 8.438 1 96.19 141 LYS B C 1
ATOM 2888 O O . LYS B 1 141 ? 9.555 -8.625 9.602 1 96.19 141 LYS B O 1
ATOM 2893 N N . CYS B 1 142 ? 8.086 -8.008 8.047 1 95.31 142 CYS B N 1
ATOM 2894 C CA . CYS B 1 142 ? 7.02 -7.969 9.047 1 95.31 142 CYS B CA 1
ATOM 2895 C C . CYS B 1 142 ? 6.203 -9.258 9.023 1 95.31 142 CYS B C 1
ATOM 2897 O O . CYS B 1 142 ? 5.312 -9.445 9.852 1 95.31 142 CYS B O 1
ATOM 2899 N N . CYS B 1 143 ? 6.406 -10.141 8.078 1 94.81 143 CYS B N 1
ATOM 2900 C CA . CYS B 1 143 ? 5.762 -11.438 7.938 1 94.81 143 CYS B CA 1
ATOM 2901 C C . CYS B 1 143 ? 4.254 -11.289 7.805 1 94.81 143 CYS B C 1
ATOM 2903 O O . CYS B 1 143 ? 3.494 -11.992 8.469 1 94.81 143 CYS B O 1
ATOM 2905 N N . ASP B 1 144 ? 3.896 -10.375 7.008 1 96.81 144 ASP B N 1
ATOM 2906 C CA . ASP B 1 144 ? 2.486 -10.117 6.734 1 96.81 144 ASP B CA 1
ATOM 2907 C C . ASP B 1 144 ? 2.23 -10.008 5.23 1 96.81 144 ASP B C 1
ATOM 2909 O O . ASP B 1 144 ? 3.158 -10.117 4.43 1 96.81 144 ASP B O 1
ATOM 2913 N N . VAL B 1 145 ? 0.881 -9.906 4.859 1 98.38 145 VAL B N 1
ATOM 2914 C CA . VAL B 1 145 ? 0.521 -9.93 3.443 1 98.38 145 VAL B CA 1
ATOM 2915 C C . VAL B 1 145 ? -0.248 -8.656 3.088 1 98.38 145 VAL B C 1
ATOM 2917 O O . VAL B 1 145 ? -1.066 -8.18 3.875 1 98.38 145 VAL B O 1
ATOM 2920 N N . TYR B 1 146 ? -0.003 -8.164 1.869 1 98.56 146 TYR B N 1
ATOM 2921 C CA . TYR B 1 146 ? -0.543 -6.883 1.433 1 98.56 146 TYR B CA 1
ATOM 2922 C C . TYR B 1 146 ? -1.121 -6.984 0.025 1 98.56 146 TYR B C 1
ATOM 2924 O O . TYR B 1 146 ? -0.713 -7.844 -0.759 1 98.56 146 TYR B O 1
ATOM 2932 N N . THR B 1 147 ? -2.07 -6.113 -0.256 1 98.12 147 THR B N 1
ATOM 2933 C CA . THR B 1 147 ? -2.611 -5.98 -1.604 1 98.12 147 THR B CA 1
ATOM 2934 C C . THR B 1 147 ? -1.634 -5.234 -2.508 1 98.12 147 THR B C 1
ATOM 2936 O O . THR B 1 147 ? -1.056 -4.223 -2.104 1 98.12 147 THR B O 1
ATOM 2939 N N . PRO B 1 148 ? -1.432 -5.746 -3.73 1 97.44 148 PRO B N 1
ATOM 2940 C CA . PRO B 1 148 ? -0.523 -5.051 -4.645 1 97.44 148 PRO B CA 1
ATOM 2941 C C . PRO B 1 148 ? -0.917 -3.592 -4.875 1 97.44 148 PRO B C 1
ATOM 2943 O O . PRO B 1 148 ? -2.105 -3.277 -4.961 1 97.44 148 PRO B O 1
ATOM 2946 N N . LYS B 1 149 ? 0.123 -2.814 -5.016 1 95.06 149 LYS B N 1
ATOM 2947 C CA . LYS B 1 149 ? -0.076 -1.38 -5.207 1 95.06 149 LYS B CA 1
ATOM 2948 C C . LYS B 1 149 ? -0.765 -1.095 -6.539 1 95.06 149 LYS B C 1
ATOM 2950 O O . LYS B 1 149 ? -1.737 -0.339 -6.594 1 95.06 149 LYS B O 1
ATOM 2955 N N . SER B 1 150 ? -0.242 -1.714 -7.582 1 93.94 150 SER B N 1
ATOM 2956 C CA . SER B 1 150 ? -0.79 -1.491 -8.914 1 93.94 150 SER B CA 1
ATOM 2957 C C . SER B 1 150 ? -2.061 -2.305 -9.133 1 93.94 150 SER B C 1
ATOM 2959 O O . SER B 1 150 ? -2.09 -3.506 -8.859 1 93.94 150 SER B O 1
ATOM 2961 N N . THR B 1 151 ? -3.047 -1.713 -9.711 1 94.19 151 THR B N 1
ATOM 2962 C CA . THR B 1 151 ? -4.305 -2.391 -10.008 1 94.19 151 THR B CA 1
ATOM 2963 C C . THR B 1 151 ? -4.113 -3.436 -11.102 1 94.19 151 THR B C 1
ATOM 2965 O O . THR B 1 151 ? -4.93 -4.348 -11.25 1 94.19 151 THR B O 1
ATOM 2968 N N . ARG B 1 152 ? -3.094 -3.262 -11.859 1 95.25 152 ARG B N 1
ATOM 2969 C CA . ARG B 1 152 ? -2.812 -4.195 -12.945 1 95.25 152 ARG B CA 1
ATOM 2970 C C . ARG B 1 152 ? -2.594 -5.609 -12.414 1 95.25 152 ARG B C 1
ATOM 2972 O O . ARG B 1 152 ? -2.891 -6.59 -13.094 1 95.25 152 ARG B O 1
ATOM 2979 N N . HIS B 1 153 ? -2.176 -5.672 -11.219 1 96.75 153 HIS B N 1
ATOM 2980 C CA . HIS B 1 153 ? -1.83 -6.969 -10.648 1 96.75 153 HIS B CA 1
ATOM 2981 C C . HIS B 1 153 ? -3.014 -7.574 -9.906 1 96.75 153 HIS B C 1
ATOM 2983 O O . HIS B 1 153 ? -2.949 -8.727 -9.461 1 96.75 153 HIS B O 1
ATOM 2989 N N . HIS B 1 154 ? -4.09 -6.871 -9.781 1 95.44 154 HIS B N 1
ATOM 2990 C CA . HIS B 1 154 ? -5.238 -7.301 -8.984 1 95.44 154 HIS B CA 1
ATOM 2991 C C . HIS B 1 154 ? -5.984 -8.445 -9.672 1 95.44 154 HIS B C 1
ATOM 2993 O O . HIS B 1 154 ? -6.824 -9.102 -9.055 1 95.44 154 HIS B O 1
ATOM 2999 N N . HIS B 1 155 ? -5.656 -8.75 -10.836 1 94.88 155 HIS B N 1
ATOM 3000 C CA . HIS B 1 155 ? -6.41 -9.75 -11.586 1 94.88 155 HIS B CA 1
ATOM 3001 C C . HIS B 1 155 ? -5.629 -11.047 -11.711 1 94.88 155 HIS B C 1
ATOM 3003 O O . HIS B 1 155 ? -6.109 -12.016 -12.32 1 94.88 155 HIS B O 1
ATOM 3009 N N . ILE B 1 156 ? -4.5 -11.039 -11.195 1 97.94 156 ILE B N 1
ATOM 3010 C CA . ILE B 1 156 ? -3.688 -12.25 -11.211 1 97.94 156 ILE B CA 1
ATOM 3011 C C . ILE B 1 156 ? -4.176 -13.219 -10.133 1 97.94 156 ILE B C 1
ATOM 3013 O O . ILE B 1 156 ? -4.309 -12.836 -8.969 1 97.94 156 ILE B O 1
ATOM 3017 N N . ASP B 1 157 ? -4.441 -14.477 -10.539 1 98.62 157 ASP B N 1
ATOM 3018 C CA . ASP B 1 157 ? -4.871 -15.484 -9.578 1 98.62 157 ASP B CA 1
ATOM 3019 C C . ASP B 1 157 ? -3.736 -15.859 -8.633 1 98.62 157 ASP B C 1
ATOM 3021 O O . ASP B 1 157 ? -2.623 -16.156 -9.07 1 98.62 157 ASP B O 1
ATOM 3025 N N . GLY B 1 158 ? -4.039 -15.867 -7.34 1 98.75 158 GLY B N 1
ATOM 3026 C CA . GLY B 1 158 ? -3.023 -16.156 -6.34 1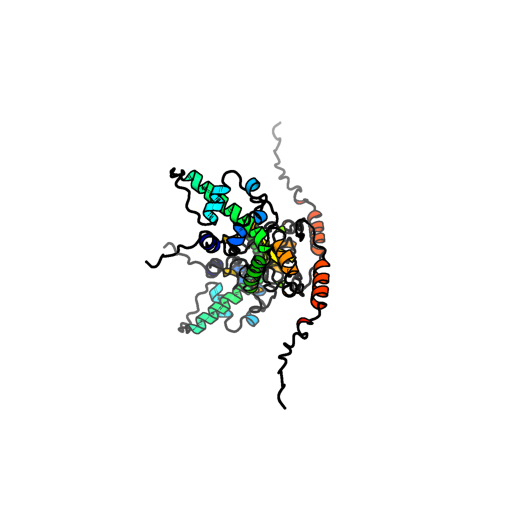 98.75 158 GLY B CA 1
ATOM 3027 C C . GLY B 1 158 ? -2.504 -17.578 -6.406 1 98.75 158 GLY B C 1
ATOM 3028 O O . GLY B 1 158 ? -1.355 -17.844 -6.043 1 98.75 158 GLY B O 1
ATOM 3029 N N . SER B 1 159 ? -3.324 -18.5 -6.906 1 98.62 159 SER B N 1
ATOM 3030 C CA . SER B 1 159 ? -2.93 -19.906 -6.973 1 98.62 159 SER B CA 1
ATOM 3031 C C . SER B 1 159 ? -1.791 -20.109 -7.969 1 98.62 159 SER B C 1
ATOM 3033 O O . SER B 1 159 ? -1.147 -21.172 -7.973 1 98.62 159 SER B O 1
ATOM 3035 N N . TYR B 1 160 ? -1.522 -19.141 -8.789 1 98.81 160 TYR B N 1
ATOM 3036 C CA . TYR B 1 160 ? -0.444 -19.234 -9.766 1 98.81 160 TYR B CA 1
ATOM 3037 C C . TYR B 1 160 ? 0.914 -19.062 -9.102 1 98.81 160 TYR B C 1
ATOM 3039 O O . TYR B 1 160 ? 1.953 -19.297 -9.719 1 98.81 160 TYR B O 1
ATOM 3047 N N . PHE B 1 161 ? 0.918 -18.688 -7.844 1 98.75 161 PHE B N 1
ATOM 3048 C CA . PHE B 1 161 ? 2.127 -18.578 -7.035 1 98.75 161 PHE B CA 1
ATOM 3049 C C . PHE B 1 161 ? 2.064 -19.516 -5.836 1 98.75 161 PHE B C 1
ATOM 3051 O O . PHE B 1 161 ? 3.098 -19.984 -5.355 1 98.75 161 PHE B O 1
ATOM 3058 N N . GLY B 1 162 ? 0.814 -19.766 -5.434 1 98.12 162 GLY B N 1
ATOM 3059 C CA . GLY B 1 162 ? 0.602 -20.703 -4.344 1 98.12 162 GLY B CA 1
ATOM 3060 C C . GLY B 1 162 ? 0.854 -20.094 -2.977 1 98.12 162 GLY B C 1
ATOM 3061 O O . GLY B 1 162 ? 1.366 -18.984 -2.873 1 98.12 162 GLY B O 1
ATOM 3062 N N . THR B 1 163 ? 0.55 -20.844 -1.917 1 97.88 163 THR B N 1
ATOM 3063 C CA . THR B 1 163 ? 0.683 -20.406 -0.532 1 97.88 163 THR B CA 1
ATOM 3064 C C . THR B 1 163 ? 2.086 -20.688 -0.007 1 97.88 163 THR B C 1
ATOM 3066 O O . THR B 1 163 ? 2.482 -20.172 1.039 1 97.88 163 THR B O 1
ATOM 3069 N N . SER B 1 164 ? 2.922 -21.391 -0.763 1 97.88 164 SER B N 1
ATOM 3070 C CA . SER B 1 164 ? 4.176 -21.922 -0.244 1 97.88 164 SER B CA 1
ATOM 3071 C C . SER B 1 164 ? 5.367 -21.109 -0.729 1 97.88 164 SER B C 1
ATOM 3073 O O . SER B 1 164 ? 6.422 -21.094 -0.087 1 97.88 164 SER B O 1
ATOM 3075 N N . PHE B 1 165 ? 5.246 -20.375 -1.8 1 98.38 165 PHE B N 1
ATOM 3076 C CA . PHE B 1 165 ? 6.371 -19.875 -2.58 1 98.38 165 PHE B CA 1
ATOM 3077 C C . PHE B 1 165 ? 7.277 -19 -1.72 1 98.38 165 PHE B C 1
ATOM 3079 O O . PHE B 1 165 ? 8.477 -19.25 -1.618 1 98.38 165 PHE B O 1
ATOM 3086 N N . PRO B 1 166 ? 6.711 -18 -1.018 1 98 166 PRO B N 1
ATOM 3087 C CA . PRO B 1 166 ? 7.629 -17.156 -0.249 1 98 166 PRO B CA 1
ATOM 3088 C C . PRO B 1 166 ? 8.391 -17.938 0.822 1 98 166 PRO B C 1
ATOM 3090 O O . PRO B 1 166 ? 9.57 -17.672 1.063 1 98 166 PRO B O 1
ATOM 3093 N N . HIS B 1 167 ? 7.73 -18.812 1.351 1 96.25 167 HIS B N 1
ATOM 3094 C CA . HIS B 1 167 ? 8.336 -19.578 2.439 1 96.25 167 HIS B CA 1
ATOM 3095 C C . HIS B 1 167 ? 9.406 -20.531 1.92 1 96.25 167 HIS B C 1
ATOM 3097 O O . HIS B 1 167 ? 10.469 -20.672 2.529 1 96.25 167 HIS B O 1
ATOM 3103 N N . MET B 1 168 ? 9.141 -21.172 0.821 1 96.75 168 MET B N 1
ATOM 3104 C CA . MET B 1 168 ? 10.156 -22 0.165 1 96.75 168 MET B CA 1
ATOM 3105 C C . MET B 1 168 ? 11.344 -21.141 -0.265 1 96.75 168 MET B C 1
ATOM 3107 O O . MET B 1 168 ? 12.492 -21.562 -0.139 1 96.75 168 MET B O 1
ATOM 3111 N N . PHE B 1 169 ? 11.031 -20 -0.751 1 97.62 169 PHE B N 1
ATOM 3112 C CA . PHE B 1 169 ? 12.055 -19.047 -1.197 1 97.62 169 PHE B CA 1
ATOM 3113 C C . PHE B 1 169 ? 13.078 -18.812 -0.097 1 97.62 169 PHE B C 1
ATOM 3115 O O . PHE B 1 169 ? 14.281 -18.922 -0.327 1 97.62 169 PHE B O 1
ATOM 3122 N N . PHE B 1 170 ? 12.656 -18.594 1.114 1 95.5 170 PHE B N 1
ATOM 3123 C CA . PHE B 1 170 ? 13.562 -18.234 2.193 1 95.5 170 PHE B CA 1
ATOM 3124 C C . PHE B 1 170 ? 14.164 -19.469 2.844 1 95.5 170 PHE B C 1
ATOM 3126 O O . PHE B 1 170 ? 15.141 -19.375 3.588 1 95.5 170 PHE B O 1
ATOM 3133 N N . MET B 1 171 ? 13.555 -20.562 2.586 1 92.75 171 MET B N 1
ATOM 3134 C CA . MET B 1 171 ? 14.211 -21.812 2.977 1 92.75 171 MET B CA 1
ATOM 3135 C C . MET B 1 171 ? 15.414 -22.094 2.086 1 92.75 171 MET B C 1
ATOM 3137 O O . MET B 1 171 ? 16.453 -22.578 2.561 1 92.75 171 MET B O 1
ATOM 3141 N N . VAL B 1 172 ? 15.25 -21.859 0.801 1 95.12 172 VAL B N 1
ATOM 3142 C CA . VAL B 1 172 ? 16.312 -22.094 -0.173 1 95.12 172 VAL B CA 1
ATOM 3143 C C . VAL B 1 172 ? 17.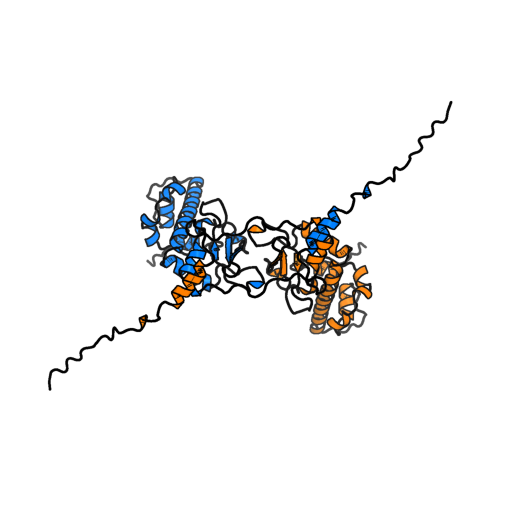359 -21 -0.071 1 95.12 172 VAL B C 1
ATOM 3145 O O . VAL B 1 172 ? 18.562 -21.266 -0.21 1 95.12 172 VAL B O 1
ATOM 3148 N N . PHE B 1 173 ? 16.891 -19.797 0.201 1 95.25 173 PHE B N 1
ATOM 3149 C CA . PHE B 1 173 ? 17.797 -18.656 0.307 1 95.25 173 PHE B CA 1
ATOM 3150 C C . PHE B 1 173 ? 17.688 -18 1.681 1 95.25 173 PHE B C 1
ATOM 3152 O O . PHE B 1 173 ? 17.234 -16.859 1.799 1 95.25 173 PHE B O 1
ATOM 3159 N N . PRO B 1 174 ? 18.172 -18.547 2.711 1 91.88 174 PRO B N 1
ATOM 3160 C CA . PRO B 1 174 ? 18.047 -18 4.062 1 91.88 174 PRO B CA 1
ATOM 3161 C C . PRO B 1 174 ? 18.766 -16.656 4.223 1 91.88 174 PRO B C 1
ATOM 3163 O O . PRO B 1 174 ? 18.359 -15.828 5.051 1 91.88 174 PRO B O 1
ATOM 3166 N N . GLU B 1 175 ? 19.75 -16.359 3.4 1 91.44 175 GLU B N 1
ATOM 3167 C CA . GLU B 1 175 ? 20.516 -15.125 3.49 1 91.44 175 GLU B CA 1
ATOM 3168 C C . GLU B 1 175 ? 19.672 -13.922 3.084 1 91.44 175 GLU B C 1
ATOM 3170 O O . GLU B 1 175 ? 20.016 -12.781 3.412 1 91.44 175 GLU B O 1
ATOM 3175 N N . HIS B 1 176 ? 18.656 -14.195 2.371 1 93 176 HIS B N 1
ATOM 3176 C CA . HIS B 1 176 ? 17.797 -13.109 1.905 1 93 176 HIS B CA 1
ATOM 3177 C C . HIS B 1 176 ? 16.766 -12.727 2.967 1 93 176 HIS B C 1
ATOM 3179 O O . HIS B 1 176 ? 16.031 -11.75 2.807 1 93 176 HIS B O 1
ATOM 3185 N N . ARG B 1 177 ? 16.719 -13.406 4.082 1 92.19 177 ARG B N 1
ATOM 3186 C CA . ARG B 1 177 ? 15.734 -13.102 5.117 1 92.19 177 ARG B CA 1
ATOM 3187 C C . ARG B 1 177 ? 16.156 -11.867 5.914 1 92.19 177 ARG B C 1
ATOM 3189 O O . ARG B 1 177 ? 17.219 -11.844 6.531 1 92.19 177 ARG B O 1
ATOM 3196 N N . PRO B 1 178 ? 15.234 -10.953 5.922 1 93.75 178 PRO B N 1
ATOM 3197 C CA . PRO B 1 178 ? 15.594 -9.734 6.652 1 93.75 178 PRO B CA 1
ATOM 3198 C C . PRO B 1 178 ? 15.391 -9.875 8.156 1 93.75 178 PRO B C 1
ATOM 3200 O O . PRO B 1 178 ? 14.672 -10.773 8.609 1 93.75 178 PRO B O 1
ATOM 3203 N N . LYS B 1 179 ? 16.062 -8.961 8.898 1 90.38 179 LYS B N 1
ATOM 3204 C CA . LYS B 1 179 ? 15.781 -8.836 10.32 1 90.38 179 LYS B CA 1
ATOM 3205 C C . LYS B 1 179 ? 14.453 -8.133 10.57 1 90.38 179 LYS B C 1
ATOM 3207 O O . LYS B 1 179 ? 14.047 -7.27 9.789 1 90.38 179 LYS B O 1
ATOM 3212 N N . PRO B 1 180 ? 13.867 -8.625 11.602 1 88.31 180 PRO B N 1
ATOM 3213 C CA . PRO B 1 180 ? 12.609 -7.945 11.922 1 88.31 180 PRO B CA 1
ATOM 3214 C C . PRO B 1 180 ? 12.781 -6.438 12.102 1 88.31 180 PRO B C 1
ATOM 3216 O O . PRO B 1 180 ? 13.875 -5.973 12.414 1 88.31 180 PRO B O 1
ATOM 3219 N N . PRO B 1 181 ? 11.656 -5.789 11.828 1 85.94 181 PRO B N 1
ATOM 3220 C CA . PRO B 1 181 ? 11.75 -4.336 11.984 1 85.94 181 PRO B CA 1
ATOM 3221 C C . PRO B 1 181 ? 12.141 -3.92 13.398 1 85.94 181 PRO B C 1
ATOM 3223 O O . PRO B 1 181 ? 11.672 -4.516 14.375 1 85.94 181 PRO B O 1
ATOM 3226 N N . GLU B 1 182 ? 12.977 -2.934 13.508 1 86.25 182 GLU B N 1
ATOM 3227 C CA . GLU B 1 182 ? 13.453 -2.445 14.797 1 86.25 182 GLU B CA 1
ATOM 3228 C C . GLU B 1 182 ? 12.5 -1.41 15.391 1 86.25 182 GLU B C 1
ATOM 3230 O O . GLU B 1 182 ? 12.391 -1.291 16.609 1 86.25 182 GLU B O 1
ATOM 3235 N N . LYS B 1 183 ? 11.82 -0.72 14.516 1 89.06 183 LYS B N 1
ATOM 3236 C CA . LYS B 1 183 ? 10.945 0.363 14.953 1 89.06 183 LYS B CA 1
ATOM 3237 C C . LYS B 1 183 ? 9.477 -0.002 14.758 1 89.06 183 LYS B C 1
ATOM 3239 O O . LYS B 1 183 ? 9.148 -0.816 13.898 1 89.06 183 LYS B O 1
ATOM 3244 N N . GLN B 1 184 ? 8.719 0.332 15.695 1 89.88 184 GLN B N 1
ATOM 3245 C CA . GLN B 1 184 ? 7.27 0.194 15.617 1 89.88 184 GLN B CA 1
ATOM 3246 C C . GLN B 1 184 ? 6.582 1.548 15.758 1 89.88 184 GLN B C 1
ATOM 3248 O O . GLN B 1 184 ? 7.141 2.477 16.344 1 89.88 184 GLN B O 1
ATOM 3253 N N . PHE B 1 185 ? 5.488 1.625 15.227 1 94.5 185 PHE B N 1
ATOM 3254 C CA . PHE B 1 185 ? 4.727 2.863 15.344 1 94.5 185 PHE B CA 1
ATOM 3255 C C . PHE B 1 185 ? 4.215 3.053 16.766 1 94.5 185 PHE B C 1
ATOM 3257 O O . PHE B 1 185 ? 3.725 2.107 17.391 1 94.5 185 PHE B O 1
ATOM 3264 N N . VAL B 1 186 ? 4.391 4.281 17.219 1 91.69 186 VAL B N 1
ATOM 3265 C CA . VAL B 1 186 ? 3.875 4.652 18.531 1 91.69 186 VAL B CA 1
ATOM 3266 C C . VAL B 1 186 ? 2.906 5.824 18.391 1 91.69 186 VAL B C 1
ATOM 3268 O O . VAL B 1 186 ? 3.293 6.91 17.953 1 91.69 186 VAL B O 1
ATOM 3271 N N . ALA B 1 187 ? 1.712 5.562 18.797 1 91.44 187 ALA B N 1
ATOM 3272 C CA . ALA B 1 187 ? 0.686 6.598 18.719 1 91.44 187 ALA B CA 1
ATOM 3273 C C . ALA B 1 187 ? 0.941 7.699 19.734 1 91.44 187 ALA B C 1
ATOM 3275 O O . ALA B 1 187 ? 1.175 7.418 20.922 1 91.44 187 ALA B O 1
ATOM 3276 N N . THR B 1 188 ? 0.925 8.906 19.281 1 92.06 188 THR B N 1
ATOM 3277 C CA . THR B 1 188 ? 1.12 10.039 20.188 1 92.06 188 THR B CA 1
ATOM 3278 C C . THR B 1 188 ? 0.05 11.102 19.953 1 92.06 188 THR B C 1
ATOM 3280 O O . THR B 1 188 ? -0.465 11.242 18.828 1 92.06 188 THR B O 1
ATOM 3283 N N . LEU B 1 189 ? -0.35 11.742 21.031 1 91.75 189 LEU B N 1
ATOM 3284 C CA . LEU B 1 189 ? -1.236 12.898 21 1 91.75 189 LEU B CA 1
ATOM 3285 C C . LEU B 1 189 ? -0.583 14.102 21.672 1 91.75 189 LEU B C 1
ATOM 3287 O O . LEU B 1 189 ? -0.311 14.07 22.875 1 91.75 189 LEU B O 1
ATOM 3291 N N . TYR B 1 190 ? -0.385 15.141 20.938 1 91.06 190 TYR B N 1
ATOM 3292 C CA . TYR B 1 190 ? 0.311 16.328 21.406 1 91.06 190 TYR B CA 1
ATOM 3293 C C . TYR B 1 190 ? 1.647 15.961 22.047 1 91.06 190 TYR B C 1
ATOM 3295 O O . TYR B 1 190 ? 2 16.484 23.109 1 91.06 190 TYR B O 1
ATOM 3303 N N . GLY B 1 191 ? 2.316 14.977 21.438 1 88.62 191 GLY B N 1
ATOM 3304 C CA . GLY B 1 191 ? 3.646 14.594 21.891 1 88.62 191 GLY B CA 1
ATOM 3305 C C . GLY B 1 191 ? 3.623 13.547 22.984 1 88.62 191 GLY B C 1
ATOM 3306 O O . GLY B 1 191 ? 4.676 13.055 23.391 1 88.62 191 GLY B O 1
ATOM 3307 N N . PHE B 1 192 ? 2.461 13.094 23.453 1 89.88 192 PHE B N 1
ATOM 3308 C CA . PHE B 1 192 ? 2.348 12.117 24.531 1 89.88 192 PHE B CA 1
ATOM 3309 C C . PHE B 1 192 ? 1.894 10.766 23.984 1 89.88 192 PHE B C 1
ATOM 3311 O O . PHE B 1 192 ? 0.952 10.688 23.203 1 89.88 192 PHE B O 1
ATOM 3318 N N . LYS B 1 193 ? 2.566 9.773 24.453 1 91 193 LYS B N 1
ATOM 3319 C CA . LYS B 1 193 ? 2.184 8.43 24.047 1 91 193 LYS B CA 1
ATOM 3320 C C . LYS B 1 193 ? 0.78 8.078 24.531 1 91 193 LYS B C 1
ATOM 3322 O O . LYS B 1 193 ? 0.424 8.383 25.672 1 91 193 LYS B O 1
ATOM 3327 N N . ILE B 1 194 ? 0.061 7.57 23.688 1 89.31 194 ILE B N 1
ATOM 3328 C CA . ILE B 1 194 ? -1.298 7.184 24.047 1 89.31 194 ILE B CA 1
ATOM 3329 C C . ILE B 1 194 ? -1.289 5.789 24.672 1 89.31 194 ILE B C 1
ATOM 3331 O O . ILE B 1 194 ? -0.725 4.852 24.109 1 89.31 194 ILE B O 1
ATOM 3335 N N . HIS B 1 195 ? -1.918 5.688 25.75 1 85.81 195 HIS B N 1
ATOM 3336 C CA . HIS B 1 195 ? -2.006 4.387 26.406 1 85.81 195 HIS B CA 1
ATOM 3337 C C . HIS B 1 195 ? -2.945 3.451 25.641 1 85.81 195 HIS B C 1
ATOM 3339 O O . HIS B 1 195 ? -3.998 3.877 25.156 1 85.81 195 HIS B O 1
ATOM 3345 N N . PRO B 1 196 ? -2.596 2.16 25.641 1 77.12 196 PRO B N 1
ATOM 3346 C CA . PRO B 1 196 ? -3.408 1.2 24.891 1 77.12 196 PRO B CA 1
ATOM 3347 C C . PRO B 1 196 ? -4.859 1.152 25.375 1 77.12 196 PRO B C 1
ATOM 3349 O O . PRO B 1 196 ? -5.766 0.88 24.578 1 77.12 196 PRO B O 1
ATOM 3352 N N . SER B 1 197 ? -5.078 1.486 26.625 1 77.56 197 SER B N 1
ATOM 3353 C CA . SER B 1 197 ? -6.422 1.388 27.188 1 77.56 197 SER B CA 1
ATOM 3354 C C . SER B 1 197 ? -7.199 2.686 26.984 1 77.56 197 SER B C 1
ATOM 3356 O O . SER B 1 197 ? -8.391 2.76 27.312 1 77.56 197 SER B O 1
ATOM 3358 N N . ALA B 1 198 ? -6.543 3.625 26.5 1 78.19 198 ALA B N 1
ATOM 3359 C CA . ALA B 1 198 ? -7.172 4.938 26.391 1 78.19 198 ALA B CA 1
ATOM 3360 C C . ALA B 1 198 ? -8.438 4.867 25.531 1 78.19 198 ALA B C 1
ATOM 3362 O O . ALA B 1 198 ? -9.477 5.418 25.906 1 78.19 198 ALA B O 1
ATOM 3363 N N . TYR B 1 199 ? -8.312 4.082 24.516 1 70.44 199 TYR B N 1
ATOM 3364 C CA . TYR B 1 199 ? -9.445 4.02 23.609 1 70.44 199 TYR B CA 1
ATOM 3365 C C . TYR B 1 199 ? -10.602 3.23 24.219 1 70.44 199 TYR B C 1
ATOM 3367 O O . TYR B 1 199 ? -11.766 3.59 24.047 1 70.44 199 TYR B O 1
ATOM 3375 N N . ASN B 1 200 ? -10.188 2.201 24.906 1 71.56 200 ASN B N 1
ATOM 3376 C CA . ASN B 1 200 ? -11.211 1.396 25.578 1 71.56 200 ASN B CA 1
ATOM 3377 C C . ASN B 1 200 ? -11.961 2.203 26.625 1 71.56 200 ASN B C 1
ATOM 3379 O O . ASN B 1 200 ? -13.18 2.072 26.75 1 71.56 200 ASN B O 1
ATOM 3383 N N . ARG B 1 201 ? -11.336 3.064 27.25 1 72.44 201 ARG B N 1
ATOM 3384 C CA . ARG B 1 201 ? -11.953 3.885 28.297 1 72.44 201 ARG B CA 1
ATOM 3385 C C . ARG B 1 201 ? -12.898 4.918 27.688 1 72.44 201 ARG B C 1
ATOM 3387 O O . ARG B 1 201 ? -13.969 5.18 28.234 1 72.44 201 ARG B O 1
ATOM 3394 N N . GLN B 1 202 ? -12.477 5.352 26.625 1 70.69 202 GLN B N 1
ATOM 3395 C CA . GLN B 1 202 ? -13.281 6.355 25.953 1 70.69 202 GLN B CA 1
ATOM 3396 C C . GLN B 1 202 ? -14.578 5.754 25.406 1 70.69 202 GLN B C 1
ATOM 3398 O O . GLN B 1 202 ? -15.641 6.367 25.516 1 70.69 202 GLN B O 1
ATOM 3403 N N . LEU B 1 203 ? -14.367 4.535 24.891 1 67.06 203 LEU B N 1
ATOM 3404 C CA . LEU B 1 203 ? -15.555 3.846 24.406 1 67.06 203 LEU B CA 1
ATOM 3405 C C . LEU B 1 203 ? -16.531 3.561 25.562 1 67.06 203 LEU B C 1
ATOM 3407 O O . LEU B 1 203 ? -17.734 3.738 25.406 1 67.06 203 LEU B O 1
ATOM 3411 N N . ALA B 1 204 ? -15.961 3.133 26.609 1 68.06 204 ALA B N 1
ATOM 3412 C CA . ALA B 1 204 ? -16.781 2.859 27.781 1 68.06 204 ALA B CA 1
ATOM 3413 C C . ALA B 1 204 ? -17.438 4.137 28.297 1 68.06 204 ALA B C 1
ATOM 3415 O O . ALA B 1 204 ? -18.594 4.121 28.719 1 68.06 204 ALA B O 1
ATOM 3416 N N . ALA B 1 205 ? -16.781 5.215 28.188 1 63.34 205 ALA B N 1
ATOM 3417 C CA . ALA B 1 205 ? -17.297 6.5 28.641 1 63.34 205 ALA B CA 1
ATOM 3418 C C . ALA B 1 205 ? -18.391 7.016 27.688 1 63.34 205 ALA B C 1
ATOM 3420 O O . ALA B 1 205 ? -19.422 7.527 28.141 1 63.34 205 ALA B O 1
ATOM 3421 N N . ALA B 1 206 ? -18.188 6.797 26.469 1 63.59 206 ALA B N 1
ATOM 3422 C CA . ALA B 1 206 ? -19.156 7.211 25.453 1 63.59 206 ALA B CA 1
ATOM 3423 C C . ALA B 1 206 ? -20.422 6.359 25.531 1 63.59 206 ALA B C 1
ATOM 3425 O O . ALA B 1 206 ? -21.531 6.859 25.312 1 63.59 206 ALA B O 1
ATOM 3426 N N . ALA B 1 207 ? -20.203 5.109 25.781 1 60.47 207 ALA B N 1
ATOM 3427 C CA . ALA B 1 207 ? -21.344 4.195 25.891 1 60.47 207 ALA B CA 1
ATOM 3428 C C . ALA B 1 207 ? -22.141 4.469 27.172 1 60.47 207 ALA B C 1
ATOM 3430 O O . ALA B 1 207 ? -23.344 4.203 27.234 1 60.47 207 ALA B O 1
ATOM 3431 N N . ALA B 1 208 ? -21.406 5.059 28.188 1 56.12 208 ALA B N 1
ATOM 3432 C CA . ALA B 1 208 ? -22.062 5.328 29.469 1 56.12 208 ALA B CA 1
ATOM 3433 C C . ALA B 1 208 ? -22.781 6.676 29.438 1 56.12 208 ALA B C 1
ATOM 3435 O O . ALA B 1 208 ? -23.484 7.027 30.391 1 56.12 208 ALA B O 1
ATOM 3436 N N . LEU B 1 209 ? -22.453 7.457 28.484 1 52.72 209 LEU B N 1
ATOM 3437 C CA . LEU B 1 209 ? -23.203 8.711 28.453 1 52.72 209 LEU B CA 1
ATOM 3438 C C . LEU B 1 209 ? -24.672 8.445 28.156 1 52.72 209 LEU B C 1
ATOM 3440 O O . LEU B 1 209 ? -25.016 7.781 27.172 1 52.72 209 LEU B O 1
ATOM 3444 N N . PRO B 1 210 ? -25.562 8.531 29.078 1 47.69 210 PRO B N 1
ATOM 3445 C CA . PRO B 1 210 ? -27.016 8.367 28.969 1 47.69 210 PRO B CA 1
ATOM 3446 C C . PRO B 1 210 ? -27.609 9.125 27.781 1 47.69 210 PRO B C 1
ATOM 3448 O O . PRO B 1 210 ? -27.094 10.172 27.391 1 47.69 210 PRO B O 1
ATOM 3451 N N . ASN B 1 211 ? -28.234 8.516 26.703 1 42.5 211 ASN B N 1
ATOM 3452 C CA . ASN B 1 211 ? -29.172 9.117 25.781 1 42.5 211 ASN B CA 1
ATOM 3453 C C . ASN B 1 211 ? -30.062 10.141 26.469 1 42.5 211 ASN B C 1
ATOM 3455 O O . ASN B 1 211 ? -31.297 10.125 26.297 1 42.5 211 ASN B O 1
ATOM 3459 N N . ASN B 1 212 ? -29.844 10.586 27.609 1 36.34 212 ASN B N 1
ATOM 3460 C CA . ASN B 1 212 ? -30.859 11.406 28.281 1 36.34 212 ASN B CA 1
ATOM 3461 C C . ASN B 1 212 ? -31.141 12.695 27.516 1 36.34 212 ASN B C 1
ATOM 3463 O O . ASN B 1 212 ? -31.25 13.766 28.109 1 36.34 212 ASN B O 1
ATOM 3467 N N . ARG B 1 213 ? -30.594 13.008 26.281 1 36.97 213 ARG B N 1
ATOM 3468 C CA . ARG B 1 213 ? -31.094 14.203 25.609 1 36.97 213 ARG B CA 1
ATOM 3469 C C . ARG B 1 213 ? -32.594 14.094 25.344 1 36.97 213 ARG B C 1
ATOM 3471 O O . ARG B 1 213 ? -33.156 14.891 24.594 1 36.97 213 ARG B O 1
ATOM 3478 N N . THR B 1 214 ? -33.312 13.016 25.719 1 31.59 214 THR B N 1
ATOM 3479 C CA . THR B 1 214 ? -34.75 13.078 25.5 1 31.59 214 THR B CA 1
ATOM 3480 C C . THR B 1 214 ? -35.406 14.023 26.5 1 31.59 214 THR B C 1
ATOM 3482 O O . THR B 1 214 ? -36.625 14.133 26.547 1 31.59 214 THR B O 1
ATOM 3485 N N . SER B 1 215 ? -34.812 14.477 27.594 1 27.53 215 SER B N 1
ATOM 3486 C CA . SER B 1 215 ? -35.781 14.961 28.547 1 27.53 215 SER B CA 1
ATOM 3487 C C . SER B 1 215 ? -36.656 16.062 27.953 1 27.53 215 SER B C 1
ATOM 3489 O O . SER B 1 215 ? -36.312 16.609 26.906 1 27.53 215 SER B O 1
ATOM 3491 N N . ASN B 1 216 ? -37.281 17.062 28.859 1 28.09 216 ASN B N 1
ATOM 3492 C CA . ASN B 1 216 ? -38.562 17.641 29.297 1 28.09 216 ASN B CA 1
ATOM 3493 C C . ASN B 1 216 ? -38.844 18.953 28.578 1 28.09 216 ASN B C 1
ATOM 3495 O O . ASN B 1 216 ? -39.719 19.719 28.984 1 28.09 216 ASN B O 1
ATOM 3499 N N . CYS B 1 217 ? -37.938 19.656 27.812 1 25.39 217 CYS B N 1
ATOM 3500 C CA . CYS B 1 217 ? -38.469 21 27.656 1 25.39 217 CYS B CA 1
ATOM 3501 C C . CYS B 1 217 ? -39.812 20.984 26.906 1 25.39 217 CYS B C 1
ATOM 3503 O O . CYS B 1 217 ? -39.812 20.906 25.672 1 25.39 217 CYS B O 1
ATOM 3505 N N . ARG B 1 218 ? -40.75 20.141 27.453 1 28.41 218 ARG B N 1
ATOM 3506 C CA . ARG B 1 218 ? -42.125 20.281 26.969 1 28.41 218 ARG B CA 1
ATOM 3507 C C . ARG B 1 218 ? -42.562 21.734 26.969 1 28.41 218 ARG B C 1
ATOM 3509 O O . ARG B 1 218 ? -42.531 22.406 28.016 1 28.41 218 ARG B O 1
ATOM 3516 N N . PRO B 1 219 ? -42.219 22.516 25.828 1 25.33 219 PRO B N 1
ATOM 3517 C CA . PRO B 1 219 ? -42.781 23.859 25.906 1 25.33 219 PRO B CA 1
ATOM 3518 C C . PRO B 1 219 ? -44.219 23.891 26.422 1 25.33 219 PRO B C 1
ATOM 3520 O O . PRO B 1 219 ? -45.062 23.078 25.984 1 25.33 219 PRO B O 1
ATOM 3523 N N . SER B 1 220 ? -44.375 23.906 27.766 1 27.58 220 SER B N 1
ATOM 3524 C CA . SER B 1 220 ? -45.688 24.125 28.391 1 27.58 220 SER B CA 1
ATOM 3525 C C . SER B 1 220 ? -46.438 25.281 27.734 1 27.58 220 SER B C 1
ATOM 3527 O O . SER B 1 220 ? -45.969 26.422 27.797 1 27.58 220 SER B O 1
ATOM 3529 N N . ILE B 1 221 ? -46.906 25.078 26.453 1 26.88 221 ILE B N 1
ATOM 3530 C CA . ILE B 1 221 ? -47.875 26.031 25.922 1 26.88 221 ILE B CA 1
ATOM 3531 C C . ILE B 1 221 ? -49.031 26.203 26.906 1 26.88 221 ILE B C 1
ATOM 3533 O O . ILE B 1 221 ? -49.719 25.234 27.219 1 26.88 221 ILE B O 1
ATOM 3537 N N . SER B 1 222 ? -48.844 26.953 28 1 26.48 222 SER B N 1
ATOM 3538 C CA . SER B 1 222 ? -49.875 27.453 28.906 1 26.48 222 SER B CA 1
ATOM 3539 C C . SER B 1 222 ? -51.062 28 28.156 1 26.48 222 SER B C 1
ATOM 3541 O O . SER B 1 222 ? -50.938 28.938 27.359 1 26.48 222 SER B O 1
ATOM 3543 N N . THR B 1 223 ? -51.938 27.047 27.594 1 25.19 223 THR B N 1
ATOM 3544 C CA . THR B 1 223 ? -53.281 27.484 27.188 1 25.19 223 THR B CA 1
ATOM 3545 C C . THR B 1 223 ? -54 28.203 28.328 1 25.19 223 THR B C 1
ATOM 3547 O O . THR B 1 223 ? -54.188 27.641 29.406 1 25.19 223 THR B O 1
ATOM 3550 N N . ASN B 1 224 ? -53.969 29.562 28.516 1 24.36 224 ASN B N 1
ATOM 3551 C CA . ASN B 1 224 ? -54.75 30.5 29.312 1 24.36 224 ASN B CA 1
ATOM 3552 C C . ASN B 1 224 ? -56.25 30.297 29.141 1 24.36 224 ASN B C 1
ATOM 3554 O O . ASN B 1 224 ? -56.812 30.625 28.109 1 24.36 224 ASN B O 1
ATOM 3558 N N . SER B 1 225 ? -56.906 29.094 29.375 1 24.23 225 SER B N 1
ATOM 3559 C CA . SER B 1 225 ? -58.375 29.047 29.5 1 24.23 225 SER B CA 1
ATOM 3560 C C . SER B 1 225 ? -58.844 29.938 30.641 1 24.23 225 SER B C 1
ATOM 3562 O O . SER B 1 225 ? -58.625 29.641 31.812 1 24.23 225 SER B O 1
ATOM 3564 N N . ASN B 1 226 ? -58.812 31.266 30.625 1 22.78 226 ASN B N 1
ATOM 3565 C CA . ASN B 1 226 ? -59.594 32.125 31.5 1 22.78 226 ASN B CA 1
ATOM 3566 C C . ASN B 1 226 ? -61.062 31.734 31.516 1 22.78 226 ASN B C 1
ATOM 3568 O O . ASN B 1 226 ? -61.688 31.641 32.562 1 22.78 226 ASN B O 1
ATOM 3572 N N . ILE B 1 227 ? -61.969 32.094 30.453 1 23.55 227 ILE B N 1
ATOM 3573 C CA . ILE B 1 227 ? -63.25 32.75 30.5 1 23.55 227 ILE B CA 1
ATOM 3574 C C . ILE B 1 227 ? -64.375 31.719 30.688 1 23.55 227 ILE B C 1
ATOM 3576 O O . ILE B 1 227 ? -65.562 32.062 30.656 1 23.55 227 ILE B O 1
ATOM 3580 N N . ALA B 1 228 ? -64.312 30.562 31.281 1 18.64 228 ALA B N 1
ATOM 3581 C CA . ALA B 1 228 ? -65.688 30.219 31.75 1 18.64 228 ALA B CA 1
ATOM 3582 C C . ALA B 1 228 ? -65.938 30.797 33.156 1 18.64 228 ALA B C 1
ATOM 3584 O O . ALA B 1 228 ? -65 30.781 34 1 18.64 228 ALA B O 1
#